Protein AF-0000000084444727 (afdb_homodimer)

Organism: NCBI:txid207340

Secondary structure (DSSP, 8-state):
-------EEEEE--SHHHHHHHHHHHHTT-EEEEE-S-HHHHHHHHHHT-SEEES-SGGGGGG-SEEEE--SSHHHHHHHHHSTT-GGGGSPTT-EEEE-S---HHHHHHHHHHHHTTT-EEEE--EESHHHHHHTT-EEEEEES-HHHHHHHHHHHHHHEEEEEEEESSTTHHHHHHHHHHHHHHHHHHHHHHHHHHHHHTT--HHHHHHHHHTSTT-BHHHHHHHHHHHHT----SSBHHHHHHHHHHHHHHHHHTT---HHHHHHHHHHHHHIIIIITTSBGGGGGGGS-S---TTS-----/-------EEEEE--SHHHHHHHHHHHHTT-EEEEE-S-HHHHHHHHHHT-SEEES-SGGGGGG-SEEEE--SSHHHHHHHHHSTT-GGGGSPTT-EEEE-S---HHHHHHHHHHHHHTT-EEEE--EESHHHHHHTT-EEEEEES-HHHHHHHHHHHHHHEEEEEEEESSTTHHHHHHHHHHHHHHHHHHHHHHHHHHHHHTT--HHHHHHHHHTSTT-BHHHHHHHHHHHHT----SSBHHHHHHHHHHHHHHHHHTT---HHHHHHHHHHHHHIIIIITTSBGGGGGGGS-S---TTS-----

Foldseek 3Di:
DPPCPFAEEEQEDQALLRVLLQLLLVVLPHQYEYADCDVVSQVVSVVSPHPGYYNACLVPQAPHQEYEYDDQELVVVCCQAPNPSHSLLRHDALRAYEYAYQYALVSQQVVQVVSVVSNYFYKDWHWDDANVLQNVLAIEIEIEAAPSNCVSCVSSNNRRHVYYHHQYHDRRSRSVVVLVVLLCLLLLLLVLLVVLLVCQVVPHQLVVVLVVCCVDPVDDPNNVPLSVCQNQLHFAASPFLQSSLVSLVSNVVVCVVVVHDDVSSVVSNVLSVQQVVVVRGNTHSNCSSVSDPDGDTRNDDDPPD/DPPCPFAEEEFEDQALLSVLLQLLLVVLPHQYEYADCDVVSQVVSVVSPHPGYYNACLVPQAPHQEYEYDDQELVVVCCQAPNPSHSLLRHDALRAYEYAYQYALVSQQVVQVVSVVSNYFYKDWHWDDANVLQNVLAIEIEIEAAPSNCVSCVSSNNRRHVYYHHQYHDRRSRSVVVLVVLLCLLLLLLVLLVVLLVCQVVPHQSVVVLVVCCVDPVDDPNNVPLSVCQNVLHFAASPFLQSSLVSLVSNVVVCVVVVHDDVSSVVSNVLSVQQVVVVRGNTHSNCSSVSDPDGDTRNDDDPPD

Solvent-accessible surface area (backbone atoms only — not comparable to full-atom values): 29592 Å² total; per-residue (Å²): 126,83,78,78,80,56,57,26,38,31,28,33,24,50,51,52,52,20,41,11,34,43,49,10,30,46,74,65,63,35,45,26,31,34,18,22,83,49,63,67,48,22,50,53,43,38,73,73,66,32,79,44,45,30,68,54,54,72,94,53,27,70,69,36,43,30,39,36,34,41,44,77,36,59,68,55,50,42,48,53,36,66,33,98,83,19,43,56,83,48,39,44,71,62,25,15,34,37,41,31,33,71,38,53,31,67,59,46,37,54,52,41,55,58,38,42,76,63,43,32,29,47,29,34,32,24,67,35,51,56,43,70,26,14,43,67,14,44,14,25,31,37,22,7,22,45,69,68,23,51,62,59,35,37,70,58,50,62,21,26,26,63,42,77,42,78,72,41,58,48,57,20,52,10,30,48,53,45,36,43,37,43,38,35,33,47,35,38,41,48,44,40,28,53,38,51,48,48,32,40,61,72,68,43,58,58,65,58,54,50,55,51,33,66,60,29,44,40,25,28,50,34,30,56,57,36,50,49,30,49,62,67,27,49,56,73,53,80,52,29,22,44,56,46,34,52,47,34,46,52,35,50,51,53,27,57,76,66,74,46,91,53,71,60,46,54,51,31,31,51,48,30,43,49,20,33,74,72,70,40,27,79,28,12,42,56,50,43,37,70,65,57,79,90,57,78,51,56,77,48,81,74,78,83,121,128,83,79,77,80,57,58,26,37,30,29,33,25,49,50,54,52,21,41,11,34,42,48,11,29,44,74,65,64,36,45,27,32,34,17,22,81,49,62,66,47,22,49,52,44,36,73,72,65,32,79,45,46,30,70,54,53,72,91,53,27,70,68,37,42,31,40,36,35,39,46,78,35,56,66,54,52,42,47,52,36,66,33,97,85,19,42,56,83,46,39,44,70,62,25,15,33,37,41,31,33,71,39,52,32,66,56,46,37,54,51,41,54,57,37,41,75,63,42,33,28,46,30,33,33,24,66,35,51,55,43,70,26,14,43,67,14,43,13,26,31,37,22,7,21,44,68,67,24,51,61,58,35,39,71,57,51,64,22,26,26,62,42,76,42,77,72,41,59,49,57,21,52,9,29,48,54,46,36,43,40,42,39,35,32,46,36,39,39,46,44,38,26,51,39,51,48,50,32,40,62,71,69,42,57,59,64,58,53,52,56,52,32,64,61,30,44,37,24,28,50,34,29,57,58,38,50,48,32,49,61,68,28,49,54,76,53,82,52,29,21,45,55,46,35,51,48,34,45,52,34,50,50,53,26,58,77,67,74,44,92,53,72,59,47,52,51,31,30,50,47,30,44,50,19,32,73,73,69,40,26,79,28,10,43,56,50,43,37,70,66,57,78,88,56,78,51,57,78,49,83,73,76,84,121

Sequence (610 aa):
MSSDNRYRACVVGLGSMGMGAARSCLAAGLATYGADLNPAACQALTEAGAVAAGPDASAFAGELDAVLLLVVNAAQCRAVLLGENGLARKLRPGTGVMVSATISAADSRALAAELEAMGLLMLDAPVSGGAAKAAAGQMTVMASGPKQAFDRLRPVLDAVAGKVYEIGDEIGLGATVKIIHQLLAGVHIAAGAEAMALAAKAGIPLGTMYEVVTNAAGNSWMFENRMKHVVDGDYTPHSAVDIFVKDLRLVTETALSLGFPLPLASTAYTMFANASNAGHGREDDAAVIKTFAGIELPGVEGKTRMSSDNRYRACVVGLGSMGMGAARSCLAAGLATYGADLNPAACQALTEAGAVAAGPDASAFAGELDAVLLLVVNAAQCRAVLLGENGLARKLRPGTGVMVSATISAADSRALAAELEAMGLLMLDAPVSGGAAKAAAGQMTVMASGPKQAFDRLRPVLDAVAGKVYEIGDEIGLGATVKIIHQLLAGVHIAAGAEAMALAAKAGIPLGTMYEVVTNAAGNSWMFENRMKHVVDGDYTPHSAVDIFVKDLRLVTETALSLGFPLPLASTAYTMFANASNAGHGREDDAAVIKTFAGIELPGVEGKTR

pLDDT: mean 96.35, std 9.12, range [26.84, 98.94]

InterPro domains:
  IPR002204 3-hydroxyisobutyrate dehydrogenase-related, conserved site [PS00895] (11-24)
  IPR006115 6-phosphogluconate dehydrogenase, NADP-binding [PF03446] (10-168)
  IPR008927 6-phosphogluconate dehydrogenase-like, C-terminal domain superfamily [SSF48179] (171-294)
  IPR013328 6-phosphogluconate dehydrogenase, domain 2 [G3DSA:1.10.1040.10] (172-294)
  IPR015815 3-hydroxyisobutyrate dehydrogenase-related [PIRSF000103] (10-293)
  IPR029154 3-hydroxyisobutyrate dehydrogenase-like, NAD-binding domain [PF14833] (172-291)
  IPR036291 NAD(P)-binding domain superfamily [SSF51735] (8-169)
  IPR050006 L-threonate dehydrogenase [NF043037] (6-300)

Structure (mmCIF, N/CA/C/O backbone):
data_AF-0000000084444727-model_v1
#
loop_
_entity.id
_entity.type
_entity.pdbx_description
1 polymer 'L-threonate dehydrogenase'
#
loop_
_atom_site.group_PDB
_atom_site.id
_atom_site.type_symbol
_atom_site.label_atom_id
_atom_site.label_alt_id
_atom_site.label_comp_id
_atom_site.label_asym_id
_atom_site.label_entity_id
_atom_site.label_seq_id
_atom_site.pdbx_PDB_ins_code
_atom_site.Cartn_x
_atom_site.Cartn_y
_atom_site.Cartn_z
_atom_site.occupancy
_atom_site.B_iso_or_equiv
_atom_site.auth_seq_id
_atom_site.auth_comp_id
_atom_site.auth_asym_id
_atom_site.auth_atom_id
_atom_site.pdbx_PDB_model_num
ATOM 1 N N . MET A 1 1 ? -10.203 -30.391 -45 1 32.22 1 MET A N 1
ATOM 2 C CA . MET A 1 1 ? -10.281 -30.141 -43.562 1 32.22 1 MET A CA 1
ATOM 3 C C . MET A 1 1 ? -9.312 -29.047 -43.156 1 32.22 1 MET A C 1
ATOM 5 O O . MET A 1 1 ? -8.102 -29.156 -43.344 1 32.22 1 MET A O 1
ATOM 9 N N . SER A 1 2 ? -9.508 -27.781 -43.312 1 40.12 2 SER A N 1
ATOM 10 C CA . SER A 1 2 ? -8.594 -26.641 -43.25 1 40.12 2 SER A CA 1
ATOM 11 C C . SER A 1 2 ? -7.68 -26.719 -42.031 1 40.12 2 SER A C 1
ATOM 13 O O . SER A 1 2 ? -8.148 -26.859 -40.906 1 40.12 2 SER A O 1
ATOM 15 N N . SER A 1 3 ? -6.469 -27.25 -42.094 1 49.84 3 SER A N 1
ATOM 16 C CA . SER A 1 3 ? -5.492 -27.562 -41.062 1 49.84 3 SER A CA 1
ATOM 17 C C . SER A 1 3 ? -5.285 -26.391 -40.094 1 49.84 3 SER A C 1
ATOM 19 O O . SER A 1 3 ? -4.75 -25.359 -40.5 1 49.84 3 SER A O 1
ATOM 21 N N . ASP A 1 4 ? -6.199 -26.078 -39.219 1 66.38 4 ASP A N 1
ATOM 22 C CA . ASP A 1 4 ? -6.109 -25.047 -38.188 1 66.38 4 ASP A CA 1
ATOM 23 C C . ASP A 1 4 ? -4.77 -25.109 -37.469 1 66.38 4 ASP A C 1
ATOM 25 O O . ASP A 1 4 ? -4.488 -26.094 -36.781 1 66.38 4 ASP A O 1
ATOM 29 N N . ASN A 1 5 ? -3.662 -24.406 -38 1 77.38 5 ASN A N 1
ATOM 30 C CA . ASN A 1 5 ? -2.299 -24.375 -37.469 1 77.38 5 ASN A CA 1
ATOM 31 C C . ASN A 1 5 ? -2.158 -23.391 -36.312 1 77.38 5 ASN A C 1
ATOM 33 O O . ASN A 1 5 ? -1.047 -22.984 -36 1 77.38 5 ASN A O 1
ATOM 37 N N . ARG A 1 6 ? -3.275 -23.234 -35.844 1 86.69 6 ARG A N 1
ATOM 38 C CA . ARG A 1 6 ? -3.234 -22.266 -34.75 1 86.69 6 ARG A CA 1
ATOM 39 C C . ARG A 1 6 ? -2.576 -22.859 -33.5 1 86.69 6 ARG A C 1
ATOM 41 O O . ARG A 1 6 ? -2.635 -24.062 -33.281 1 86.69 6 ARG A O 1
ATOM 48 N N . TYR A 1 7 ? -1.881 -22.078 -32.844 1 98.12 7 TYR A N 1
ATOM 49 C CA . TYR A 1 7 ? -1.326 -22.391 -31.516 1 98.12 7 TYR A CA 1
ATOM 50 C C . TYR A 1 7 ? -2.426 -22.797 -30.547 1 98.12 7 TYR A C 1
ATOM 52 O O . TYR A 1 7 ? -3.443 -22.109 -30.422 1 98.12 7 TYR A O 1
ATOM 60 N N . ARG A 1 8 ? -2.268 -24 -29.906 1 98.56 8 ARG A N 1
ATOM 61 C CA . ARG A 1 8 ? -3.305 -24.562 -29.062 1 98.56 8 ARG A CA 1
ATOM 62 C C . ARG A 1 8 ? -2.912 -24.484 -27.594 1 98.56 8 ARG A C 1
ATOM 64 O O . ARG A 1 8 ? -1.943 -25.109 -27.156 1 98.56 8 ARG A O 1
ATOM 71 N N . ALA A 1 9 ? -3.674 -23.703 -26.812 1 98.75 9 ALA A N 1
ATOM 72 C CA . ALA A 1 9 ? -3.4 -23.5 -25.391 1 98.75 9 ALA A CA 1
ATOM 73 C C . ALA A 1 9 ? -4.551 -24.016 -24.531 1 98.75 9 ALA A C 1
ATOM 75 O O . ALA A 1 9 ? -5.723 -23.828 -24.875 1 98.75 9 ALA A O 1
ATOM 76 N N . CYS A 1 10 ? -4.242 -24.656 -23.453 1 98.88 10 CYS A N 1
ATOM 77 C CA . CYS A 1 10 ? -5.234 -25.094 -22.484 1 98.88 10 CYS A CA 1
ATOM 78 C C . CYS A 1 10 ? -5.02 -24.406 -21.141 1 98.88 10 CYS A C 1
ATOM 80 O O . CYS A 1 10 ? -3.912 -24.422 -20.594 1 98.88 10 CYS A O 1
ATOM 82 N N . VAL A 1 11 ? -6.062 -23.797 -20.578 1 98.88 11 VAL A N 1
ATOM 83 C CA . VAL A 1 11 ? -6.012 -23.219 -19.234 1 98.88 11 VAL A CA 1
ATOM 84 C C . VAL A 1 11 ? -6.684 -24.156 -18.234 1 98.88 11 VAL A C 1
ATOM 86 O O . VAL A 1 11 ? -7.859 -24.5 -18.391 1 98.88 11 VAL A O 1
ATOM 89 N N . VAL A 1 12 ? -5.875 -24.609 -17.297 1 98.69 12 VAL A N 1
ATOM 90 C CA . VAL A 1 12 ? -6.395 -25.453 -16.234 1 98.69 12 VAL A CA 1
ATOM 91 C C . VAL A 1 12 ? -6.648 -24.594 -14.984 1 98.69 12 VAL A C 1
ATOM 93 O O . VAL A 1 12 ? -5.734 -23.953 -14.469 1 98.69 12 VAL A O 1
ATOM 96 N N . GLY A 1 13 ? -7.809 -24.688 -14.414 1 98.38 13 GLY A N 1
ATOM 97 C CA . GLY A 1 13 ? -8.289 -23.75 -13.414 1 98.38 13 GLY A CA 1
ATOM 98 C C . GLY A 1 13 ? -9.008 -22.562 -14.023 1 98.38 13 GLY A C 1
ATOM 99 O O . GLY A 1 13 ? -8.367 -21.656 -14.562 1 98.38 13 GLY A O 1
ATOM 100 N N . LEU A 1 14 ? -10.352 -22.609 -13.891 1 98.31 14 LEU A N 1
ATOM 101 C CA . LEU A 1 14 ? -11.133 -21.562 -14.539 1 98.31 14 LEU A CA 1
ATOM 102 C C . LEU A 1 14 ? -11.859 -20.703 -13.5 1 98.31 14 LEU A C 1
ATOM 104 O O . LEU A 1 14 ? -13.047 -20.406 -13.664 1 98.31 14 LEU A O 1
ATOM 108 N N . GLY A 1 15 ? -11.078 -20.438 -12.406 1 95.5 15 GLY A N 1
ATOM 109 C CA . GLY A 1 15 ? -11.539 -19.375 -11.516 1 95.5 15 GLY A CA 1
ATOM 110 C C . GLY A 1 15 ? -11.414 -17.984 -12.125 1 95.5 15 GLY A C 1
ATOM 111 O O . GLY A 1 15 ? -11.352 -17.844 -13.344 1 95.5 15 GLY A O 1
ATOM 112 N N . SER A 1 16 ? -11.328 -17.016 -11.258 1 93.31 16 SER A N 1
ATOM 113 C CA . SER A 1 16 ? -11.289 -15.641 -11.719 1 93.31 16 SER A CA 1
ATOM 114 C C . SER A 1 16 ? -10.078 -15.391 -12.625 1 93.31 16 SER A C 1
ATOM 116 O O . SER A 1 16 ? -10.227 -14.867 -13.727 1 93.31 16 SER A O 1
ATOM 118 N N . MET A 1 17 ? -8.93 -15.75 -12.141 1 96.25 17 MET A N 1
ATOM 119 C CA . MET A 1 17 ? -7.695 -15.523 -12.891 1 96.25 17 MET A CA 1
ATOM 120 C C . MET A 1 17 ? -7.637 -16.422 -14.125 1 96.25 17 MET A C 1
ATOM 122 O O . MET A 1 17 ? -7.289 -15.961 -15.211 1 96.25 17 MET A O 1
ATOM 126 N N . GLY A 1 18 ? -7.969 -17.703 -13.945 1 98.25 18 GLY A N 1
ATOM 127 C CA . GLY A 1 18 ? -7.906 -18.641 -15.047 1 98.25 18 GLY A CA 1
ATOM 128 C C . GLY A 1 18 ? -8.875 -18.312 -16.172 1 98.25 18 GLY A C 1
ATOM 129 O O . GLY A 1 18 ? -8.531 -18.406 -17.344 1 98.25 18 GLY A O 1
ATOM 130 N N . MET A 1 19 ? -10.125 -17.984 -15.805 1 98.19 19 MET A N 1
ATOM 131 C CA . MET A 1 19 ? -11.102 -17.594 -16.812 1 98.19 19 MET A CA 1
ATOM 132 C C . MET A 1 19 ? -10.641 -16.359 -17.578 1 98.19 19 MET A C 1
ATOM 134 O O . MET A 1 19 ? -10.781 -16.281 -18.797 1 98.19 19 MET A O 1
ATOM 138 N N . GLY A 1 20 ? -10.07 -15.391 -16.844 1 98.31 20 GLY A N 1
ATOM 139 C CA . GLY A 1 20 ? -9.516 -14.219 -17.5 1 98.31 20 GLY A CA 1
ATOM 140 C C . GLY A 1 20 ? -8.414 -14.555 -18.484 1 98.31 20 GLY A C 1
ATOM 141 O O . GLY A 1 20 ? -8.406 -14.055 -19.609 1 98.31 20 GLY A O 1
ATOM 142 N N . ALA A 1 21 ? -7.52 -15.391 -18.094 1 98.69 21 ALA A N 1
ATOM 143 C CA . ALA A 1 21 ? -6.418 -15.812 -18.953 1 98.69 21 ALA A CA 1
ATOM 144 C C . ALA A 1 21 ? -6.938 -16.531 -20.203 1 98.69 21 ALA A C 1
ATOM 146 O O . ALA A 1 21 ? -6.457 -16.281 -21.312 1 98.69 21 ALA A O 1
ATOM 147 N N . ALA A 1 22 ? -7.91 -17.422 -20.016 1 98.81 22 ALA A N 1
ATOM 148 C CA . ALA A 1 22 ? -8.492 -18.156 -21.125 1 98.81 22 ALA A CA 1
ATOM 149 C C . ALA A 1 22 ? -9.141 -17.219 -22.141 1 98.81 22 ALA A C 1
ATOM 151 O O . ALA A 1 22 ? -8.945 -17.359 -23.344 1 98.81 22 ALA A O 1
ATOM 152 N N . ARG A 1 23 ? -9.859 -16.266 -21.625 1 98.5 23 ARG A N 1
ATOM 153 C CA . ARG A 1 23 ? -10.523 -15.305 -22.484 1 98.5 23 ARG A CA 1
ATOM 154 C C . ARG A 1 23 ? -9.5 -14.438 -23.219 1 98.5 23 ARG A C 1
ATOM 156 O O . ARG A 1 23 ? -9.719 -14.062 -24.375 1 98.5 23 ARG A O 1
ATOM 163 N N . SER A 1 24 ? -8.453 -14.117 -22.547 1 98.75 24 SER A N 1
ATOM 164 C CA . SER A 1 24 ? -7.383 -13.359 -23.188 1 98.75 24 SER A CA 1
ATOM 165 C C . SER A 1 24 ? -6.742 -14.164 -24.312 1 98.75 24 SER A C 1
ATOM 167 O O . SER A 1 24 ? -6.387 -13.602 -25.344 1 98.75 24 SER A O 1
ATOM 169 N N . CYS A 1 25 ? -6.547 -15.445 -24.141 1 98.69 25 CYS A N 1
ATOM 170 C CA . CYS A 1 25 ? -6.035 -16.312 -25.203 1 98.69 25 CYS A CA 1
ATOM 171 C C . CYS A 1 25 ? -6.98 -16.328 -26.391 1 98.69 25 CYS A C 1
ATOM 173 O O . CYS A 1 25 ? -6.539 -16.234 -27.531 1 98.69 25 CYS A O 1
ATOM 175 N N . LEU A 1 26 ? -8.305 -16.438 -26.125 1 98.56 26 LEU A N 1
ATOM 176 C CA . LEU A 1 26 ? -9.305 -16.391 -27.188 1 98.56 26 LEU A CA 1
ATOM 177 C C . LEU A 1 26 ? -9.203 -15.078 -27.969 1 98.56 26 LEU A C 1
ATOM 179 O O . LEU A 1 26 ? -9.188 -15.094 -29.203 1 98.56 26 LEU A O 1
ATOM 183 N N . ALA A 1 27 ? -9.102 -14.023 -27.25 1 98.44 27 ALA A N 1
ATOM 184 C CA . ALA A 1 27 ? -9.055 -12.703 -27.859 1 98.44 27 ALA A CA 1
ATOM 185 C C . ALA A 1 27 ? -7.809 -12.555 -28.734 1 98.44 27 ALA A C 1
ATOM 187 O O . ALA A 1 27 ? -7.832 -11.852 -29.75 1 98.44 27 ALA A O 1
ATOM 188 N N . ALA A 1 28 ? -6.754 -13.234 -28.359 1 98.25 28 ALA A N 1
ATOM 189 C CA . ALA A 1 28 ? -5.492 -13.164 -29.094 1 98.25 28 ALA A CA 1
ATOM 190 C C . ALA A 1 28 ? -5.504 -14.102 -30.297 1 98.25 28 ALA A C 1
ATOM 192 O O . ALA A 1 28 ? -4.527 -14.172 -31.047 1 98.25 28 ALA A O 1
ATOM 193 N N . GLY A 1 29 ? -6.555 -14.906 -30.438 1 98.12 29 GLY A N 1
ATOM 194 C CA . GLY A 1 29 ? -6.707 -15.758 -31.625 1 98.12 29 GLY A CA 1
ATOM 195 C C . GLY A 1 29 ? -6.133 -17.141 -31.438 1 98.12 29 GLY A C 1
ATOM 196 O O . GLY A 1 29 ? -5.992 -17.891 -32.406 1 98.12 29 GLY A O 1
ATOM 197 N N . LEU A 1 30 ? -5.785 -17.531 -30.234 1 98.56 30 LEU A N 1
ATOM 198 C CA . LEU A 1 30 ? -5.277 -18.875 -29.984 1 98.56 30 LEU A CA 1
ATOM 199 C C . LEU A 1 30 ? -6.422 -19.891 -29.938 1 98.56 30 LEU A C 1
ATOM 201 O O . LEU A 1 30 ? -7.52 -19.562 -29.469 1 98.56 30 LEU A O 1
ATOM 205 N N . ALA A 1 31 ? -6.156 -21.094 -30.469 1 98.69 31 ALA A N 1
ATOM 206 C CA . ALA A 1 31 ? -7.082 -22.188 -30.172 1 98.69 31 ALA A CA 1
ATOM 207 C C . ALA A 1 31 ? -7.047 -22.531 -28.688 1 98.69 31 ALA A C 1
ATOM 209 O O . ALA A 1 31 ? -6.059 -23.078 -28.188 1 98.69 31 ALA A O 1
ATOM 210 N N . THR A 1 32 ? -8.156 -22.203 -27.953 1 98.75 32 THR A N 1
ATOM 211 C CA . THR A 1 32 ? -8.125 -22.203 -26.484 1 98.75 32 THR A CA 1
ATOM 212 C C . THR A 1 32 ? -8.984 -23.344 -25.938 1 98.75 32 THR A C 1
ATOM 214 O O . THR A 1 32 ? -10.102 -23.578 -26.406 1 98.75 32 THR A O 1
ATOM 217 N N . TYR A 1 33 ? -8.406 -24.078 -25.062 1 98.75 33 TYR A N 1
ATOM 218 C CA . TYR A 1 33 ? -9.062 -25.156 -24.328 1 98.75 33 TYR A CA 1
ATOM 219 C C . TYR A 1 33 ? -9.117 -24.844 -22.828 1 98.75 33 TYR A C 1
ATOM 221 O O . TYR A 1 33 ? -8.414 -23.953 -22.359 1 98.75 33 TYR A O 1
ATOM 229 N N . GLY A 1 34 ? -10.016 -25.562 -22.094 1 98.75 34 GLY A N 1
ATOM 230 C CA . GLY A 1 34 ? -10.109 -25.328 -20.656 1 98.75 34 GLY A CA 1
ATOM 231 C C . GLY A 1 34 ? -10.398 -26.594 -19.859 1 98.75 34 GLY A C 1
ATOM 232 O O . GLY A 1 34 ? -10.992 -27.531 -20.391 1 98.75 34 GLY A O 1
ATOM 233 N N . ALA A 1 35 ? -9.961 -26.594 -18.656 1 98.5 35 ALA A N 1
ATOM 234 C CA . ALA A 1 35 ? -10.281 -27.672 -17.719 1 98.5 35 ALA A CA 1
ATOM 235 C C . ALA A 1 35 ? -10.57 -27.125 -16.328 1 98.5 35 ALA A C 1
ATOM 237 O O . ALA A 1 35 ? -9.797 -26.328 -15.789 1 98.5 35 ALA A O 1
ATOM 238 N N . ASP A 1 36 ? -11.633 -27.5 -15.789 1 98.38 36 ASP A N 1
ATOM 239 C CA . ASP A 1 36 ? -12.039 -27.141 -14.43 1 98.38 36 ASP A CA 1
ATOM 240 C C . ASP A 1 36 ? -13.055 -28.141 -13.875 1 98.38 36 ASP A C 1
ATOM 242 O O . ASP A 1 36 ? -13.867 -28.688 -14.625 1 98.38 36 ASP A O 1
ATOM 246 N N . LEU A 1 37 ? -13.047 -28.281 -12.578 1 96.69 37 LEU A N 1
ATOM 247 C CA . LEU A 1 37 ? -13.992 -29.188 -11.938 1 96.69 37 LEU A CA 1
ATOM 248 C C . LEU A 1 37 ? -15.398 -28.594 -11.938 1 96.69 37 LEU A C 1
ATOM 250 O O . LEU A 1 37 ? -16.391 -29.312 -11.789 1 96.69 37 LEU A O 1
ATOM 254 N N . ASN A 1 38 ? -15.453 -27.25 -12.008 1 97.38 38 ASN A N 1
ATOM 255 C CA . ASN A 1 38 ? -16.734 -26.562 -12.047 1 97.38 38 ASN A CA 1
ATOM 256 C C . ASN A 1 38 ? -17.344 -26.594 -13.445 1 97.38 38 ASN A C 1
ATOM 258 O O . ASN A 1 38 ? -16.891 -25.891 -14.336 1 97.38 38 ASN A O 1
ATOM 262 N N . PRO A 1 39 ? -18.453 -27.297 -13.633 1 98 39 PRO A N 1
ATOM 263 C CA . PRO A 1 39 ? -19.047 -27.422 -14.969 1 98 39 PRO A CA 1
ATOM 264 C C . PRO A 1 39 ? -19.516 -26.078 -15.523 1 98 39 PRO A C 1
ATOM 266 O O . PRO A 1 39 ? -19.484 -25.859 -16.734 1 98 39 PRO A O 1
ATOM 269 N N . ALA A 1 40 ? -19.938 -25.234 -14.633 1 98.25 40 ALA A N 1
ATOM 270 C CA . ALA A 1 40 ? -20.422 -23.938 -15.086 1 98.25 40 ALA A CA 1
ATOM 271 C C . ALA A 1 40 ? -19.281 -23.125 -15.703 1 98.25 40 ALA A C 1
ATOM 273 O O . ALA A 1 40 ? -19.484 -22.391 -16.672 1 98.25 40 ALA A O 1
ATOM 274 N N . ALA A 1 41 ? -18.141 -23.234 -15.125 1 98.25 41 ALA A N 1
ATOM 275 C CA . ALA A 1 41 ? -16.984 -22.547 -15.664 1 98.25 41 ALA A CA 1
ATOM 276 C C . ALA A 1 41 ? -16.594 -23.078 -17.031 1 98.25 41 ALA A C 1
ATOM 278 O O . ALA A 1 41 ? -16.281 -22.312 -17.953 1 98.25 41 ALA A O 1
ATOM 279 N N . CYS A 1 42 ? -16.641 -24.359 -17.203 1 98.56 42 CYS A N 1
ATOM 280 C CA . CYS A 1 42 ? -16.344 -24.984 -18.5 1 98.56 42 CYS A CA 1
ATOM 281 C C . CYS A 1 42 ? -17.344 -24.547 -19.562 1 98.56 42 CYS A C 1
ATOM 283 O O . CYS A 1 42 ? -16.953 -24.219 -20.688 1 98.56 42 CYS A O 1
ATOM 285 N N . GLN A 1 43 ? -18.594 -24.547 -19.156 1 98.56 43 GLN A N 1
ATOM 286 C CA . GLN A 1 43 ? -19.641 -24.125 -20.078 1 98.56 43 GLN A CA 1
ATOM 287 C C . GLN A 1 43 ? -19.453 -22.672 -20.5 1 98.56 43 GLN A C 1
ATOM 289 O O . GLN A 1 43 ? -19.578 -22.344 -21.688 1 98.56 43 GLN A O 1
ATOM 294 N N . ALA A 1 44 ? -19.172 -21.844 -19.531 1 98.44 44 ALA A N 1
ATOM 295 C CA . ALA A 1 44 ? -18.953 -20.438 -19.797 1 98.44 44 ALA A CA 1
ATOM 296 C C . ALA A 1 44 ? -17.828 -20.234 -20.797 1 98.44 44 ALA A C 1
ATOM 298 O O . ALA A 1 44 ? -17.922 -19.391 -21.703 1 98.44 44 ALA A O 1
ATOM 299 N N . LEU A 1 45 ? -16.766 -21 -20.672 1 98.69 45 LEU A N 1
ATOM 300 C CA . LEU A 1 45 ? -15.625 -20.844 -21.562 1 98.69 45 LEU A CA 1
ATOM 301 C C . LEU A 1 45 ? -15.969 -21.359 -22.969 1 98.69 45 LEU A C 1
ATOM 303 O O . LEU A 1 45 ? -15.57 -20.75 -23.969 1 98.69 45 LEU A O 1
ATOM 307 N N . THR A 1 46 ? -16.719 -22.438 -23.078 1 98.38 46 THR A N 1
ATOM 308 C CA . THR A 1 46 ? -17.156 -22.953 -24.359 1 98.38 46 THR A CA 1
ATOM 309 C C . THR A 1 46 ? -18.047 -21.953 -25.078 1 98.38 46 THR A C 1
ATOM 311 O O . THR A 1 46 ? -17.891 -21.734 -26.281 1 98.38 46 THR A O 1
ATOM 314 N N . GLU A 1 47 ? -18.859 -21.344 -24.328 1 98.5 47 GLU A N 1
ATOM 315 C CA . GLU A 1 47 ? -19.75 -20.328 -24.875 1 98.5 47 GLU A CA 1
ATOM 316 C C . GLU A 1 47 ? -18.984 -19.109 -25.359 1 98.5 47 GLU A C 1
ATOM 318 O O . GLU A 1 47 ? -19.406 -18.422 -26.281 1 98.5 47 GLU A O 1
ATOM 323 N N . ALA A 1 48 ? -17.859 -18.906 -24.75 1 98.25 48 ALA A N 1
ATOM 324 C CA . ALA A 1 48 ? -17.031 -17.75 -25.109 1 98.25 48 ALA A CA 1
ATOM 325 C C . ALA A 1 48 ? -16.234 -18.031 -26.391 1 98.25 48 ALA A C 1
ATOM 327 O O . ALA A 1 48 ? -15.625 -17.125 -26.953 1 98.25 48 ALA A O 1
ATOM 328 N N . GLY A 1 49 ? -16.141 -19.312 -26.828 1 98.44 49 GLY A N 1
ATOM 329 C CA . GLY A 1 49 ? -15.516 -19.609 -28.109 1 98.44 49 GLY A CA 1
ATOM 330 C C . GLY A 1 49 ? -14.383 -20.609 -28 1 98.44 49 GLY A C 1
ATOM 331 O O . GLY A 1 49 ? -13.664 -20.859 -28.969 1 98.44 49 GLY A O 1
ATOM 332 N N . ALA A 1 50 ? -14.211 -21.234 -26.844 1 98.62 50 ALA A N 1
ATOM 333 C CA . ALA A 1 50 ? -13.164 -22.234 -26.672 1 98.62 50 ALA A CA 1
ATOM 334 C C . ALA A 1 50 ? -13.445 -23.469 -27.531 1 98.62 50 ALA A C 1
ATOM 336 O O . ALA A 1 50 ? -14.602 -23.797 -27.797 1 98.62 50 ALA A O 1
ATOM 337 N N . VAL A 1 51 ? -12.422 -24.125 -27.938 1 98.25 51 VAL A N 1
ATOM 338 C CA . VAL A 1 51 ? -12.539 -25.344 -28.734 1 98.25 51 VAL A CA 1
ATOM 339 C C . VAL A 1 51 ? -13.219 -26.438 -27.922 1 98.25 51 VAL A C 1
ATOM 341 O O . VAL A 1 51 ? -14.102 -27.141 -28.422 1 98.25 51 VAL A O 1
ATOM 344 N N . ALA A 1 52 ? -12.797 -26.594 -26.703 1 97.81 52 ALA A N 1
ATOM 345 C CA . ALA A 1 52 ? -13.367 -27.562 -25.781 1 97.81 52 ALA A CA 1
ATOM 346 C C . ALA A 1 52 ? -13.016 -27.219 -24.328 1 97.81 52 ALA A C 1
ATOM 348 O O . ALA A 1 52 ? -11.984 -26.594 -24.078 1 97.81 52 ALA A O 1
ATOM 349 N N . ALA A 1 53 ? -13.852 -27.594 -23.453 1 98.31 53 ALA A N 1
ATOM 350 C CA . ALA A 1 53 ? -13.609 -27.484 -22.016 1 98.31 53 ALA A CA 1
ATOM 351 C C . ALA A 1 53 ? -14.289 -28.609 -21.25 1 98.31 53 ALA A C 1
ATOM 353 O O . ALA A 1 53 ? -15.375 -29.062 -21.625 1 98.31 53 ALA A O 1
ATOM 354 N N . GLY A 1 54 ? -13.641 -29.062 -20.219 1 97.12 54 GLY A N 1
ATOM 355 C CA . GLY A 1 54 ? -14.195 -30.141 -19.438 1 97.12 54 GLY A CA 1
ATOM 356 C C . GLY A 1 54 ? -13.547 -30.281 -18.062 1 97.12 54 GLY A C 1
ATOM 357 O O . GLY A 1 54 ? -12.805 -29.406 -17.625 1 97.12 54 GLY A O 1
ATOM 358 N N . PRO A 1 55 ? -13.852 -31.375 -17.344 1 96 55 PRO A N 1
ATOM 359 C CA . PRO A 1 55 ? -13.336 -31.562 -15.984 1 96 55 PRO A CA 1
ATOM 360 C C . PRO A 1 55 ? -11.828 -31.828 -15.961 1 96 55 PRO A C 1
ATOM 362 O O . PRO A 1 55 ? -11.195 -31.672 -14.914 1 96 55 PRO A O 1
ATOM 365 N N . ASP A 1 56 ? -11.297 -32.312 -17.062 1 93.38 56 ASP A N 1
ATOM 366 C CA . ASP A 1 56 ? -9.859 -32.438 -17.25 1 93.38 56 ASP A CA 1
ATOM 367 C C . ASP A 1 56 ? -9.477 -32.25 -18.719 1 93.38 56 ASP A C 1
ATOM 369 O O . ASP A 1 56 ? -10.344 -32.125 -19.578 1 93.38 56 ASP A O 1
ATOM 373 N N . ALA A 1 57 ? -8.172 -32.25 -19.031 1 94.44 57 ALA A N 1
ATOM 374 C CA . ALA A 1 57 ? -7.691 -31.922 -20.375 1 94.44 57 ALA A CA 1
ATOM 375 C C . ALA A 1 57 ? -7.266 -33.188 -21.109 1 94.44 57 ALA A C 1
ATOM 377 O O . ALA A 1 57 ? -6.66 -33.094 -22.188 1 94.44 57 ALA A O 1
ATOM 378 N N . SER A 1 58 ? -7.566 -34.344 -20.625 1 95.44 58 SER A N 1
ATOM 379 C CA . SER A 1 58 ? -7.059 -35.625 -21.156 1 95.44 58 SER A CA 1
ATOM 380 C C . SER A 1 58 ? -7.496 -35.812 -22.594 1 95.44 58 SER A C 1
ATOM 382 O O . SER A 1 58 ? -6.719 -36.281 -23.422 1 95.44 58 SER A O 1
ATOM 384 N N . ALA A 1 59 ? -8.695 -35.406 -22.906 1 93.69 59 ALA A N 1
ATOM 385 C CA . ALA A 1 59 ? -9.289 -35.688 -24.203 1 93.69 59 ALA A CA 1
ATOM 386 C C . ALA A 1 59 ? -8.578 -34.906 -25.312 1 93.69 59 ALA A C 1
ATOM 388 O O . ALA A 1 59 ? -8.609 -35.312 -26.484 1 93.69 59 ALA A O 1
ATOM 389 N N . PHE A 1 60 ? -7.867 -33.875 -24.969 1 94.62 60 PHE A N 1
ATOM 390 C CA . PHE A 1 60 ? -7.258 -33.062 -26.016 1 94.62 60 PHE A CA 1
ATOM 391 C C . PHE A 1 60 ? -5.793 -32.781 -25.703 1 94.62 60 PHE A C 1
ATOM 393 O O . PHE A 1 60 ? -5.176 -31.922 -26.312 1 94.62 60 PHE A O 1
ATOM 400 N N . ALA A 1 61 ? -5.203 -33.5 -24.797 1 97.25 61 ALA A N 1
ATOM 401 C CA . ALA A 1 61 ? -3.836 -33.312 -24.328 1 97.25 61 ALA A CA 1
ATOM 402 C C . ALA A 1 61 ? -2.838 -33.438 -25.484 1 97.25 61 ALA A C 1
ATOM 404 O O . ALA A 1 61 ? -1.877 -32.656 -25.562 1 97.25 61 ALA A O 1
ATOM 405 N N . GLY A 1 62 ? -3.088 -34.344 -26.359 1 95.62 62 GLY A N 1
ATOM 406 C CA . GLY A 1 62 ? -2.162 -34.656 -27.438 1 95.62 62 GLY A CA 1
ATOM 407 C C . GLY A 1 62 ? -2.094 -33.562 -28.484 1 95.62 62 GLY A C 1
ATOM 408 O O . GLY A 1 62 ? -1.176 -33.531 -29.312 1 95.62 62 GLY A O 1
ATOM 409 N N . GLU A 1 63 ? -2.936 -32.594 -28.406 1 95.12 63 GLU A N 1
ATOM 410 C CA . GLU A 1 63 ? -2.998 -31.547 -29.422 1 95.12 63 GLU A CA 1
ATOM 411 C C . GLU A 1 63 ? -2.395 -30.25 -28.906 1 95.12 63 GLU A C 1
ATOM 413 O O . GLU A 1 63 ? -2.158 -29.312 -29.672 1 95.12 63 GLU A O 1
ATOM 418 N N . LEU A 1 64 ? -2.066 -30.203 -27.719 1 98.19 64 LEU A N 1
ATOM 419 C CA . LEU A 1 64 ? -1.773 -28.938 -27.062 1 98.19 64 LEU A CA 1
ATOM 420 C C . LEU A 1 64 ? -0.326 -28.516 -27.312 1 98.19 64 LEU A C 1
ATOM 422 O O . LEU A 1 64 ? 0.578 -29.359 -27.281 1 98.19 64 LEU A O 1
ATOM 426 N N . ASP A 1 65 ? -0.149 -27.25 -27.547 1 98.56 65 ASP A N 1
ATOM 427 C CA . ASP A 1 65 ? 1.178 -26.641 -27.594 1 98.56 65 ASP A CA 1
ATOM 428 C C . ASP A 1 65 ? 1.593 -26.141 -26.203 1 98.56 65 ASP A C 1
ATOM 430 O O . ASP A 1 65 ? 2.783 -26.062 -25.906 1 98.56 65 ASP A O 1
ATOM 434 N N . ALA A 1 66 ? 0.596 -25.781 -25.406 1 98.81 66 ALA A N 1
ATOM 435 C CA . ALA A 1 66 ? 0.863 -25.188 -24.094 1 98.81 66 ALA A CA 1
ATOM 436 C C . ALA A 1 66 ? -0.251 -25.516 -23.109 1 98.81 66 ALA A C 1
ATOM 438 O O . ALA A 1 66 ? -1.418 -25.625 -23.5 1 98.81 66 ALA A O 1
ATOM 439 N N . VAL A 1 67 ? 0.097 -25.656 -21.859 1 98.81 67 VAL A N 1
ATOM 440 C CA . VAL A 1 67 ? -0.824 -25.797 -20.734 1 98.81 67 VAL A CA 1
ATOM 441 C C . VAL A 1 67 ? -0.509 -24.75 -19.672 1 98.81 67 VAL A C 1
ATOM 443 O O . VAL A 1 67 ? 0.635 -24.625 -19.234 1 98.81 67 VAL A O 1
ATOM 446 N N . LEU A 1 68 ? -1.494 -23.953 -19.312 1 98.81 68 LEU A N 1
ATOM 447 C CA . LEU A 1 68 ? -1.387 -22.969 -18.25 1 98.81 68 LEU A CA 1
ATOM 448 C C . LEU A 1 68 ? -2.119 -23.422 -17 1 98.81 68 LEU A C 1
ATOM 450 O O . LEU A 1 68 ? -3.299 -23.781 -17.047 1 98.81 68 LEU A O 1
ATOM 454 N N . LEU A 1 69 ? -1.423 -23.484 -15.898 1 98.81 69 LEU A N 1
ATOM 455 C CA . LEU A 1 69 ? -2.047 -23.875 -14.641 1 98.81 69 LEU A CA 1
ATOM 456 C C . LEU A 1 69 ? -2.299 -22.656 -13.758 1 98.81 69 LEU A C 1
ATOM 458 O O . LEU A 1 69 ? -1.354 -22.031 -13.258 1 98.81 69 LEU A O 1
ATOM 462 N N . LEU A 1 70 ? -3.494 -22.25 -13.586 1 98.19 70 LEU A N 1
ATOM 463 C CA . LEU A 1 70 ? -3.941 -21.25 -12.633 1 98.19 70 LEU A CA 1
ATOM 464 C C . LEU A 1 70 ? -4.832 -21.875 -11.562 1 98.19 70 LEU A C 1
ATOM 466 O O . LEU A 1 70 ? -6.043 -21.625 -11.531 1 98.19 70 LEU A O 1
ATOM 470 N N . VAL A 1 71 ? -4.16 -22.656 -10.688 1 97.69 71 VAL A N 1
ATOM 471 C CA . VAL A 1 71 ? -4.801 -23.375 -9.594 1 97.69 71 VAL A CA 1
ATOM 472 C C . VAL A 1 71 ? -4.242 -22.891 -8.258 1 97.69 71 VAL A C 1
ATOM 474 O O . VAL A 1 71 ? -3.371 -22.016 -8.227 1 97.69 71 VAL A O 1
ATOM 477 N N . VAL A 1 72 ? -4.688 -23.359 -7.172 1 96.06 72 VAL A N 1
ATOM 478 C CA . VAL A 1 72 ? -4.555 -22.719 -5.871 1 96.06 72 VAL A CA 1
ATOM 479 C C . VAL A 1 72 ? -3.146 -22.938 -5.324 1 96.06 72 VAL A C 1
ATOM 481 O O . VAL A 1 72 ? -2.52 -22.016 -4.797 1 96.06 72 VAL A O 1
ATOM 484 N N . ASN A 1 73 ? -2.65 -24.188 -5.422 1 97.69 73 ASN A N 1
ATOM 485 C CA . ASN A 1 73 ? -1.431 -24.5 -4.684 1 97.69 73 ASN A CA 1
ATOM 486 C C . ASN A 1 73 ? -0.65 -25.625 -5.344 1 97.69 73 ASN A C 1
ATOM 488 O O . ASN A 1 73 ? -1.028 -26.109 -6.414 1 97.69 73 ASN A O 1
ATOM 492 N N . ALA A 1 74 ? 0.436 -26.031 -4.73 1 98.5 74 ALA A N 1
ATOM 493 C CA . ALA A 1 74 ? 1.343 -27.031 -5.293 1 98.5 74 ALA A CA 1
ATOM 494 C C . ALA A 1 74 ? 0.664 -28.391 -5.398 1 98.5 74 ALA A C 1
ATOM 496 O O . ALA A 1 74 ? 0.884 -29.125 -6.363 1 98.5 74 ALA A O 1
ATOM 497 N N . ALA A 1 75 ? -0.093 -28.719 -4.434 1 98.12 75 ALA A N 1
ATOM 498 C CA . ALA A 1 75 ? -0.791 -30 -4.445 1 98.12 75 ALA A CA 1
ATOM 499 C C . ALA A 1 75 ? -1.709 -30.109 -5.656 1 98.12 75 ALA A C 1
ATOM 501 O O . ALA A 1 75 ? -1.788 -31.172 -6.285 1 98.12 75 ALA A O 1
ATOM 502 N N . GLN A 1 76 ? -2.393 -29.094 -5.984 1 97.81 76 GLN A N 1
ATOM 503 C CA . GLN A 1 76 ? -3.277 -29.094 -7.145 1 97.81 76 GLN A CA 1
ATOM 504 C C . GLN A 1 76 ? -2.48 -29.172 -8.445 1 97.81 76 GLN A C 1
ATOM 506 O O . GLN A 1 76 ? -2.871 -29.875 -9.383 1 97.81 76 GLN A O 1
ATOM 511 N N . CYS A 1 77 ? -1.374 -28.453 -8.523 1 98.44 77 CYS A N 1
ATOM 512 C CA . CYS A 1 77 ? -0.514 -28.547 -9.703 1 98.44 77 CYS A CA 1
ATOM 513 C C . CYS A 1 77 ? -0.071 -29.984 -9.938 1 98.44 77 CYS A C 1
ATOM 515 O O . CYS A 1 77 ? -0.158 -30.5 -11.055 1 98.44 77 CYS A O 1
ATOM 517 N N . ARG A 1 78 ? 0.375 -30.609 -8.891 1 98.5 78 ARG A N 1
ATOM 518 C CA . ARG A 1 78 ? 0.867 -31.984 -8.984 1 98.5 78 ARG A CA 1
ATOM 519 C C . ARG A 1 78 ? -0.253 -32.938 -9.383 1 98.5 78 ARG A C 1
ATOM 521 O O . ARG A 1 78 ? -0.054 -33.812 -10.219 1 98.5 78 ARG A O 1
ATOM 528 N N . ALA A 1 79 ? -1.368 -32.75 -8.75 1 97.62 79 ALA A N 1
ATOM 529 C CA . ALA A 1 79 ? -2.506 -33.625 -9.078 1 97.62 79 ALA A CA 1
ATOM 530 C C . ALA A 1 79 ? -2.871 -33.5 -10.555 1 97.62 79 ALA A C 1
ATOM 532 O O . ALA A 1 79 ? -3.139 -34.5 -11.211 1 97.62 79 ALA A O 1
ATOM 533 N N . VAL A 1 80 ? -2.875 -32.312 -11.086 1 97.88 80 VAL A N 1
ATOM 534 C CA . VAL A 1 80 ? -3.268 -32.062 -12.461 1 97.88 80 VAL A CA 1
ATOM 535 C C . VAL A 1 80 ? -2.227 -32.625 -13.422 1 97.88 80 VAL A C 1
ATOM 537 O O . VAL A 1 80 ? -2.578 -33.25 -14.43 1 97.88 80 VAL A O 1
ATOM 540 N N . LEU A 1 81 ? -0.956 -32.5 -13.117 1 98.31 81 LEU A N 1
ATOM 541 C CA . LEU A 1 81 ? 0.106 -32.812 -14.07 1 98.31 81 LEU A CA 1
ATOM 542 C C . LEU A 1 81 ? 0.596 -34.25 -13.883 1 98.31 81 LEU A C 1
ATOM 544 O O . LEU A 1 81 ? 0.836 -34.969 -14.859 1 98.31 81 LEU A O 1
ATOM 548 N N . LEU A 1 82 ? 0.708 -34.688 -12.578 1 97.94 82 LEU A N 1
ATOM 549 C CA . LEU A 1 82 ? 1.49 -35.875 -12.305 1 97.94 82 LEU A CA 1
ATOM 550 C C . LEU A 1 82 ? 0.662 -36.906 -11.539 1 97.94 82 LEU A C 1
ATOM 552 O O . LEU A 1 82 ? 1.159 -38 -11.195 1 97.94 82 LEU A O 1
ATOM 556 N N . GLY A 1 83 ? -0.481 -36.594 -11.211 1 96.06 83 GLY A N 1
ATOM 557 C CA . GLY A 1 83 ? -1.328 -37.531 -10.5 1 96.06 83 GLY A CA 1
ATOM 558 C C . GLY A 1 83 ? -1.61 -38.781 -11.305 1 96.06 83 GLY A C 1
ATOM 559 O O . GLY A 1 83 ? -1.013 -39 -12.359 1 96.06 83 GLY A O 1
ATOM 560 N N . GLU A 1 84 ? -2.541 -39.625 -10.836 1 93.12 84 GLU A N 1
ATOM 561 C CA . GLU A 1 84 ? -2.883 -40.906 -11.461 1 93.12 84 GLU A CA 1
ATOM 562 C C . GLU A 1 84 ? -3.318 -40.719 -12.914 1 93.12 84 GLU A C 1
ATOM 564 O O . GLU A 1 84 ? -2.904 -41.469 -13.797 1 93.12 84 GLU A O 1
ATOM 569 N N . ASN A 1 85 ? -4.109 -39.75 -13.164 1 90.06 85 ASN A N 1
ATOM 570 C CA . ASN A 1 85 ? -4.527 -39.375 -14.508 1 90.06 85 ASN A CA 1
ATOM 571 C C . ASN A 1 85 ? -3.928 -38.031 -14.945 1 90.06 85 ASN A C 1
ATOM 573 O O . ASN A 1 85 ? -4.59 -37.25 -15.609 1 90.06 85 ASN A O 1
ATOM 577 N N . GLY A 1 86 ? -2.713 -37.875 -14.578 1 95.06 86 GLY A N 1
ATOM 578 C CA . GLY A 1 86 ? -2.057 -36.594 -14.797 1 95.06 86 GLY A CA 1
ATOM 579 C C . GLY A 1 86 ? -1.862 -36.25 -16.266 1 95.06 86 GLY A C 1
ATOM 580 O O . GLY A 1 86 ? -1.632 -37.156 -17.078 1 95.06 86 GLY A O 1
ATOM 581 N N . LEU A 1 87 ? -1.821 -35.062 -16.594 1 97.38 87 LEU A N 1
ATOM 582 C CA . LEU A 1 87 ? -1.776 -34.531 -17.953 1 97.38 87 LEU A CA 1
ATOM 583 C C . LEU A 1 87 ? -0.391 -34.75 -18.562 1 97.38 87 LEU A C 1
ATOM 585 O O . LEU A 1 87 ? -0.258 -34.875 -19.781 1 97.38 87 LEU A O 1
ATOM 589 N N . ALA A 1 88 ? 0.618 -34.75 -17.797 1 98.12 88 ALA A N 1
ATOM 590 C CA . ALA A 1 88 ? 2 -34.688 -18.266 1 98.12 88 ALA A CA 1
ATOM 591 C C . ALA A 1 88 ? 2.324 -35.844 -19.188 1 98.12 88 ALA A C 1
ATOM 593 O O . ALA A 1 88 ? 2.988 -35.656 -20.219 1 98.12 88 ALA A O 1
ATOM 594 N N . ARG A 1 89 ? 1.792 -37.031 -18.875 1 96.81 89 ARG A N 1
ATOM 595 C CA . ARG A 1 89 ? 2.102 -38.219 -19.656 1 96.81 89 ARG A CA 1
ATOM 596 C C . ARG A 1 89 ? 1.337 -38.219 -20.969 1 96.81 89 ARG A C 1
ATOM 598 O O . ARG A 1 89 ? 1.659 -39 -21.875 1 96.81 89 ARG A O 1
ATOM 605 N N . LYS A 1 90 ? 0.415 -37.375 -21.031 1 98.06 90 LYS A N 1
ATOM 606 C CA . LYS A 1 90 ? -0.445 -37.344 -22.219 1 98.06 90 LYS A CA 1
ATOM 607 C C . LYS A 1 90 ? -0.045 -36.219 -23.156 1 98.06 90 LYS A C 1
ATOM 609 O O . LYS A 1 90 ? -0.539 -36.156 -24.281 1 98.06 90 LYS A O 1
ATOM 614 N N . LEU A 1 91 ? 0.857 -35.344 -22.734 1 98.31 91 LEU A N 1
ATOM 615 C CA . LEU A 1 91 ? 1.315 -34.25 -23.547 1 98.31 91 LEU A CA 1
ATOM 616 C C . LEU A 1 91 ? 2.439 -34.656 -24.484 1 98.31 91 LEU A C 1
ATOM 618 O O . LEU A 1 91 ? 3.219 -35.562 -24.156 1 98.31 91 LEU A O 1
ATOM 622 N N . ARG A 1 92 ? 2.541 -34.031 -25.594 1 97.5 92 ARG A N 1
ATOM 623 C CA . ARG A 1 92 ? 3.645 -34.312 -26.516 1 97.5 92 ARG A CA 1
ATOM 624 C C . ARG A 1 92 ? 4.949 -33.719 -25.984 1 97.5 92 ARG A C 1
ATOM 626 O O . ARG A 1 92 ? 4.949 -32.625 -25.375 1 97.5 92 ARG A O 1
ATOM 633 N N . PRO A 1 93 ? 6.035 -34.406 -26.266 1 97.75 93 PRO A N 1
ATOM 634 C CA . PRO A 1 93 ? 7.32 -33.781 -25.953 1 97.75 93 PRO A CA 1
ATOM 635 C C . PRO A 1 93 ? 7.445 -32.375 -26.547 1 97.75 93 PRO A C 1
ATOM 637 O O . PRO A 1 93 ? 7.004 -32.125 -27.688 1 97.75 93 PRO A O 1
ATOM 640 N N . GLY A 1 94 ? 7.988 -31.516 -25.734 1 98.06 94 GLY A N 1
ATOM 641 C CA . GLY A 1 94 ? 8.172 -30.141 -26.188 1 98.06 94 GLY A CA 1
ATOM 642 C C . GLY A 1 94 ? 7.031 -29.219 -25.812 1 98.06 94 GLY A C 1
ATOM 643 O O . GLY A 1 94 ? 7.145 -28 -25.938 1 98.06 94 GLY A O 1
ATOM 644 N N . THR A 1 95 ? 5.879 -29.781 -25.328 1 98.62 95 THR A N 1
ATOM 645 C CA . THR A 1 95 ? 4.773 -28.953 -24.859 1 98.62 95 THR A CA 1
ATOM 646 C C . THR A 1 95 ? 5.227 -28.047 -23.719 1 98.62 95 THR A C 1
ATOM 648 O O . THR A 1 95 ? 5.977 -28.469 -22.844 1 98.62 95 THR A O 1
ATOM 651 N N . GLY A 1 96 ? 4.82 -26.75 -23.828 1 98.81 96 GLY A N 1
ATOM 652 C CA . GLY A 1 96 ? 5.125 -25.797 -22.766 1 98.81 96 GLY A CA 1
ATOM 653 C C . GLY A 1 96 ? 4.117 -25.828 -21.625 1 98.81 96 GLY A C 1
ATOM 654 O O . GLY A 1 96 ? 2.91 -25.875 -21.875 1 98.81 96 GLY A O 1
ATOM 655 N N . VAL A 1 97 ? 4.621 -25.844 -20.406 1 98.94 97 VAL A N 1
ATOM 656 C CA . VAL A 1 97 ? 3.777 -25.781 -19.219 1 98.94 97 VAL A CA 1
ATOM 657 C C . VAL A 1 97 ? 4.082 -24.5 -18.422 1 98.94 97 VAL A C 1
ATOM 659 O O . VAL A 1 97 ? 5.227 -24.281 -18.016 1 98.94 97 VAL A O 1
ATOM 662 N N . MET A 1 98 ? 3.098 -23.672 -18.297 1 98.94 98 MET A N 1
ATOM 663 C CA . MET A 1 98 ? 3.199 -22.453 -17.5 1 98.94 98 MET A CA 1
ATOM 664 C C . MET A 1 98 ? 2.541 -22.641 -16.141 1 98.94 98 MET A C 1
ATOM 666 O O . MET A 1 98 ? 1.315 -22.734 -16.047 1 98.94 98 MET A O 1
ATOM 670 N N . VAL A 1 99 ? 3.322 -22.734 -15.102 1 98.88 99 VAL A N 1
ATOM 671 C CA . VAL A 1 99 ? 2.799 -22.859 -13.742 1 98.88 99 VAL A CA 1
ATOM 672 C C . VAL A 1 99 ? 2.658 -21.484 -13.109 1 98.88 99 VAL A C 1
ATOM 674 O O . VAL A 1 99 ? 3.656 -20.844 -12.766 1 98.88 99 VAL A O 1
ATOM 677 N N . SER A 1 100 ? 1.399 -21.078 -12.906 1 98.75 100 SER A N 1
ATOM 678 C CA . SER A 1 100 ? 1.144 -19.734 -12.422 1 98.75 100 SER A CA 1
ATOM 679 C C . SER A 1 100 ? 0.523 -19.75 -11.031 1 98.75 100 SER A C 1
ATOM 681 O O . SER A 1 100 ? 0.039 -18.719 -10.555 1 98.75 100 SER A O 1
ATOM 683 N N . ALA A 1 101 ? 0.502 -20.922 -10.406 1 98.06 101 ALA A N 1
ATOM 684 C CA . ALA A 1 101 ? 0.098 -21.016 -9.008 1 98.06 101 ALA A CA 1
ATOM 685 C C . ALA A 1 101 ? 1.151 -20.406 -8.086 1 98.06 101 ALA A C 1
ATOM 687 O O . ALA A 1 101 ? 2.342 -20.422 -8.406 1 98.06 101 ALA A O 1
ATOM 688 N N . THR A 1 102 ? 0.684 -19.844 -6.973 1 98.25 102 THR A N 1
ATOM 689 C CA . THR A 1 102 ? 1.618 -19.391 -5.945 1 98.25 102 THR A CA 1
ATOM 690 C C . THR A 1 102 ? 2.105 -20.578 -5.113 1 98.25 102 THR A C 1
ATOM 692 O O . THR A 1 102 ? 1.356 -21.125 -4.297 1 98.25 102 THR A O 1
ATOM 695 N N . ILE A 1 103 ? 3.311 -21.016 -5.348 1 98.69 103 ILE A N 1
ATOM 696 C CA . ILE A 1 103 ? 3.904 -22.188 -4.707 1 98.69 103 ILE A CA 1
ATOM 697 C C . ILE A 1 103 ? 5.34 -21.875 -4.297 1 98.69 103 ILE A C 1
ATOM 699 O O . ILE A 1 103 ? 5.914 -20.875 -4.723 1 98.69 103 ILE A O 1
ATOM 703 N N . SER A 1 104 ? 5.926 -22.703 -3.418 1 98.62 104 SER A N 1
ATOM 704 C CA . SER A 1 104 ? 7.297 -22.469 -2.973 1 98.62 104 SER A CA 1
ATOM 705 C C . SER A 1 104 ? 8.289 -22.672 -4.117 1 98.62 104 SER A C 1
ATOM 707 O O . SER A 1 104 ? 8 -23.375 -5.086 1 98.62 104 SER A O 1
ATOM 709 N N . ALA A 1 105 ? 9.438 -22.047 -3.998 1 98.38 105 ALA A N 1
ATOM 710 C CA . ALA A 1 105 ? 10.516 -22.25 -4.961 1 98.38 105 ALA A CA 1
ATOM 711 C C . ALA A 1 105 ? 10.891 -23.734 -5.051 1 98.38 105 ALA A C 1
ATOM 713 O O . ALA A 1 105 ? 11.156 -24.25 -6.141 1 98.38 105 ALA A O 1
ATOM 714 N N . ALA A 1 106 ? 10.906 -24.375 -3.951 1 98.44 106 ALA A N 1
ATOM 715 C CA . ALA A 1 106 ? 11.25 -25.797 -3.902 1 98.44 106 ALA A CA 1
ATOM 716 C C . ALA A 1 106 ? 10.234 -26.625 -4.68 1 98.44 106 ALA A C 1
ATOM 718 O O . ALA A 1 106 ? 10.602 -27.516 -5.445 1 98.44 106 ALA A O 1
ATOM 719 N N . ASP A 1 107 ? 8.969 -26.359 -4.461 1 98.69 107 ASP A N 1
ATOM 720 C CA . ASP A 1 107 ? 7.918 -27.062 -5.191 1 98.69 107 ASP A CA 1
ATOM 721 C C . ASP A 1 107 ? 8.039 -26.812 -6.695 1 98.69 107 ASP A C 1
ATOM 723 O O . ASP A 1 107 ? 7.844 -27.734 -7.492 1 98.69 107 ASP A O 1
ATOM 727 N N . SER A 1 108 ? 8.281 -25.609 -7.055 1 98.75 108 SER A N 1
ATOM 728 C CA . SER A 1 108 ? 8.438 -25.281 -8.461 1 98.75 108 SER A CA 1
ATOM 729 C C . SER A 1 108 ? 9.586 -26.047 -9.094 1 98.75 108 SER A C 1
ATOM 731 O O . SER A 1 108 ? 9.453 -26.578 -10.203 1 98.75 108 SER A O 1
ATOM 733 N N . ARG A 1 109 ? 10.727 -26.109 -8.414 1 98.81 109 ARG A N 1
ATOM 734 C CA . ARG A 1 109 ? 11.891 -26.828 -8.914 1 98.81 109 ARG A CA 1
ATOM 735 C C . ARG A 1 109 ? 11.602 -28.328 -9.062 1 98.81 109 ARG A C 1
ATOM 737 O O . ARG A 1 109 ? 11.992 -28.938 -10.055 1 98.81 109 ARG A O 1
ATOM 744 N N . ALA A 1 110 ? 10.961 -28.828 -8.07 1 98.75 110 ALA A N 1
ATOM 745 C CA . ALA A 1 110 ? 10.625 -30.25 -8.117 1 98.75 110 ALA A CA 1
ATOM 746 C C . ALA A 1 110 ? 9.719 -30.562 -9.305 1 98.75 110 ALA A C 1
ATOM 748 O O . ALA A 1 110 ? 9.945 -31.531 -10.031 1 98.75 110 ALA A O 1
ATOM 749 N N . LEU A 1 111 ? 8.727 -29.781 -9.492 1 98.75 111 LEU A N 1
ATOM 750 C CA . LEU A 1 111 ? 7.801 -29.953 -10.609 1 98.75 111 LEU A CA 1
ATOM 751 C C . LEU A 1 111 ? 8.531 -29.844 -11.938 1 98.75 111 LEU A C 1
ATOM 753 O O . LEU A 1 111 ? 8.32 -30.656 -12.836 1 98.75 111 LEU A O 1
ATOM 757 N N . ALA A 1 112 ? 9.359 -28.875 -12.062 1 98.75 112 ALA A N 1
ATOM 758 C CA . ALA A 1 112 ? 10.094 -28.625 -13.305 1 98.75 112 ALA A CA 1
ATOM 759 C C . ALA A 1 112 ? 10.977 -29.828 -13.648 1 98.75 112 ALA A C 1
ATOM 761 O O . ALA A 1 112 ? 11.062 -30.219 -14.812 1 98.75 112 ALA A O 1
ATOM 762 N N . ALA A 1 113 ? 11.695 -30.312 -12.641 1 98.69 113 ALA A N 1
ATOM 763 C CA . ALA A 1 113 ? 12.586 -31.453 -12.859 1 98.69 113 ALA A CA 1
ATOM 764 C C . ALA A 1 113 ? 11.82 -32.656 -13.367 1 98.69 113 ALA A C 1
ATOM 766 O O . ALA A 1 113 ? 12.273 -33.344 -14.281 1 98.69 113 ALA A O 1
ATOM 767 N N . GLU A 1 114 ? 10.703 -32.938 -12.797 1 98.56 114 GLU A N 1
ATOM 768 C CA . GLU A 1 114 ? 9.891 -34.062 -13.18 1 98.56 114 GLU A CA 1
ATOM 769 C C . GLU A 1 114 ? 9.328 -33.906 -14.594 1 98.56 114 GLU A C 1
ATOM 771 O O . GLU A 1 114 ? 9.281 -34.844 -15.367 1 98.56 114 GLU A O 1
ATOM 776 N N . LEU A 1 115 ? 8.898 -32.719 -14.93 1 98.75 115 LEU A N 1
ATOM 777 C CA . LEU A 1 115 ? 8.367 -32.438 -16.266 1 98.75 115 LEU A CA 1
ATOM 778 C C . LEU A 1 115 ? 9.461 -32.531 -17.312 1 98.75 115 LEU A C 1
ATOM 780 O O . LEU A 1 115 ? 9.227 -33.031 -18.422 1 98.75 115 LEU A O 1
ATOM 784 N N . GLU A 1 116 ? 10.602 -32 -16.953 1 98.31 116 GLU A N 1
ATOM 785 C CA . GLU A 1 116 ? 11.734 -32.094 -17.859 1 98.31 116 GLU A CA 1
ATOM 786 C C . GLU A 1 116 ? 12.078 -33.531 -18.203 1 98.31 116 GLU A C 1
ATOM 788 O O . GLU A 1 116 ? 12.406 -33.844 -19.344 1 98.31 116 GLU A O 1
ATOM 793 N N . ALA A 1 117 ? 12.016 -34.375 -17.234 1 98.25 117 ALA A N 1
ATOM 794 C CA . ALA A 1 117 ? 12.297 -35.781 -17.422 1 98.25 117 ALA A CA 1
ATOM 795 C C . ALA A 1 117 ? 11.312 -36.406 -18.406 1 98.25 117 ALA A C 1
ATOM 797 O O . ALA A 1 117 ? 11.602 -37.469 -19 1 98.25 117 ALA A O 1
ATOM 798 N N . MET A 1 118 ? 10.234 -35.75 -18.625 1 97.88 118 MET A N 1
ATOM 799 C CA . MET A 1 118 ? 9.211 -36.25 -19.531 1 97.88 118 MET A CA 1
ATOM 800 C C . MET A 1 118 ? 9.258 -35.5 -20.859 1 97.88 118 MET A C 1
ATOM 802 O O . MET A 1 118 ? 8.367 -35.656 -21.703 1 97.88 118 MET A O 1
ATOM 806 N N . GLY A 1 119 ? 10.281 -34.656 -20.984 1 98.25 119 GLY A N 1
ATOM 807 C CA . GLY A 1 119 ? 10.484 -33.938 -22.234 1 98.25 119 GLY A CA 1
ATOM 808 C C . GLY A 1 119 ? 9.617 -32.719 -22.359 1 98.25 119 GLY A C 1
ATOM 809 O O . GLY A 1 119 ? 9.406 -32.188 -23.453 1 98.25 119 GLY A O 1
ATOM 810 N N . LEU A 1 120 ? 9.055 -32.25 -21.281 1 98.75 120 LEU A N 1
ATOM 811 C CA . LEU A 1 120 ? 8.227 -31.047 -21.281 1 98.75 120 LEU A CA 1
ATOM 812 C C . LEU A 1 120 ? 9.031 -29.828 -20.844 1 98.75 120 LEU A C 1
ATOM 814 O O . LEU A 1 120 ? 10.094 -29.969 -20.234 1 98.75 120 LEU A O 1
ATOM 818 N N . LEU A 1 121 ? 8.594 -28.641 -21.266 1 98.56 121 LEU A N 1
ATOM 819 C CA . LEU A 1 121 ? 9.211 -27.375 -20.906 1 98.56 121 LEU A CA 1
ATOM 820 C C . LEU A 1 121 ? 8.359 -26.609 -19.906 1 98.56 121 LEU A C 1
ATOM 822 O O . LEU A 1 121 ? 7.156 -26.438 -20.109 1 98.56 121 LEU A O 1
ATOM 826 N N . MET A 1 122 ? 8.93 -26.234 -18.781 1 98.81 122 MET A N 1
ATOM 827 C CA . MET A 1 122 ? 8.133 -25.531 -17.766 1 98.81 122 MET A CA 1
ATOM 828 C C . MET A 1 122 ? 8.656 -24.125 -17.547 1 98.81 122 MET A C 1
ATOM 830 O O . MET A 1 122 ? 9.867 -23.891 -17.531 1 98.81 122 MET A O 1
ATOM 834 N N . LEU A 1 123 ? 7.746 -23.203 -17.406 1 98.81 123 LEU A N 1
ATOM 835 C CA . LEU A 1 123 ? 8.039 -21.891 -16.844 1 98.81 123 LEU A CA 1
ATOM 836 C C . LEU A 1 123 ? 7.391 -21.734 -15.469 1 98.81 123 LEU A C 1
ATOM 838 O O . LEU A 1 123 ? 6.223 -22.094 -15.281 1 98.81 123 LEU A O 1
ATOM 842 N N . ASP A 1 124 ? 8.172 -21.406 -14.523 1 98.56 124 ASP A N 1
ATOM 843 C CA . ASP A 1 124 ? 7.711 -20.844 -13.258 1 98.56 124 ASP A CA 1
ATOM 844 C C . ASP A 1 124 ? 7.27 -19.391 -13.422 1 98.56 124 ASP A C 1
ATOM 846 O O . ASP A 1 124 ? 8.102 -18.484 -13.461 1 98.56 124 ASP A O 1
ATOM 850 N N . ALA A 1 125 ? 5.887 -19.219 -13.539 1 98.81 125 ALA A N 1
ATOM 851 C CA . ALA A 1 125 ? 5.418 -17.922 -14.055 1 98.81 125 ALA A CA 1
ATOM 852 C C . ALA A 1 125 ? 4.195 -17.438 -13.281 1 98.81 125 ALA A C 1
ATOM 854 O O . ALA A 1 125 ? 3.111 -17.297 -13.852 1 98.81 125 ALA A O 1
ATOM 855 N N . PRO A 1 126 ? 4.422 -17.125 -12.016 1 98.75 126 PRO A N 1
ATOM 856 C CA . PRO A 1 126 ? 3.293 -16.547 -11.281 1 98.75 126 PRO A CA 1
ATOM 857 C C . PRO A 1 126 ? 2.832 -15.211 -11.867 1 98.75 126 PRO A C 1
ATOM 859 O O . PRO A 1 126 ? 3.549 -14.602 -12.664 1 98.75 126 PRO A O 1
ATOM 862 N N . VAL A 1 127 ? 1.58 -14.859 -11.5 1 98.62 127 VAL A N 1
ATOM 863 C CA . VAL A 1 127 ? 0.95 -13.703 -12.133 1 98.62 127 VAL A CA 1
ATOM 864 C C . VAL A 1 127 ? 0.387 -12.773 -11.062 1 98.62 127 VAL A C 1
ATOM 866 O O . VAL A 1 127 ? 0.23 -13.172 -9.906 1 98.62 127 VAL A O 1
ATOM 869 N N . SER A 1 128 ? 0.167 -11.547 -11.445 1 98 128 SER A N 1
ATOM 870 C CA . SER A 1 128 ? -0.441 -10.516 -10.617 1 98 128 SER A CA 1
ATOM 871 C C . SER A 1 128 ? -1.313 -9.578 -11.445 1 98 128 SER A C 1
ATOM 873 O O . SER A 1 128 ? -1.123 -9.453 -12.656 1 98 128 SER A O 1
ATOM 875 N N . GLY A 1 129 ? -2.336 -8.914 -10.75 1 94.25 129 GLY A N 1
ATOM 876 C CA . GLY A 1 129 ? -3.123 -7.895 -11.43 1 94.25 129 GLY A CA 1
ATOM 877 C C . GLY A 1 129 ? -4.609 -8.008 -11.156 1 94.25 129 GLY A C 1
ATOM 878 O O . GLY A 1 129 ? -5.352 -7.039 -11.328 1 94.25 129 GLY A O 1
ATOM 879 N N . GLY A 1 130 ? -5.082 -9.211 -10.797 1 92.31 130 GLY A N 1
ATOM 880 C CA . GLY A 1 130 ? -6.492 -9.391 -10.5 1 92.31 130 GLY A CA 1
ATOM 881 C C . GLY A 1 130 ? -7.301 -9.859 -11.695 1 92.31 130 GLY A C 1
ATOM 882 O O . GLY A 1 130 ? -6.773 -9.961 -12.805 1 92.31 130 GLY A O 1
ATOM 883 N N . ALA A 1 131 ? -8.562 -10.055 -11.492 1 90.06 131 ALA A N 1
ATOM 884 C CA . ALA A 1 131 ? -9.453 -10.656 -12.484 1 90.06 131 ALA A CA 1
ATOM 885 C C . ALA A 1 131 ? -9.633 -9.742 -13.688 1 90.06 131 ALA A C 1
ATOM 887 O O . ALA A 1 131 ? -9.648 -10.203 -14.828 1 90.06 131 ALA A O 1
ATOM 888 N N . ALA A 1 132 ? -9.781 -8.484 -13.438 1 91.44 132 ALA A N 1
ATOM 889 C CA . ALA A 1 132 ? -10.016 -7.539 -14.523 1 91.44 132 ALA A CA 1
ATOM 890 C C . ALA A 1 132 ? -8.82 -7.48 -15.469 1 91.44 132 ALA A C 1
ATOM 892 O O . ALA A 1 132 ? -8.992 -7.52 -16.688 1 91.44 132 ALA A O 1
ATOM 893 N N . LYS A 1 133 ? -7.656 -7.398 -14.906 1 95.31 133 LYS A N 1
ATOM 894 C CA . LYS A 1 133 ? -6.465 -7.367 -15.75 1 95.31 133 LYS A CA 1
ATOM 895 C C . LYS A 1 133 ? -6.258 -8.703 -16.453 1 95.31 133 LYS A C 1
ATOM 897 O O . LYS A 1 133 ? -5.773 -8.742 -17.594 1 95.31 133 LYS A O 1
ATOM 902 N N . ALA A 1 134 ? -6.539 -9.781 -15.812 1 96.06 134 ALA A N 1
ATOM 903 C CA . ALA A 1 134 ? -6.441 -11.094 -16.453 1 96.06 134 ALA A CA 1
ATOM 904 C C . ALA A 1 134 ? -7.32 -11.164 -17.688 1 96.06 134 ALA A C 1
ATOM 906 O O . ALA A 1 134 ? -6.871 -11.594 -18.75 1 96.06 134 ALA A O 1
ATOM 907 N N . ALA A 1 135 ? -8.539 -10.656 -17.578 1 94.94 135 ALA A N 1
ATOM 908 C CA . ALA A 1 135 ? -9.5 -10.711 -18.672 1 94.94 135 ALA A CA 1
ATOM 909 C C . ALA A 1 135 ? -9.07 -9.797 -19.812 1 94.94 135 ALA A C 1
ATOM 911 O O . ALA A 1 135 ? -9.391 -10.055 -20.984 1 94.94 135 ALA A O 1
ATOM 912 N N . ALA A 1 136 ? -8.305 -8.797 -19.5 1 97.44 136 ALA A N 1
ATOM 913 C CA . ALA A 1 136 ? -7.887 -7.816 -20.516 1 97.44 136 ALA A CA 1
ATOM 914 C C . ALA A 1 136 ? -6.535 -8.195 -21.109 1 97.44 136 ALA A C 1
ATOM 916 O O . ALA A 1 136 ? -6.027 -7.504 -22 1 97.44 136 ALA A O 1
ATOM 917 N N . GLY A 1 137 ? -5.98 -9.273 -20.656 1 98.31 137 GLY A N 1
ATOM 918 C CA . GLY A 1 137 ? -4.66 -9.664 -21.141 1 98.31 137 GLY A CA 1
ATOM 919 C C . GLY A 1 137 ? -3.561 -8.727 -20.672 1 98.31 137 GLY A C 1
ATOM 920 O O . GLY A 1 137 ? -2.627 -8.445 -21.422 1 98.31 137 GLY A O 1
ATOM 921 N N . GLN A 1 138 ? -3.746 -8.188 -19.469 1 98.31 138 GLN A N 1
ATOM 922 C CA . GLN A 1 138 ? -2.84 -7.152 -18.984 1 98.31 138 GLN A CA 1
ATOM 923 C C . GLN A 1 138 ? -2.217 -7.547 -17.641 1 98.31 138 GLN A C 1
ATOM 925 O O . GLN A 1 138 ? -1.875 -6.688 -16.828 1 98.31 138 GLN A O 1
ATOM 930 N N . MET A 1 139 ? -2.041 -8.867 -17.391 1 98.5 139 MET A N 1
ATOM 931 C CA . MET A 1 139 ? -1.438 -9.305 -16.125 1 98.5 139 MET A CA 1
ATOM 932 C C . MET A 1 139 ? 0.058 -9.008 -16.109 1 98.5 139 MET A C 1
ATOM 934 O O . MET A 1 139 ? 0.678 -8.852 -17.172 1 98.5 139 MET A O 1
ATOM 938 N N . THR A 1 140 ? 0.539 -8.82 -14.93 1 98.75 140 THR A N 1
ATOM 939 C CA . THR A 1 140 ? 1.982 -8.867 -14.734 1 98.75 140 THR A CA 1
ATOM 940 C C . THR A 1 140 ? 2.451 -10.305 -14.492 1 98.75 140 THR A C 1
ATOM 942 O O . THR A 1 140 ? 1.943 -10.984 -13.602 1 98.75 140 THR A O 1
ATOM 945 N N . VAL A 1 141 ? 3.328 -10.773 -15.328 1 98.88 141 VAL A N 1
ATOM 946 C CA . VAL A 1 141 ? 3.9 -12.109 -15.164 1 98.88 141 VAL A CA 1
ATOM 947 C C . VAL A 1 141 ? 5.344 -11.992 -14.68 1 98.88 141 VAL A C 1
ATOM 949 O O . VAL A 1 141 ? 6.125 -11.203 -15.219 1 98.88 141 VAL A O 1
ATOM 952 N N . MET A 1 142 ? 5.719 -12.641 -13.617 1 98.81 142 MET A N 1
ATOM 953 C CA . MET A 1 142 ? 7.086 -12.711 -13.117 1 98.81 142 MET A CA 1
ATOM 954 C C . MET A 1 142 ? 7.641 -14.125 -13.258 1 98.81 142 MET A C 1
ATOM 956 O O . MET A 1 142 ? 7.535 -14.93 -12.328 1 98.81 142 MET A O 1
ATOM 960 N N . ALA A 1 143 ? 8.312 -14.344 -14.359 1 98.81 143 ALA A N 1
ATOM 961 C CA . ALA A 1 143 ? 8.586 -15.711 -14.773 1 98.81 143 ALA A CA 1
ATOM 962 C C . ALA A 1 143 ? 10.086 -16.016 -14.711 1 98.81 143 ALA A C 1
ATOM 964 O O . ALA A 1 143 ? 10.914 -15.117 -14.906 1 98.81 143 ALA A O 1
ATOM 965 N N . SER A 1 144 ? 10.383 -17.234 -14.391 1 98.88 144 SER A N 1
ATOM 966 C CA . SER A 1 144 ? 11.75 -17.734 -14.477 1 98.88 144 SER A CA 1
ATOM 967 C C . SER A 1 144 ? 11.773 -19.141 -15.07 1 98.88 144 SER A C 1
ATOM 969 O O . SER A 1 144 ? 10.82 -19.906 -14.914 1 98.88 144 SER A O 1
ATOM 971 N N . GLY A 1 145 ? 12.805 -19.5 -15.805 1 98.69 145 GLY A N 1
ATOM 972 C CA . GLY A 1 145 ? 13 -20.781 -16.469 1 98.69 145 GLY A CA 1
ATOM 973 C C . GLY A 1 145 ? 13.898 -20.688 -17.688 1 98.69 145 GLY A C 1
ATOM 974 O O . GLY A 1 145 ? 14.438 -19.625 -17.984 1 98.69 145 GLY A O 1
ATOM 975 N N . PRO A 1 146 ? 14.094 -21.812 -18.359 1 98.25 146 PRO A N 1
ATOM 976 C CA . PRO A 1 146 ? 14.992 -21.828 -19.516 1 98.25 146 PRO A CA 1
ATOM 977 C C . PRO A 1 146 ? 14.438 -21.062 -20.719 1 98.25 146 PRO A C 1
ATOM 979 O O . PRO A 1 146 ? 13.219 -20.984 -20.891 1 98.25 146 PRO A O 1
ATOM 982 N N . LYS A 1 147 ? 15.305 -20.609 -21.562 1 98.25 147 LYS A N 1
ATOM 983 C CA . LYS A 1 147 ? 14.945 -19.812 -22.75 1 98.25 147 LYS A CA 1
ATOM 984 C C . LYS A 1 147 ? 13.992 -20.578 -23.656 1 98.25 147 LYS A C 1
ATOM 986 O O . LYS A 1 147 ? 13.078 -19.984 -24.234 1 98.25 147 LYS A O 1
ATOM 991 N N . GLN A 1 148 ? 14.195 -21.844 -23.766 1 98.25 148 GLN A N 1
ATOM 992 C CA . GLN A 1 148 ? 13.352 -22.672 -24.625 1 98.25 148 GLN A CA 1
ATOM 993 C C . GLN A 1 148 ? 11.898 -22.641 -24.156 1 98.25 148 GLN A C 1
ATOM 995 O O . GLN A 1 148 ? 10.977 -22.688 -24.969 1 98.25 148 GLN A O 1
ATOM 1000 N N . ALA A 1 149 ? 11.734 -22.656 -22.859 1 98.69 149 ALA A N 1
ATOM 1001 C CA . ALA A 1 149 ? 10.383 -22.594 -22.312 1 98.69 149 ALA A CA 1
ATOM 1002 C C . ALA A 1 149 ? 9.734 -21.234 -22.609 1 98.69 149 ALA A C 1
ATOM 1004 O O . ALA A 1 149 ? 8.555 -21.172 -22.969 1 98.69 149 ALA A O 1
ATOM 1005 N N . PHE A 1 150 ? 10.492 -20.156 -22.484 1 98.75 150 PHE A N 1
ATOM 1006 C CA . PHE A 1 150 ? 9.984 -18.844 -22.844 1 98.75 150 PHE A CA 1
ATOM 1007 C C . PHE A 1 150 ? 9.555 -18.812 -24.312 1 98.75 150 PHE A C 1
ATOM 1009 O O . PHE A 1 150 ? 8.477 -18.297 -24.641 1 98.75 150 PHE A O 1
ATOM 1016 N N . ASP A 1 151 ? 10.398 -19.344 -25.141 1 98.5 151 ASP A N 1
ATOM 1017 C CA . ASP A 1 151 ? 10.102 -19.359 -26.562 1 98.5 151 ASP A CA 1
ATOM 1018 C C . ASP A 1 151 ? 8.828 -20.141 -26.875 1 98.5 151 ASP A C 1
ATOM 1020 O O . ASP A 1 151 ? 7.965 -19.672 -27.609 1 98.5 151 ASP A O 1
ATOM 1024 N N . ARG A 1 152 ? 8.742 -21.281 -26.297 1 98.5 152 ARG A N 1
ATOM 1025 C CA . ARG A 1 152 ? 7.594 -22.156 -26.531 1 98.5 152 ARG A CA 1
ATOM 1026 C C . ARG A 1 152 ? 6.305 -21.516 -26.031 1 98.5 152 ARG A C 1
ATOM 1028 O O . ARG A 1 152 ? 5.242 -21.703 -26.625 1 98.5 152 ARG A O 1
ATOM 1035 N N . LEU A 1 153 ? 6.383 -20.734 -24.953 1 98.81 153 LEU A N 1
ATOM 1036 C CA . LEU A 1 153 ? 5.191 -20.219 -24.297 1 98.81 153 LEU A CA 1
ATOM 1037 C C . LEU A 1 153 ? 4.949 -18.766 -24.688 1 98.81 153 LEU A C 1
ATOM 1039 O O . LEU A 1 153 ? 4.043 -18.109 -24.156 1 98.81 153 LEU A O 1
ATOM 1043 N N . ARG A 1 154 ? 5.695 -18.219 -25.594 1 98.75 154 ARG A N 1
ATOM 1044 C CA . ARG A 1 154 ? 5.633 -16.812 -25.969 1 98.75 154 ARG A CA 1
ATOM 1045 C C . ARG A 1 154 ? 4.23 -16.422 -26.422 1 98.75 154 ARG A C 1
ATOM 1047 O O . ARG A 1 154 ? 3.707 -15.391 -26.031 1 98.75 154 ARG A O 1
ATOM 1054 N N . PRO A 1 155 ? 3.547 -17.25 -27.25 1 98.75 155 PRO A N 1
ATOM 1055 C CA . PRO A 1 155 ? 2.199 -16.859 -27.672 1 98.75 155 PRO A CA 1
ATOM 1056 C C . PRO A 1 155 ? 1.237 -16.688 -26.5 1 98.75 155 PRO A C 1
ATOM 1058 O O . PRO A 1 155 ? 0.411 -15.773 -26.516 1 98.75 155 PRO A O 1
ATOM 1061 N N . VAL A 1 156 ? 1.382 -17.531 -25.484 1 98.75 156 VAL A N 1
ATOM 1062 C CA . VAL A 1 156 ? 0.534 -17.453 -24.297 1 98.75 156 VAL A CA 1
ATOM 1063 C C . VAL A 1 156 ? 0.914 -16.219 -23.469 1 98.75 156 VAL A C 1
ATOM 1065 O O . VAL A 1 156 ? 0.042 -15.469 -23.031 1 98.75 156 VAL A O 1
ATOM 1068 N N . LEU A 1 157 ? 2.225 -16.016 -23.281 1 98.88 157 LEU A N 1
ATOM 1069 C CA . LEU A 1 157 ? 2.709 -14.867 -22.516 1 98.88 157 LEU A CA 1
ATOM 1070 C C . LEU A 1 157 ? 2.24 -13.562 -23.141 1 98.88 157 LEU A C 1
ATOM 1072 O O . LEU A 1 157 ? 1.771 -12.664 -22.438 1 98.88 157 LEU A O 1
ATOM 1076 N N . ASP A 1 158 ? 2.275 -13.492 -24.469 1 98.69 158 ASP A N 1
ATOM 1077 C CA . ASP A 1 158 ? 1.863 -12.289 -25.188 1 98.69 158 ASP A CA 1
ATOM 1078 C C . ASP A 1 158 ? 0.358 -12.062 -25.062 1 98.69 158 ASP A C 1
ATOM 1080 O O . ASP A 1 158 ? -0.107 -10.922 -25.047 1 98.69 158 ASP A O 1
ATOM 1084 N N . ALA A 1 159 ? -0.394 -13.141 -24.953 1 98.75 159 ALA A N 1
ATOM 1085 C CA . ALA A 1 159 ? -1.852 -13.055 -24.906 1 98.75 159 ALA A CA 1
ATOM 1086 C C . ALA A 1 159 ? -2.322 -12.609 -23.516 1 98.75 159 ALA A C 1
ATOM 1088 O O . ALA A 1 159 ? -3.236 -11.789 -23.406 1 98.75 159 ALA A O 1
ATOM 1089 N N . VAL A 1 160 ? -1.646 -13.07 -22.469 1 98.75 160 VAL A N 1
ATOM 1090 C CA . VAL A 1 160 ? -2.262 -12.945 -21.141 1 98.75 160 VAL A CA 1
ATOM 1091 C C . VAL A 1 160 ? -1.613 -11.797 -20.375 1 98.75 160 VAL A C 1
ATOM 1093 O O . VAL A 1 160 ? -2.135 -11.359 -19.359 1 98.75 160 VAL A O 1
ATOM 1096 N N . ALA A 1 161 ? -0.464 -11.312 -20.828 1 98.75 161 ALA A N 1
ATOM 1097 C CA . ALA A 1 161 ? 0.311 -10.398 -19.984 1 98.75 161 ALA A CA 1
ATOM 1098 C C . ALA A 1 161 ? 0.424 -9.023 -20.625 1 98.75 161 ALA A C 1
ATOM 1100 O O . ALA A 1 161 ? 0.609 -8.906 -21.844 1 98.75 161 ALA A O 1
ATOM 1101 N N . GLY A 1 162 ? 0.224 -7.992 -19.844 1 98.31 162 GLY A N 1
ATOM 1102 C CA . GLY A 1 162 ? 0.656 -6.66 -20.25 1 98.31 162 GLY A CA 1
ATOM 1103 C C . GLY A 1 162 ? 2.15 -6.449 -20.094 1 98.31 162 GLY A C 1
ATOM 1104 O O . GLY A 1 162 ? 2.752 -5.684 -20.859 1 98.31 162 GLY A O 1
ATOM 1105 N N . LYS A 1 163 ? 2.732 -7.07 -19.109 1 98.19 163 LYS A N 1
ATOM 1106 C CA . LYS A 1 163 ? 4.172 -7.047 -18.859 1 98.19 163 LYS A CA 1
ATOM 1107 C C . LYS A 1 163 ? 4.676 -8.414 -18.422 1 98.19 163 LYS A C 1
ATOM 1109 O O . LYS A 1 163 ? 4.062 -9.062 -17.562 1 98.19 163 LYS A O 1
ATOM 1114 N N . VAL A 1 164 ? 5.762 -8.875 -19.016 1 98.69 164 VAL A N 1
ATOM 1115 C CA . VAL A 1 164 ? 6.441 -10.102 -18.609 1 98.69 164 VAL A CA 1
ATOM 1116 C C . VAL A 1 164 ? 7.836 -9.773 -18.078 1 98.69 164 VAL A C 1
ATOM 1118 O O . VAL A 1 164 ? 8.68 -9.25 -18.812 1 98.69 164 VAL A O 1
ATOM 1121 N N . TYR A 1 165 ? 8.062 -10.039 -16.844 1 98.75 165 TYR A N 1
ATOM 1122 C CA . TYR A 1 165 ? 9.406 -9.938 -16.281 1 98.75 165 TYR A CA 1
ATOM 1123 C C . TYR A 1 165 ? 10.109 -11.281 -16.297 1 98.75 165 TYR A C 1
ATOM 1125 O O . TYR A 1 165 ? 9.68 -12.227 -15.633 1 98.75 165 TYR A O 1
ATOM 1133 N N . GLU A 1 166 ? 11.109 -11.336 -17.094 1 98.5 166 GLU A N 1
ATOM 1134 C CA . GLU A 1 166 ? 11.953 -12.531 -17.094 1 98.5 166 GLU A CA 1
ATOM 1135 C C . GLU A 1 166 ? 13 -12.461 -15.977 1 98.5 166 GLU A C 1
ATOM 1137 O O . GLU A 1 166 ? 14.086 -11.914 -16.172 1 98.5 166 GLU A O 1
ATOM 1142 N N . ILE A 1 167 ? 12.719 -13.031 -14.844 1 98.5 167 ILE A N 1
ATOM 1143 C CA . ILE A 1 167 ? 13.484 -12.898 -13.609 1 98.5 167 ILE A CA 1
ATOM 1144 C C . ILE A 1 167 ? 14.852 -13.57 -13.773 1 98.5 167 ILE A C 1
ATOM 1146 O O . ILE A 1 167 ? 15.844 -13.125 -13.195 1 98.5 167 ILE A O 1
ATOM 1150 N N . GLY A 1 168 ? 14.883 -14.695 -14.469 1 97.81 168 GLY A N 1
ATOM 1151 C CA . GLY A 1 168 ? 16.094 -15.461 -14.695 1 97.81 168 GLY A CA 1
ATOM 1152 C C . GLY A 1 168 ? 15.844 -16.828 -15.305 1 97.81 168 GLY A C 1
ATOM 1153 O O . GLY A 1 168 ? 14.695 -17.203 -15.539 1 97.81 168 GLY A O 1
ATOM 1154 N N . ASP A 1 169 ? 16.969 -17.578 -15.484 1 97.88 169 ASP A N 1
ATOM 1155 C CA . ASP A 1 169 ? 16.844 -18.844 -16.188 1 97.88 169 ASP A CA 1
ATOM 1156 C C . ASP A 1 169 ? 16.609 -20 -15.203 1 97.88 169 ASP A C 1
ATOM 1158 O O . ASP A 1 169 ? 16.281 -21.109 -15.609 1 97.88 169 ASP A O 1
ATOM 1162 N N . GLU A 1 170 ? 16.703 -19.703 -13.945 1 98 170 GLU A N 1
ATOM 1163 C CA . GLU A 1 170 ? 16.562 -20.75 -12.93 1 98 170 GLU A CA 1
ATOM 1164 C C . GLU A 1 170 ? 15.141 -20.812 -12.398 1 98 170 GLU A C 1
ATOM 1166 O O . GLU A 1 170 ? 14.602 -19.812 -11.93 1 98 170 GLU A O 1
ATOM 1171 N N . ILE A 1 171 ? 14.602 -22.062 -12.477 1 98.62 171 ILE A N 1
ATOM 1172 C CA . ILE A 1 171 ? 13.297 -22.281 -11.867 1 98.62 171 ILE A CA 1
ATOM 1173 C C . ILE A 1 171 ? 13.359 -21.984 -10.375 1 98.62 171 ILE A C 1
ATOM 1175 O O . ILE A 1 171 ? 14.336 -22.344 -9.703 1 98.62 171 ILE A O 1
ATOM 1179 N N . GLY A 1 172 ? 12.344 -21.344 -9.875 1 98.56 172 GLY A N 1
ATOM 1180 C CA . GLY A 1 172 ? 12.281 -21 -8.461 1 98.56 172 GLY A CA 1
ATOM 1181 C C . GLY A 1 172 ? 12.398 -19.5 -8.219 1 98.56 172 GLY A C 1
ATOM 1182 O O . GLY A 1 172 ? 11.867 -19 -7.23 1 98.56 172 GLY A O 1
ATOM 1183 N N . LEU A 1 173 ? 13.062 -18.766 -9.062 1 98.75 173 LEU A N 1
ATOM 1184 C CA . LEU A 1 173 ? 13.219 -17.312 -8.906 1 98.75 173 LEU A CA 1
ATOM 1185 C C . LEU A 1 173 ? 11.875 -16.609 -9.039 1 98.75 173 LEU A C 1
ATOM 1187 O O . LEU A 1 173 ? 11.57 -15.695 -8.266 1 98.75 173 LEU A O 1
ATOM 1191 N N . GLY A 1 174 ? 11.078 -17.016 -10.016 1 98.81 174 GLY A N 1
ATOM 1192 C CA . GLY A 1 174 ? 9.742 -16.453 -10.156 1 98.81 174 GLY A CA 1
ATOM 1193 C C . GLY A 1 174 ? 8.875 -16.672 -8.93 1 98.81 174 GLY A C 1
ATOM 1194 O O . GLY A 1 174 ? 8.219 -15.742 -8.453 1 98.81 174 GLY A O 1
ATOM 1195 N N . ALA A 1 175 ? 8.93 -17.891 -8.438 1 98.88 175 ALA A N 1
ATOM 1196 C CA . ALA A 1 175 ? 8.188 -18.234 -7.227 1 98.88 175 ALA A CA 1
ATOM 1197 C C . ALA A 1 175 ? 8.641 -17.375 -6.051 1 98.88 175 ALA A C 1
ATOM 1199 O O . ALA A 1 175 ? 7.82 -16.906 -5.262 1 98.88 175 ALA A O 1
ATOM 1200 N N . THR A 1 176 ? 9.922 -17.172 -5.91 1 98.81 176 THR A N 1
ATOM 1201 C CA . THR A 1 176 ? 10.477 -16.375 -4.824 1 98.81 176 THR A CA 1
ATOM 1202 C C . THR A 1 176 ? 10 -14.93 -4.922 1 98.81 176 THR A C 1
ATOM 1204 O O . THR A 1 176 ? 9.555 -14.344 -3.932 1 98.81 176 THR A O 1
ATOM 1207 N N . VAL A 1 177 ? 10.039 -14.383 -6.117 1 98.88 177 VAL A N 1
ATOM 1208 C CA . VAL A 1 177 ? 9.586 -13.016 -6.34 1 98.88 177 VAL A CA 1
ATOM 1209 C C . VAL A 1 177 ? 8.102 -12.898 -6.012 1 98.88 177 VAL A C 1
ATOM 1211 O O . VAL A 1 177 ? 7.676 -11.945 -5.359 1 98.88 177 VAL A O 1
ATOM 1214 N N . LYS A 1 178 ? 7.32 -13.875 -6.418 1 98.88 178 LYS A N 1
ATOM 1215 C CA . LYS A 1 178 ? 5.887 -13.859 -6.145 1 98.88 178 LYS A CA 1
ATOM 1216 C C . LYS A 1 178 ? 5.609 -13.922 -4.645 1 98.88 178 LYS A C 1
ATOM 1218 O O . LYS A 1 178 ? 4.707 -13.25 -4.145 1 98.88 178 LYS A O 1
ATOM 1223 N N . ILE A 1 179 ? 6.348 -14.773 -3.982 1 98.88 179 ILE A N 1
ATOM 1224 C CA . ILE A 1 179 ? 6.145 -14.922 -2.547 1 98.88 179 ILE A CA 1
ATOM 1225 C C . ILE A 1 179 ? 6.402 -13.594 -1.846 1 98.88 179 ILE A C 1
ATOM 1227 O O . ILE A 1 179 ? 5.637 -13.188 -0.971 1 98.88 179 ILE A O 1
ATOM 1231 N N . ILE A 1 180 ? 7.441 -12.867 -2.207 1 98.88 180 ILE A N 1
ATOM 1232 C CA . ILE A 1 180 ? 7.738 -11.555 -1.646 1 98.88 180 ILE A CA 1
ATOM 1233 C C . ILE A 1 180 ? 6.637 -10.562 -2.025 1 98.88 180 ILE A C 1
ATOM 1235 O O . ILE A 1 180 ? 6.223 -9.742 -1.205 1 98.88 180 ILE A O 1
ATOM 1239 N N . HIS A 1 181 ? 6.18 -10.68 -3.264 1 98.88 181 HIS A N 1
ATOM 1240 C CA . HIS A 1 181 ? 5.035 -9.898 -3.719 1 98.88 181 HIS A CA 1
ATOM 1241 C C . HIS A 1 181 ? 3.812 -10.148 -2.84 1 98.88 181 HIS A C 1
ATOM 1243 O O . HIS A 1 181 ? 3.111 -9.203 -2.463 1 98.88 181 HIS A O 1
ATOM 1249 N N . GLN A 1 182 ? 3.561 -11.383 -2.473 1 98.81 182 GLN A N 1
ATOM 1250 C CA . GLN A 1 182 ? 2.387 -11.75 -1.688 1 98.81 182 GLN A CA 1
ATOM 1251 C C . GLN A 1 182 ? 2.516 -11.266 -0.245 1 98.81 182 GLN A C 1
ATOM 1253 O O . GLN A 1 182 ? 1.513 -11.008 0.42 1 98.81 182 GLN A O 1
ATOM 1258 N N . LEU A 1 183 ? 3.775 -11.195 0.262 1 98.94 183 LEU A N 1
ATOM 1259 C CA . LEU A 1 183 ? 4.004 -10.531 1.537 1 98.94 183 LEU A CA 1
ATOM 1260 C C . LEU A 1 183 ? 3.367 -9.141 1.543 1 98.94 183 LEU A C 1
ATOM 1262 O O . LEU A 1 183 ? 2.58 -8.82 2.438 1 98.94 183 LEU A O 1
ATOM 1266 N N . LEU A 1 184 ? 3.623 -8.383 0.505 1 98.94 184 LEU A N 1
ATOM 1267 C CA . LEU A 1 184 ? 3.104 -7.02 0.394 1 98.94 184 LEU A CA 1
ATOM 1268 C C . LEU A 1 184 ? 1.589 -7.031 0.221 1 98.94 184 LEU A C 1
ATOM 1270 O O . LEU A 1 184 ? 0.876 -6.301 0.915 1 98.94 184 LEU A O 1
ATOM 1274 N N . ALA A 1 185 ? 1.072 -7.906 -0.661 1 98.88 185 ALA A N 1
ATOM 1275 C CA . ALA A 1 185 ? -0.366 -7.965 -0.902 1 98.88 185 ALA A CA 1
ATOM 1276 C C . ALA A 1 185 ? -1.126 -8.289 0.382 1 98.88 185 ALA A C 1
ATOM 1278 O O . ALA A 1 185 ? -2.09 -7.602 0.729 1 98.88 185 ALA A O 1
ATOM 1279 N N . GLY A 1 186 ? -0.647 -9.273 1.068 1 98.94 186 GLY A N 1
ATOM 1280 C CA . GLY A 1 186 ? -1.308 -9.68 2.299 1 98.94 186 GLY A CA 1
ATOM 1281 C C . GLY A 1 186 ? -1.278 -8.609 3.373 1 98.94 186 GLY A C 1
ATOM 1282 O O . GLY A 1 186 ? -2.303 -8.312 3.994 1 98.94 186 GLY A O 1
ATOM 1283 N N . VAL A 1 187 ? -0.086 -8.016 3.59 1 98.94 187 VAL A N 1
ATOM 1284 C CA . VAL A 1 187 ? 0.053 -6.98 4.609 1 98.94 187 VAL A CA 1
ATOM 1285 C C . VAL A 1 187 ? -0.799 -5.77 4.238 1 98.94 187 VAL A C 1
ATOM 1287 O O . VAL A 1 187 ? -1.434 -5.16 5.102 1 98.94 187 VAL A O 1
ATOM 1290 N N . HIS A 1 188 ? -0.87 -5.426 2.949 1 98.94 188 HIS A N 1
ATOM 1291 C CA . HIS A 1 188 ? -1.636 -4.262 2.521 1 98.94 188 HIS A CA 1
ATOM 1292 C C . HIS A 1 188 ? -3.131 -4.48 2.725 1 98.94 188 HIS A C 1
ATOM 1294 O O . HIS A 1 188 ? -3.854 -3.557 3.104 1 98.94 188 HIS A O 1
ATOM 1300 N N . ILE A 1 189 ? -3.648 -5.684 2.445 1 98.94 189 ILE A N 1
ATOM 1301 C CA . ILE A 1 189 ? -5.059 -5.969 2.691 1 98.94 189 ILE A CA 1
ATOM 1302 C C . ILE A 1 189 ? -5.355 -5.848 4.184 1 98.94 189 ILE A C 1
ATOM 1304 O O . ILE A 1 189 ? -6.316 -5.18 4.578 1 98.94 189 ILE A O 1
ATOM 1308 N N . ALA A 1 190 ? -4.508 -6.48 4.984 1 98.94 190 ALA A N 1
ATOM 1309 C CA . ALA A 1 190 ? -4.703 -6.461 6.43 1 98.94 190 ALA A CA 1
ATOM 1310 C C . ALA A 1 190 ? -4.625 -5.035 6.973 1 98.94 190 ALA A C 1
ATOM 1312 O O . ALA A 1 190 ? -5.398 -4.66 7.855 1 98.94 190 ALA A O 1
ATOM 1313 N N . ALA A 1 191 ? -3.686 -4.262 6.48 1 98.94 191 ALA A N 1
ATOM 1314 C CA . ALA A 1 191 ? -3.545 -2.867 6.895 1 98.94 191 ALA A CA 1
ATOM 1315 C C . ALA A 1 191 ? -4.777 -2.053 6.504 1 98.94 191 ALA A C 1
ATOM 1317 O O . ALA A 1 191 ? -5.219 -1.185 7.258 1 98.94 191 ALA A O 1
ATOM 1318 N N . GLY A 1 192 ? -5.266 -2.273 5.27 1 98.94 192 GLY A N 1
ATOM 1319 C CA . GLY A 1 192 ? -6.512 -1.636 4.875 1 98.94 192 GLY A CA 1
ATOM 1320 C C . GLY A 1 192 ? -7.664 -1.94 5.812 1 98.94 192 GLY A C 1
ATOM 1321 O O . GLY A 1 192 ? -8.398 -1.036 6.223 1 98.94 192 GLY A O 1
ATOM 1322 N N . ALA A 1 193 ? -7.801 -3.213 6.145 1 98.94 193 ALA A N 1
ATOM 1323 C CA . ALA A 1 193 ? -8.836 -3.643 7.078 1 98.94 193 ALA A CA 1
ATOM 1324 C C . ALA A 1 193 ? -8.688 -2.941 8.422 1 98.94 193 ALA A C 1
ATOM 1326 O O . ALA A 1 193 ? -9.672 -2.449 8.984 1 98.94 193 ALA A O 1
ATOM 1327 N N . GLU A 1 194 ? -7.469 -2.936 8.906 1 98.88 194 GLU A N 1
ATOM 1328 C CA . GLU A 1 194 ? -7.176 -2.299 10.188 1 98.88 194 GLU A CA 1
ATOM 1329 C C . GLU A 1 194 ? -7.523 -0.814 10.156 1 98.88 194 GLU A C 1
ATOM 1331 O O . GLU A 1 194 ? -8.141 -0.298 11.094 1 98.88 194 GLU A O 1
ATOM 1336 N N . ALA A 1 195 ? -7.16 -0.127 9.117 1 98.94 195 ALA A N 1
ATOM 1337 C CA . ALA A 1 195 ? -7.422 1.302 8.969 1 98.94 195 ALA A CA 1
ATOM 1338 C C . ALA A 1 195 ? -8.922 1.579 8.883 1 98.94 195 ALA A C 1
ATOM 1340 O O . ALA A 1 195 ? -9.43 2.49 9.539 1 98.94 195 ALA A O 1
ATOM 1341 N N . MET A 1 196 ? -9.625 0.763 8.094 1 98.94 196 MET A N 1
ATOM 1342 C CA . MET A 1 196 ? -11.062 0.959 7.926 1 98.94 196 MET A CA 1
ATOM 1343 C C . MET A 1 196 ? -11.812 0.611 9.203 1 98.94 196 MET A C 1
ATOM 1345 O O . MET A 1 196 ? -12.82 1.245 9.531 1 98.94 196 MET A O 1
ATOM 1349 N N . ALA A 1 197 ? -11.336 -0.399 9.891 1 98.81 197 ALA A N 1
ATOM 1350 C CA . ALA A 1 197 ? -11.93 -0.722 11.18 1 98.81 197 ALA A CA 1
ATOM 1351 C C . ALA A 1 197 ? -11.766 0.429 12.172 1 98.81 197 ALA A C 1
ATOM 1353 O O . ALA A 1 197 ? -12.695 0.779 12.891 1 98.81 197 ALA A O 1
ATOM 1354 N N . LEU A 1 198 ? -10.578 1.017 12.18 1 98.81 198 LEU A N 1
ATOM 1355 C CA . LEU A 1 198 ? -10.336 2.164 13.047 1 98.81 198 LEU A CA 1
ATOM 1356 C C . LEU A 1 198 ? -11.234 3.336 12.656 1 98.81 198 LEU A C 1
ATOM 1358 O O . LEU A 1 198 ? -11.734 4.059 13.523 1 98.81 198 LEU A O 1
ATOM 1362 N N . ALA A 1 199 ? -11.398 3.562 11.359 1 98.81 199 ALA A N 1
ATOM 1363 C CA . ALA A 1 199 ? -12.281 4.621 10.883 1 98.81 199 ALA A CA 1
ATOM 1364 C C . ALA A 1 199 ? -13.703 4.41 11.391 1 98.81 199 ALA A C 1
ATOM 1366 O O . ALA A 1 199 ? -14.336 5.34 11.906 1 98.81 199 ALA A O 1
ATOM 1367 N N . ALA A 1 200 ? -14.172 3.16 11.242 1 98.56 200 ALA A N 1
ATOM 1368 C CA . ALA A 1 200 ? -15.5 2.828 11.734 1 98.56 200 ALA A CA 1
ATOM 1369 C C . ALA A 1 200 ? -15.617 3.109 13.234 1 98.56 200 ALA A C 1
ATOM 1371 O O . ALA A 1 200 ? -16.594 3.711 13.688 1 98.56 200 ALA A O 1
ATOM 1372 N N . LYS A 1 201 ? -14.656 2.664 13.977 1 98.44 201 LYS A N 1
ATOM 1373 C CA . LYS A 1 201 ? -14.648 2.84 15.43 1 98.44 201 LYS A CA 1
ATOM 1374 C C . LYS A 1 201 ? -14.625 4.32 15.797 1 98.44 201 LYS A C 1
ATOM 1376 O O . LYS A 1 201 ? -15.234 4.723 16.797 1 98.44 201 LYS A O 1
ATOM 1381 N N . ALA A 1 202 ? -13.969 5.152 15 1 97.94 202 ALA A N 1
ATOM 1382 C CA . ALA A 1 202 ? -13.781 6.578 15.273 1 97.94 202 ALA A CA 1
ATOM 1383 C C . ALA A 1 202 ? -14.953 7.395 14.742 1 97.94 202 ALA A C 1
ATOM 1385 O O . ALA A 1 202 ? -14.969 8.625 14.859 1 97.94 202 ALA A O 1
ATOM 1386 N N . GLY A 1 203 ? -15.883 6.742 14.047 1 96.94 203 GLY A N 1
ATOM 1387 C CA . GLY A 1 203 ? -17.078 7.426 13.562 1 96.94 203 GLY A CA 1
ATOM 1388 C C . GLY A 1 203 ? -16.859 8.133 12.234 1 96.94 203 GLY A C 1
ATOM 1389 O O . GLY A 1 203 ? -17.609 9.031 11.867 1 96.94 203 GLY A O 1
ATOM 1390 N N . ILE A 1 204 ? -15.82 7.867 11.539 1 98.38 204 ILE A N 1
ATOM 1391 C CA . ILE A 1 204 ? -15.594 8.383 10.195 1 98.38 204 ILE A CA 1
ATOM 1392 C C . ILE A 1 204 ? -16.328 7.52 9.18 1 98.38 204 ILE A C 1
ATOM 1394 O O . ILE A 1 204 ? -16.141 6.297 9.141 1 98.38 204 ILE A O 1
ATOM 1398 N N . PRO A 1 205 ? -17.234 8.117 8.336 1 98.25 205 PRO A N 1
ATOM 1399 C CA . PRO A 1 205 ? -17.891 7.305 7.312 1 98.25 205 PRO A CA 1
ATOM 1400 C C . PRO A 1 205 ? -16.891 6.562 6.422 1 98.25 205 PRO A C 1
ATOM 1402 O O . PRO A 1 205 ? -15.945 7.168 5.906 1 98.25 205 PRO A O 1
ATOM 1405 N N . LEU A 1 206 ? -17.156 5.277 6.215 1 98.69 206 LEU A N 1
ATOM 1406 C CA . LEU A 1 206 ? -16.219 4.426 5.496 1 98.69 206 LEU A CA 1
ATOM 1407 C C . LEU A 1 206 ? -16.031 4.906 4.062 1 98.69 206 LEU A C 1
ATOM 1409 O O . LEU A 1 206 ? -14.922 4.844 3.52 1 98.69 206 LEU A O 1
ATOM 1413 N N . GLY A 1 207 ? -17.109 5.344 3.43 1 98.69 207 GLY A N 1
ATOM 1414 C CA . GLY A 1 207 ? -16.984 5.879 2.082 1 98.69 207 GLY A CA 1
ATOM 1415 C C . GLY A 1 207 ? -16.047 7.066 1.989 1 98.69 207 GLY A C 1
ATOM 1416 O O . GLY A 1 207 ? -15.258 7.16 1.05 1 98.69 207 GLY A O 1
ATOM 1417 N N . THR A 1 208 ? -16.109 7.98 2.996 1 98.56 208 THR A N 1
ATOM 1418 C CA . THR A 1 208 ? -15.227 9.148 3.045 1 98.56 208 THR A CA 1
ATOM 1419 C C . THR A 1 208 ? -13.773 8.727 3.209 1 98.56 208 THR A C 1
ATOM 1421 O O . THR A 1 208 ? -12.898 9.203 2.484 1 98.56 208 THR A O 1
ATOM 1424 N N . MET A 1 209 ? -13.555 7.836 4.129 1 98.88 209 MET A N 1
ATOM 1425 C CA . MET A 1 209 ? -12.188 7.363 4.363 1 98.88 209 MET A CA 1
ATOM 1426 C C . MET A 1 209 ? -11.617 6.711 3.111 1 98.88 209 MET A C 1
ATOM 1428 O O . MET A 1 209 ? -10.461 6.953 2.752 1 98.88 209 MET A O 1
ATOM 1432 N N . TYR A 1 210 ? -12.43 5.895 2.441 1 98.88 210 TYR A N 1
ATOM 1433 C CA . TYR A 1 210 ? -12.008 5.219 1.22 1 98.88 210 TYR A CA 1
ATOM 1434 C C . TYR A 1 210 ? -11.609 6.227 0.149 1 98.88 210 TYR A C 1
ATOM 1436 O O . TYR A 1 210 ? -10.555 6.098 -0.472 1 98.88 210 TYR A O 1
ATOM 1444 N N . GLU A 1 211 ? -12.383 7.227 -0.052 1 98.69 211 GLU A N 1
ATOM 1445 C CA . GLU A 1 211 ? -12.133 8.219 -1.091 1 98.69 211 GLU A CA 1
ATOM 1446 C C . GLU A 1 211 ? -10.867 9.023 -0.792 1 98.69 211 GLU A C 1
ATOM 1448 O O . GLU A 1 211 ? -10.047 9.25 -1.682 1 98.69 211 GLU A O 1
ATOM 1453 N N . VAL A 1 212 ? -10.711 9.406 0.432 1 98.75 212 VAL A N 1
ATOM 1454 C CA . VAL A 1 212 ? -9.547 10.195 0.817 1 98.75 212 VAL A CA 1
ATOM 1455 C C . VAL A 1 212 ? -8.273 9.383 0.578 1 98.75 212 VAL A C 1
ATOM 1457 O O . VAL A 1 212 ? -7.348 9.852 -0.087 1 98.75 212 VAL A O 1
ATOM 1460 N N . VAL A 1 213 ? -8.242 8.148 1.082 1 98.81 213 VAL A N 1
ATOM 1461 C CA . VAL A 1 213 ? -7.035 7.34 1.031 1 98.81 213 VAL A CA 1
ATOM 1462 C C . VAL A 1 213 ? -6.68 7.027 -0.421 1 98.81 213 VAL A C 1
ATOM 1464 O O . VAL A 1 213 ? -5.512 7.094 -0.811 1 98.81 213 VAL A O 1
ATOM 1467 N N . THR A 1 214 ? -7.688 6.711 -1.261 1 98.62 214 THR A N 1
ATOM 1468 C CA . THR A 1 214 ? -7.441 6.332 -2.648 1 98.62 214 THR A CA 1
ATOM 1469 C C . THR A 1 214 ? -6.848 7.5 -3.43 1 98.62 214 THR A C 1
ATOM 1471 O O . THR A 1 214 ? -6.297 7.309 -4.516 1 98.62 214 THR A O 1
ATOM 1474 N N . ASN A 1 215 ? -6.926 8.695 -2.873 1 98 215 ASN A N 1
ATOM 1475 C CA . ASN A 1 215 ? -6.383 9.883 -3.533 1 98 215 ASN A CA 1
ATOM 1476 C C . ASN A 1 215 ? -5.238 10.5 -2.73 1 98 215 ASN A C 1
ATOM 1478 O O . ASN A 1 215 ? -4.945 11.688 -2.873 1 98 215 ASN A O 1
ATOM 1482 N N . ALA A 1 216 ? -4.66 9.742 -1.861 1 98.38 216 ALA A N 1
ATOM 1483 C CA . ALA A 1 216 ? -3.586 10.227 -0.998 1 98.38 216 ALA A CA 1
ATOM 1484 C C . ALA A 1 216 ? -2.451 9.203 -0.917 1 98.38 216 ALA A C 1
ATOM 1486 O O . ALA A 1 216 ? -2.543 8.117 -1.492 1 98.38 216 ALA A O 1
ATOM 1487 N N . ALA A 1 217 ? -1.4 9.555 -0.224 1 98.12 217 ALA A N 1
ATOM 1488 C CA . ALA A 1 217 ? -0.157 8.781 -0.209 1 98.12 217 ALA A CA 1
ATOM 1489 C C . ALA A 1 217 ? -0.323 7.488 0.578 1 98.12 217 ALA A C 1
ATOM 1491 O O . ALA A 1 217 ? 0.504 6.578 0.47 1 98.12 217 ALA A O 1
ATOM 1492 N N . GLY A 1 218 ? -1.396 7.332 1.357 1 98.62 218 GLY A N 1
ATOM 1493 C CA . GLY A 1 218 ? -1.645 6.113 2.111 1 98.62 218 GLY A CA 1
ATOM 1494 C C . GLY A 1 218 ? -2.223 4.996 1.266 1 98.62 218 GLY A C 1
ATOM 1495 O O . GLY A 1 218 ? -2.436 3.885 1.757 1 98.62 218 GLY A O 1
ATOM 1496 N N . ASN A 1 219 ? -2.402 5.254 -0.012 1 98.81 219 ASN A N 1
ATOM 1497 C CA . ASN A 1 219 ? -3.068 4.305 -0.895 1 98.81 219 ASN A CA 1
ATOM 1498 C C . ASN A 1 219 ? -2.146 3.146 -1.269 1 98.81 219 ASN A C 1
ATOM 1500 O O . ASN A 1 219 ? -0.924 3.301 -1.287 1 98.81 219 ASN A O 1
ATOM 1504 N N . SER A 1 220 ? -2.725 1.997 -1.508 1 98.88 220 SER A N 1
ATOM 1505 C CA . SER A 1 220 ? -2.139 0.839 -2.178 1 98.88 220 SER A CA 1
ATOM 1506 C C . SER A 1 220 ? -3.123 0.212 -3.158 1 98.88 220 SER A C 1
ATOM 1508 O O . SER A 1 220 ? -4.32 0.496 -3.111 1 98.88 220 SER A O 1
ATOM 1510 N N . TRP A 1 221 ? -2.553 -0.592 -4.086 1 98.62 221 TRP A N 1
ATOM 1511 C CA . TRP A 1 221 ? -3.432 -1.304 -5.008 1 98.62 221 TRP A CA 1
ATOM 1512 C C . TRP A 1 221 ? -4.457 -2.141 -4.246 1 98.62 221 TRP A C 1
ATOM 1514 O O . TRP A 1 221 ? -5.648 -2.1 -4.555 1 98.62 221 TRP A O 1
ATOM 1524 N N . MET A 1 222 ? -4.02 -2.842 -3.213 1 98.81 222 MET A N 1
ATOM 1525 C CA . MET A 1 222 ? -4.883 -3.744 -2.457 1 98.81 222 MET A CA 1
ATOM 1526 C C . MET A 1 222 ? -5.926 -2.961 -1.664 1 98.81 222 MET A C 1
ATOM 1528 O O . MET A 1 222 ? -7.078 -3.387 -1.557 1 98.81 222 MET A O 1
ATOM 1532 N N . PHE A 1 223 ? -5.504 -1.812 -1.082 1 98.88 223 PHE A N 1
ATOM 1533 C CA . PHE A 1 223 ? -6.484 -0.974 -0.399 1 98.88 223 PHE A CA 1
ATOM 1534 C C . PHE A 1 223 ? -7.605 -0.569 -1.348 1 98.88 223 PHE A C 1
ATOM 1536 O O . PHE A 1 223 ? -8.781 -0.765 -1.043 1 98.88 223 PHE A O 1
ATOM 1543 N N . GLU A 1 224 ? -7.195 -0.005 -2.451 1 98.5 224 GLU A N 1
ATOM 1544 C CA . GLU A 1 224 ? -8.156 0.511 -3.422 1 98.5 224 GLU A CA 1
ATOM 1545 C C . GLU A 1 224 ? -9.117 -0.582 -3.883 1 98.5 224 GLU A C 1
ATOM 1547 O O . GLU A 1 224 ? -10.32 -0.357 -3.971 1 98.5 224 GLU A O 1
ATOM 1552 N N . ASN A 1 225 ? -8.617 -1.742 -4.07 1 97.94 225 ASN A N 1
ATOM 1553 C CA . ASN A 1 225 ? -9.438 -2.838 -4.586 1 97.94 225 ASN A CA 1
ATOM 1554 C C . ASN A 1 225 ? -10.266 -3.48 -3.482 1 97.94 225 ASN A C 1
ATOM 1556 O O . ASN A 1 225 ? -11.492 -3.576 -3.602 1 97.94 225 ASN A O 1
ATOM 1560 N N . ARG A 1 226 ? -9.703 -3.836 -2.373 1 98.38 226 ARG A N 1
ATOM 1561 C CA . ARG A 1 226 ? -10.375 -4.656 -1.369 1 98.38 226 ARG A CA 1
ATOM 1562 C C . ARG A 1 226 ? -11.273 -3.807 -0.478 1 98.38 226 ARG A C 1
ATOM 1564 O O . ARG A 1 226 ? -12.336 -4.262 -0.045 1 98.38 226 ARG A O 1
ATOM 1571 N N . MET A 1 227 ? -10.82 -2.605 -0.167 1 98.75 227 MET A N 1
ATOM 1572 C CA . MET A 1 227 ? -11.633 -1.815 0.753 1 98.75 227 MET A CA 1
ATOM 1573 C C . MET A 1 227 ? -12.883 -1.293 0.06 1 98.75 227 MET A C 1
ATOM 1575 O O . MET A 1 227 ? -13.844 -0.894 0.723 1 98.75 227 MET A O 1
ATOM 1579 N N . LYS A 1 228 ? -12.922 -1.279 -1.284 1 98.56 228 LYS A N 1
ATOM 1580 C CA . LYS A 1 228 ? -14.172 -1.015 -1.99 1 98.56 228 LYS A CA 1
ATOM 1581 C C . LYS A 1 228 ? -15.219 -2.08 -1.674 1 98.56 228 LYS A C 1
ATOM 1583 O O . LYS A 1 228 ? -16.406 -1.772 -1.546 1 98.56 228 LYS A O 1
ATOM 1588 N N . HIS A 1 229 ? -14.773 -3.348 -1.558 1 98.31 229 HIS A N 1
ATOM 1589 C CA . HIS A 1 229 ? -15.688 -4.426 -1.189 1 98.31 229 HIS A CA 1
ATOM 1590 C C . HIS A 1 229 ? -16.281 -4.188 0.191 1 98.31 229 HIS A C 1
ATOM 1592 O O . HIS A 1 229 ? -17.469 -4.453 0.411 1 98.31 229 HIS A O 1
ATOM 1598 N N . VAL A 1 230 ? -15.484 -3.703 1.123 1 98.62 230 VAL A N 1
ATOM 1599 C CA . VAL A 1 230 ? -15.938 -3.402 2.479 1 98.62 230 VAL A CA 1
ATOM 1600 C C . VAL A 1 230 ? -16.969 -2.285 2.441 1 98.62 230 VAL A C 1
ATOM 1602 O O . VAL A 1 230 ? -18.047 -2.404 3.047 1 98.62 230 VAL A O 1
ATOM 1605 N N . VAL A 1 231 ? -16.656 -1.185 1.684 1 98.75 231 VAL A N 1
ATOM 1606 C CA . VAL A 1 231 ? -17.547 -0.031 1.592 1 98.75 231 VAL A CA 1
ATOM 1607 C C . VAL A 1 231 ? -18.875 -0.454 0.987 1 98.75 231 VAL A C 1
ATOM 1609 O O . VAL A 1 231 ? -19.938 0.004 1.424 1 98.75 231 VAL A O 1
ATOM 1612 N N . ASP A 1 232 ? -18.828 -1.396 0.05 1 98.38 232 ASP A N 1
ATOM 1613 C CA . ASP A 1 232 ? -20.016 -1.847 -0.66 1 98.38 232 ASP A CA 1
ATOM 1614 C C . ASP A 1 232 ? -20.75 -2.922 0.133 1 98.38 232 ASP A C 1
ATOM 1616 O O . ASP A 1 232 ? -21.891 -3.262 -0.185 1 98.38 232 ASP A O 1
ATOM 1620 N N . GLY A 1 233 ? -20.141 -3.459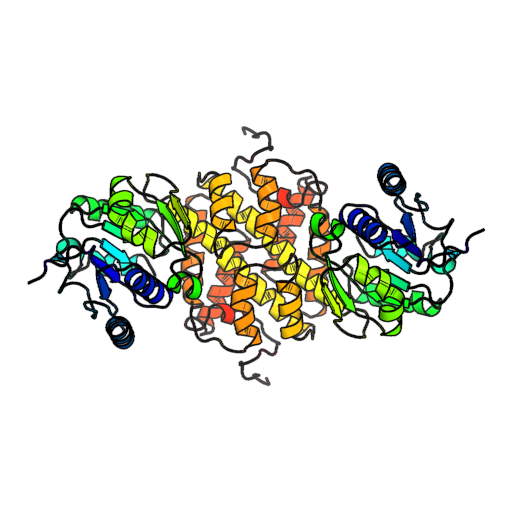 1.11 1 98 233 GLY A N 1
ATOM 1621 C CA . GLY A 1 233 ? -20.719 -4.555 1.879 1 98 233 GLY A CA 1
ATOM 1622 C C . GLY A 1 233 ? -20.859 -5.836 1.079 1 98 233 GLY A C 1
ATOM 1623 O O . GLY A 1 233 ? -21.812 -6.594 1.273 1 98 233 GLY A O 1
ATOM 1624 N N . ASP A 1 234 ? -20.062 -6.012 0.065 1 97.69 234 ASP A N 1
ATOM 1625 C CA . ASP A 1 234 ? -20.078 -7.191 -0.791 1 97.69 234 ASP A CA 1
ATOM 1626 C C . ASP A 1 234 ? -18.812 -8.039 -0.575 1 97.69 234 ASP A C 1
ATOM 1628 O O . ASP A 1 234 ? -17.734 -7.703 -1.068 1 97.69 234 ASP A O 1
ATOM 1632 N N . TYR A 1 235 ? -18.953 -9.18 0.038 1 97.56 235 TYR A N 1
ATOM 1633 C CA . TYR A 1 235 ? -17.828 -10.039 0.379 1 97.56 235 TYR A CA 1
ATOM 1634 C C . TYR A 1 235 ? -17.844 -11.312 -0.461 1 97.56 235 TYR A C 1
ATOM 1636 O O . TYR A 1 235 ? -17.359 -12.359 -0.021 1 97.56 235 TYR A O 1
ATOM 1644 N N . THR A 1 236 ? -18.469 -11.227 -1.687 1 95.88 236 THR A N 1
ATOM 1645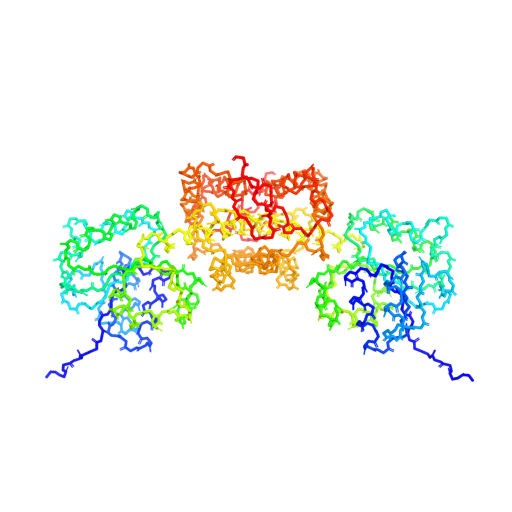 C CA . THR A 1 236 ? -18.344 -12.305 -2.66 1 95.88 236 THR A CA 1
ATOM 1646 C C . THR A 1 236 ? -16.891 -12.492 -3.084 1 95.88 236 THR A C 1
ATOM 1648 O O . THR A 1 236 ? -16.219 -11.523 -3.453 1 95.88 236 THR A O 1
ATOM 1651 N N . PRO A 1 237 ? -16.391 -13.672 -3.031 1 94.62 237 PRO A N 1
ATOM 1652 C CA . PRO A 1 237 ? -14.945 -13.859 -3.199 1 94.62 237 PRO A CA 1
ATOM 1653 C C . PRO A 1 237 ? -14.508 -13.82 -4.66 1 94.62 237 PRO A C 1
ATOM 1655 O O . PRO A 1 237 ? -15.055 -14.539 -5.496 1 94.62 237 PRO A O 1
ATOM 1658 N N . HIS A 1 238 ? -13.594 -12.945 -4.973 1 90.38 238 HIS A N 1
ATOM 1659 C CA . HIS A 1 238 ? -12.742 -13.078 -6.152 1 90.38 238 HIS A CA 1
ATOM 1660 C C . HIS A 1 238 ? -11.383 -13.664 -5.789 1 90.38 238 HIS A C 1
ATOM 1662 O O . HIS A 1 238 ? -10.688 -14.211 -6.648 1 90.38 238 HIS A O 1
ATOM 1668 N N . SER A 1 239 ? -10.992 -13.477 -4.652 1 94.88 239 SER A N 1
ATOM 1669 C CA . SER A 1 239 ? -9.961 -14.125 -3.842 1 94.88 239 SER A CA 1
ATOM 1670 C C . SER A 1 239 ? -10.422 -14.289 -2.396 1 94.88 239 SER A C 1
ATOM 1672 O O . SER A 1 239 ? -11.109 -13.43 -1.855 1 94.88 239 SER A O 1
ATOM 1674 N N . ALA A 1 240 ? -10.055 -15.359 -1.75 1 97.75 240 ALA A N 1
ATOM 1675 C CA . ALA A 1 240 ? -10.641 -15.695 -0.454 1 97.75 240 ALA A CA 1
ATOM 1676 C C . ALA A 1 240 ? -9.633 -15.492 0.672 1 97.75 240 ALA A C 1
ATOM 1678 O O . ALA A 1 240 ? -8.422 -15.477 0.434 1 97.75 240 ALA A O 1
ATOM 1679 N N . VAL A 1 241 ? -10.117 -15.352 1.921 1 98.81 241 VAL A N 1
ATOM 1680 C CA . VAL A 1 241 ? -9.312 -15.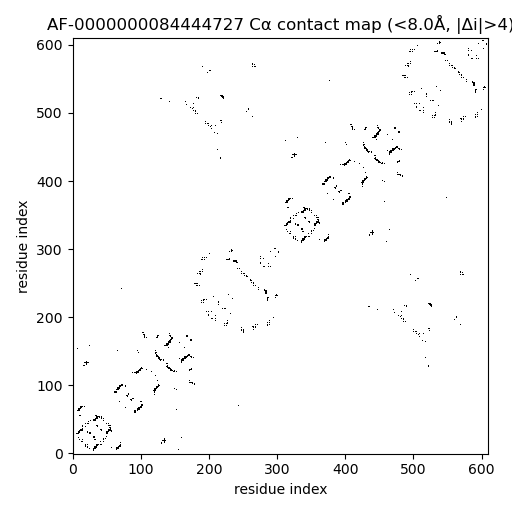25 3.131 1 98.81 241 VAL A CA 1
ATOM 1681 C C . VAL A 1 241 ? -8.305 -16.391 3.174 1 98.81 241 VAL A C 1
ATOM 1683 O O . VAL A 1 241 ? -7.113 -16.172 3.422 1 98.81 241 VAL A O 1
ATOM 1686 N N . ASP A 1 242 ? -8.672 -17.562 2.797 1 98.75 242 ASP A N 1
ATOM 1687 C CA . ASP A 1 242 ? -7.828 -18.75 2.912 1 98.75 242 ASP A CA 1
ATOM 1688 C C . ASP A 1 242 ? -6.684 -18.703 1.901 1 98.75 242 ASP A C 1
ATOM 1690 O O . ASP A 1 242 ? -5.672 -19.391 2.08 1 98.75 242 ASP A O 1
ATOM 1694 N N . ILE A 1 243 ? -6.898 -18 0.789 1 98.25 243 ILE A N 1
ATOM 1695 C CA . ILE A 1 243 ? -5.812 -17.828 -0.169 1 98.25 243 ILE A CA 1
ATOM 1696 C C . ILE A 1 243 ? -4.637 -17.125 0.506 1 98.25 243 ILE A C 1
ATOM 1698 O O . ILE A 1 243 ? -3.479 -17.516 0.31 1 98.25 243 ILE A O 1
ATOM 1702 N N . PHE A 1 244 ? -4.949 -16.172 1.396 1 98.69 244 PHE A N 1
ATOM 1703 C CA . PHE A 1 244 ? -3.863 -15.422 2.021 1 98.69 244 PHE A CA 1
ATOM 1704 C C . PHE A 1 244 ? -3.375 -16.125 3.281 1 98.69 244 PHE A C 1
ATOM 1706 O O . PHE A 1 244 ? -2.25 -15.898 3.732 1 98.69 244 PHE A O 1
ATOM 1713 N N . VAL A 1 245 ? -4.203 -17.047 3.852 1 98.81 245 VAL A N 1
ATOM 1714 C CA . VAL A 1 245 ? -3.639 -17.953 4.848 1 98.81 245 VAL A CA 1
ATOM 1715 C C . VAL A 1 245 ? -2.545 -18.797 4.207 1 98.81 245 VAL A C 1
ATOM 17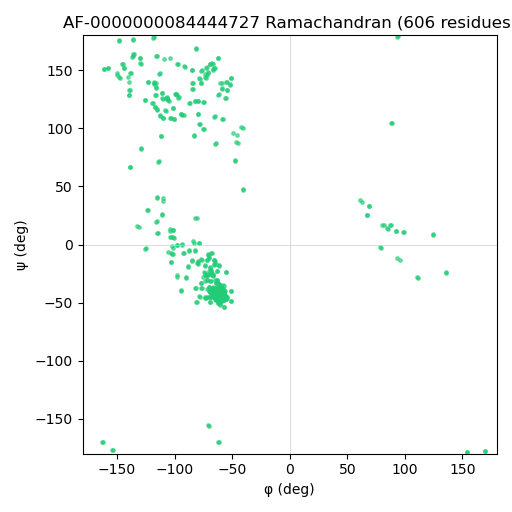17 O O . VAL A 1 245 ? -1.438 -18.906 4.738 1 98.81 245 VAL A O 1
ATOM 1720 N N . LYS A 1 246 ? -2.816 -19.266 3.057 1 98.5 246 LYS A N 1
ATOM 1721 C CA . LYS A 1 246 ? -1.855 -20.094 2.328 1 98.5 246 LYS A CA 1
ATOM 1722 C C . LYS A 1 246 ? -0.655 -19.266 1.876 1 98.5 246 LYS A C 1
ATOM 1724 O O . LYS A 1 246 ? 0.493 -19.672 2.061 1 98.5 246 LYS A O 1
ATOM 1729 N N . ASP A 1 247 ? -0.866 -18.125 1.246 1 98.81 247 ASP A N 1
ATOM 1730 C CA . ASP A 1 247 ? 0.212 -17.328 0.676 1 98.81 247 ASP A CA 1
ATOM 1731 C C . ASP A 1 247 ? 1.145 -16.812 1.767 1 98.81 247 ASP A C 1
ATOM 1733 O O . ASP A 1 247 ? 2.367 -16.844 1.616 1 98.81 247 ASP A O 1
ATOM 1737 N N . LEU A 1 248 ? 0.568 -16.312 2.889 1 98.94 248 LEU A N 1
ATOM 1738 C CA . LEU A 1 248 ? 1.404 -15.797 3.965 1 98.94 248 LEU A CA 1
ATOM 1739 C C . LEU A 1 248 ? 2.1 -16.922 4.711 1 98.94 248 LEU A C 1
ATOM 1741 O O . LEU A 1 248 ? 3.164 -16.719 5.301 1 98.94 248 LEU A O 1
ATOM 1745 N N . ARG A 1 249 ? 1.494 -18.109 4.695 1 98.62 249 ARG A N 1
ATOM 1746 C CA . ARG A 1 249 ? 2.234 -19.266 5.188 1 98.62 249 ARG A CA 1
ATOM 1747 C C . ARG A 1 249 ? 3.482 -19.516 4.348 1 98.62 249 ARG A C 1
ATOM 1749 O O . ARG A 1 249 ? 4.562 -19.766 4.887 1 98.62 249 ARG A O 1
ATOM 1756 N N . LEU A 1 250 ? 3.357 -19.469 3.039 1 98.75 250 LEU A N 1
ATOM 1757 C CA . LEU A 1 250 ? 4.5 -19.609 2.145 1 98.75 250 LEU A CA 1
ATOM 1758 C C . LEU A 1 250 ? 5.559 -18.562 2.432 1 98.75 250 LEU A C 1
ATOM 1760 O O . LEU A 1 250 ? 6.758 -18.859 2.416 1 98.75 250 LEU A O 1
ATOM 1764 N N . VAL A 1 251 ? 5.105 -17.297 2.695 1 98.88 251 VAL A N 1
ATOM 1765 C CA . VAL A 1 251 ? 6.02 -16.219 3.055 1 98.88 251 VAL A CA 1
ATOM 1766 C C . VAL A 1 251 ? 6.781 -16.594 4.324 1 98.88 251 VAL A C 1
ATOM 1768 O O . VAL A 1 251 ? 8.008 -16.5 4.367 1 98.88 251 VAL A O 1
ATOM 1771 N N . THR A 1 252 ? 6.078 -17.031 5.316 1 98.25 252 THR A N 1
ATOM 1772 C CA . THR A 1 252 ? 6.652 -17.391 6.605 1 98.25 252 THR A CA 1
ATOM 1773 C C . THR A 1 252 ? 7.629 -18.547 6.457 1 98.25 252 THR A C 1
ATOM 1775 O O . THR A 1 252 ? 8.727 -18.531 7.02 1 98.25 252 THR A O 1
ATOM 1778 N N . GLU A 1 253 ? 7.234 -19.5 5.699 1 98 253 GLU A N 1
ATOM 1779 C CA . GLU A 1 253 ? 8.094 -20.672 5.473 1 98 253 GLU A CA 1
ATOM 1780 C C . GLU A 1 253 ? 9.383 -20.266 4.754 1 98 253 GLU A C 1
ATOM 1782 O O . GLU A 1 253 ? 10.461 -20.766 5.086 1 98 253 GLU A O 1
ATOM 1787 N N . THR A 1 254 ? 9.273 -19.422 3.758 1 97.75 254 THR A N 1
ATOM 1788 C CA . THR A 1 254 ? 10.445 -18.906 3.057 1 97.75 254 THR A CA 1
ATOM 1789 C C . THR A 1 254 ? 11.375 -18.172 4.016 1 97.75 254 THR A C 1
ATOM 1791 O O . THR A 1 254 ? 12.586 -18.406 4.012 1 97.75 254 THR A O 1
ATOM 1794 N N . ALA A 1 255 ? 10.82 -17.328 4.859 1 97.12 255 ALA A N 1
ATOM 1795 C CA . ALA A 1 255 ? 11.602 -16.562 5.836 1 97.12 255 ALA A CA 1
ATOM 1796 C C . ALA A 1 255 ? 12.289 -17.5 6.832 1 97.12 255 ALA A C 1
ATOM 1798 O O . ALA A 1 255 ? 13.453 -17.281 7.18 1 97.12 255 ALA A O 1
ATOM 1799 N N . LEU A 1 256 ? 11.602 -18.5 7.301 1 96.62 256 LEU A N 1
ATOM 1800 C CA . LEU A 1 256 ? 12.148 -19.469 8.25 1 96.62 256 LEU A CA 1
ATOM 1801 C C . LEU A 1 256 ? 13.32 -20.219 7.633 1 96.62 256 LEU A C 1
ATOM 1803 O O . LEU A 1 256 ? 14.336 -20.438 8.289 1 96.62 256 LEU A O 1
ATOM 1807 N N . SER A 1 257 ? 13.156 -20.594 6.375 1 97.25 257 SER A N 1
ATOM 1808 C CA . SER A 1 257 ? 14.211 -21.312 5.688 1 97.25 257 SER A CA 1
ATOM 1809 C C . SER A 1 257 ? 15.469 -20.469 5.547 1 97.25 257 SER A C 1
ATOM 1811 O O . SER A 1 257 ? 16.578 -21 5.449 1 97.25 257 SER A O 1
ATOM 1813 N N . LEU A 1 258 ? 15.328 -19.156 5.605 1 97.12 258 LEU A N 1
ATOM 1814 C CA . LEU A 1 258 ? 16.438 -18.234 5.461 1 97.12 258 LEU A CA 1
ATOM 1815 C C . LEU A 1 258 ? 16.906 -17.703 6.816 1 97.12 258 LEU A C 1
ATOM 1817 O O . LEU A 1 258 ? 17.844 -16.922 6.898 1 97.12 258 LEU A O 1
ATOM 1821 N N . GLY A 1 259 ? 16.172 -18.109 7.965 1 97.31 259 GLY A N 1
ATOM 1822 C CA . GLY A 1 259 ? 16.469 -17.562 9.281 1 97.31 259 GLY A CA 1
ATOM 1823 C C . GLY A 1 259 ? 16.25 -16.062 9.367 1 97.31 259 GLY A C 1
ATOM 1824 O O . GLY A 1 259 ? 17.031 -15.344 9.977 1 97.31 259 GLY A O 1
ATOM 1825 N N . PHE A 1 260 ? 15.25 -15.594 8.695 1 97.88 260 PHE A N 1
ATOM 1826 C CA . PHE A 1 260 ? 15.047 -14.164 8.523 1 97.88 260 PHE A CA 1
ATOM 1827 C C . PHE A 1 260 ? 13.711 -13.734 9.125 1 97.88 260 PHE A C 1
ATOM 1829 O O . PHE A 1 260 ? 12.656 -14.219 8.727 1 97.88 260 PHE A O 1
ATOM 1836 N N . PRO A 1 261 ? 13.672 -12.805 10.086 1 96.62 261 PRO A N 1
ATOM 1837 C CA . PRO A 1 261 ? 12.43 -12.406 10.742 1 96.62 261 PRO A CA 1
ATOM 1838 C C . PRO A 1 261 ? 11.578 -11.477 9.883 1 96.62 261 PRO A C 1
ATOM 1840 O O . PRO A 1 261 ? 12.109 -10.578 9.219 1 96.62 261 PRO A O 1
ATOM 1843 N N . LEU A 1 262 ? 10.25 -11.68 9.867 1 98.62 262 LEU A N 1
ATOM 1844 C CA . LEU A 1 262 ? 9.289 -10.844 9.148 1 98.62 262 LEU A CA 1
ATOM 1845 C C . LEU A 1 262 ? 8.148 -10.422 10.062 1 98.62 262 LEU A C 1
ATOM 1847 O O . LEU A 1 262 ? 7.055 -10.992 10.008 1 98.62 262 LEU A O 1
ATOM 1851 N N . PRO A 1 263 ? 8.336 -9.391 10.852 1 98.56 263 PRO A N 1
ATOM 1852 C CA . PRO A 1 263 ? 7.352 -9.039 11.875 1 98.56 263 PRO A CA 1
ATOM 1853 C C . PRO A 1 263 ? 5.988 -8.68 11.281 1 98.56 263 PRO A C 1
ATOM 1855 O O . PRO A 1 263 ? 4.953 -9.109 11.797 1 98.56 263 PRO A O 1
ATOM 1858 N N . LEU A 1 264 ? 5.926 -7.945 10.219 1 98.88 264 LEU A N 1
ATOM 1859 C CA . LEU A 1 264 ? 4.648 -7.504 9.672 1 98.88 264 LEU A CA 1
ATOM 1860 C C . LEU A 1 264 ? 3.92 -8.664 8.992 1 98.88 264 LEU A C 1
ATOM 1862 O O . LEU A 1 264 ? 2.715 -8.836 9.18 1 98.88 264 LEU A O 1
ATOM 1866 N N . ALA A 1 265 ? 4.68 -9.445 8.172 1 98.88 265 ALA A N 1
ATOM 1867 C CA . ALA A 1 265 ? 4.066 -10.586 7.504 1 98.88 265 ALA A CA 1
ATOM 1868 C C . ALA A 1 265 ? 3.494 -11.578 8.516 1 98.88 265 ALA A C 1
ATOM 1870 O O . ALA A 1 265 ? 2.412 -12.133 8.305 1 98.88 265 ALA A O 1
ATOM 1871 N N . SER A 1 266 ? 4.215 -11.766 9.617 1 98.69 266 SER A N 1
ATOM 1872 C CA . SER A 1 266 ? 3.75 -12.672 10.664 1 98.69 266 SER A CA 1
ATOM 1873 C C . SER A 1 266 ? 2.475 -12.156 11.32 1 98.69 266 SER A C 1
ATOM 1875 O O . SER A 1 266 ? 1.56 -12.93 11.609 1 98.69 266 SER A O 1
ATOM 1877 N N . THR A 1 267 ? 2.422 -10.891 11.578 1 98.88 267 THR A N 1
ATOM 1878 C CA . THR A 1 267 ? 1.228 -10.281 12.148 1 98.88 267 THR A CA 1
ATOM 1879 C C . THR A 1 267 ? 0.044 -10.406 11.195 1 98.88 267 THR A C 1
ATOM 1881 O O . THR A 1 267 ? -1.058 -10.773 11.609 1 98.88 267 THR A O 1
ATOM 1884 N N . ALA A 1 268 ? 0.274 -10.156 9.906 1 98.94 268 ALA A N 1
ATOM 1885 C CA . ALA A 1 268 ? -0.784 -10.289 8.906 1 98.94 268 ALA A CA 1
ATOM 1886 C C . ALA A 1 268 ? -1.268 -11.727 8.812 1 98.94 268 ALA A C 1
ATOM 1888 O O . ALA A 1 268 ? -2.471 -11.984 8.703 1 98.94 268 ALA A O 1
ATOM 1889 N N . TYR A 1 269 ? -0.292 -12.688 8.828 1 98.88 269 TYR A N 1
ATOM 1890 C CA . TYR A 1 269 ? -0.665 -14.094 8.805 1 98.88 269 TYR A CA 1
ATOM 1891 C C . TYR A 1 269 ? -1.639 -14.422 9.93 1 98.88 269 TYR A C 1
ATOM 1893 O O . TYR A 1 269 ? -2.654 -15.086 9.703 1 98.88 269 TYR A O 1
ATOM 1901 N N . THR A 1 270 ? -1.337 -13.938 11.125 1 98.75 270 THR A N 1
ATOM 1902 C CA . THR A 1 270 ? -2.18 -14.203 12.289 1 98.75 270 THR A CA 1
ATOM 1903 C C . THR A 1 270 ? -3.572 -13.609 12.086 1 98.75 270 THR A C 1
ATOM 1905 O O . THR A 1 270 ? -4.574 -14.227 12.461 1 98.75 270 THR A O 1
ATOM 1908 N N . MET A 1 271 ? -3.662 -12.445 11.523 1 98.81 271 MET A N 1
ATOM 1909 C CA . MET A 1 271 ? -4.953 -11.805 11.273 1 98.81 271 MET A CA 1
ATOM 1910 C C . MET A 1 271 ? -5.793 -12.633 10.305 1 98.81 271 MET A C 1
ATOM 1912 O O . MET A 1 271 ? -6.977 -12.867 10.562 1 98.81 271 MET A O 1
ATOM 1916 N N . PHE A 1 272 ? -5.184 -13.102 9.227 1 98.94 272 PHE A N 1
ATOM 1917 C CA . PHE A 1 272 ? -5.914 -13.906 8.258 1 98.94 272 PHE A CA 1
ATOM 1918 C C . PHE A 1 272 ? -6.293 -15.258 8.836 1 98.94 272 PHE A C 1
ATOM 1920 O O . PHE A 1 272 ? -7.391 -15.758 8.594 1 98.94 272 PHE A O 1
ATOM 1927 N N . ALA A 1 273 ? -5.355 -15.852 9.57 1 98.88 273 ALA A N 1
ATOM 1928 C CA . ALA A 1 273 ? -5.652 -17.125 10.219 1 98.88 273 ALA A CA 1
ATOM 1929 C C . ALA A 1 273 ? -6.832 -16.984 11.18 1 98.88 273 ALA A C 1
ATOM 1931 O O . ALA A 1 273 ? -7.695 -17.875 11.234 1 98.88 273 ALA A O 1
ATOM 1932 N N . ASN A 1 274 ? -6.863 -15.898 11.906 1 98.69 274 ASN A N 1
ATOM 1933 C CA . ASN A 1 274 ? -7.98 -15.633 12.812 1 98.69 274 ASN A CA 1
ATOM 1934 C C . ASN A 1 274 ? -9.297 -15.508 12.055 1 98.69 274 ASN A C 1
ATOM 1936 O O . ASN A 1 274 ? -10.32 -16.031 12.492 1 98.69 274 ASN A O 1
ATOM 1940 N N . ALA A 1 275 ? -9.273 -14.805 10.953 1 98.75 275 ALA A N 1
ATOM 1941 C CA . ALA A 1 275 ? -10.484 -14.664 10.141 1 98.75 275 ALA A CA 1
ATOM 1942 C C . ALA A 1 275 ? -10.969 -16.016 9.625 1 98.75 275 ALA A C 1
ATOM 1944 O O . ALA A 1 275 ? -12.164 -16.312 9.656 1 98.75 275 ALA A O 1
ATOM 1945 N N . SER A 1 276 ? -10 -16.812 9.141 1 98.81 276 SER A N 1
ATOM 1946 C CA . SER A 1 276 ? -10.328 -18.156 8.68 1 98.81 276 SER A CA 1
ATOM 1947 C C . SER A 1 276 ? -10.961 -18.984 9.797 1 98.81 276 SER A C 1
ATOM 1949 O O . SER A 1 276 ? -12 -19.625 9.594 1 98.81 276 SER A O 1
ATOM 1951 N N . ASN A 1 277 ? -10.367 -18.922 10.977 1 98.5 277 ASN A N 1
ATOM 1952 C CA . ASN A 1 277 ? -10.852 -19.672 12.125 1 98.5 277 ASN A CA 1
ATOM 1953 C C . ASN A 1 277 ? -12.227 -19.172 12.586 1 98.5 277 ASN A C 1
ATOM 1955 O O . ASN A 1 277 ? -12.992 -19.938 13.172 1 98.5 277 ASN A O 1
ATOM 1959 N N . ALA A 1 278 ? -12.523 -17.969 12.312 1 98.19 278 ALA A N 1
ATOM 1960 C CA . ALA A 1 278 ? -13.812 -17.391 12.688 1 98.19 278 ALA A CA 1
ATOM 1961 C C . ALA A 1 278 ? -14.891 -17.719 11.664 1 98.19 278 ALA A C 1
ATOM 1963 O O . ALA A 1 278 ? -16.031 -17.266 11.781 1 98.19 278 ALA A O 1
ATOM 1964 N N . GLY A 1 279 ? -14.547 -18.5 10.641 1 98.12 279 GLY A N 1
ATOM 1965 C CA . GLY A 1 279 ? -15.531 -19 9.695 1 98.12 279 GLY A CA 1
ATOM 1966 C C . GLY A 1 279 ? -15.602 -18.203 8.414 1 98.12 279 GLY A C 1
ATOM 1967 O O . GLY A 1 279 ? -16.5 -18.406 7.594 1 98.12 279 GLY A O 1
ATOM 1968 N N . HIS A 1 280 ? -14.617 -17.266 8.172 1 98.31 280 HIS A N 1
ATOM 1969 C CA . HIS A 1 280 ? -14.688 -16.391 7.016 1 98.31 280 HIS A CA 1
ATOM 1970 C C . HIS A 1 280 ? -13.766 -16.875 5.898 1 98.31 280 HIS A C 1
ATOM 1972 O O . HIS A 1 280 ? -13.492 -16.125 4.949 1 98.31 280 HIS A O 1
ATOM 1978 N N . GLY A 1 281 ? -13.242 -18.078 5.961 1 98.62 281 GLY A N 1
ATOM 1979 C CA . GLY A 1 281 ? -12.188 -18.578 5.094 1 98.62 281 GLY A CA 1
ATOM 1980 C C . GLY A 1 281 ? -12.555 -18.531 3.621 1 98.62 281 GLY A C 1
ATOM 1981 O O . GLY A 1 281 ? -11.695 -18.266 2.773 1 98.62 281 GLY A O 1
ATOM 1982 N N . ARG A 1 282 ? -13.836 -18.75 3.277 1 97.56 282 ARG A N 1
ATOM 1983 C CA . ARG A 1 282 ? -14.258 -18.859 1.884 1 97.56 282 ARG A CA 1
ATOM 1984 C C . ARG A 1 282 ? -14.836 -17.547 1.385 1 97.56 282 ARG A C 1
ATOM 1986 O O . ARG A 1 282 ? -15.227 -17.438 0.221 1 97.56 282 ARG A O 1
ATOM 1993 N N . GLU A 1 283 ? -14.875 -16.516 2.264 1 98.12 283 GLU A N 1
ATOM 1994 C CA . GLU A 1 283 ? -15.297 -15.18 1.864 1 98.12 283 GLU A CA 1
ATOM 1995 C C . GLU A 1 283 ? -14.164 -14.414 1.195 1 98.12 283 GLU A C 1
ATOM 1997 O O . GLU A 1 283 ? -13.008 -14.836 1.255 1 98.12 283 GLU A O 1
ATOM 2002 N N . ASP A 1 284 ? -14.539 -13.281 0.583 1 98.12 284 ASP A N 1
ATOM 2003 C CA . ASP A 1 284 ? -13.531 -12.367 0.044 1 98.12 284 ASP A CA 1
ATOM 2004 C C . ASP A 1 284 ? -12.469 -12.047 1.088 1 98.12 284 ASP A C 1
ATOM 2006 O O . ASP A 1 284 ? -12.773 -11.914 2.275 1 98.12 284 ASP A O 1
ATOM 2010 N N . ASP A 1 285 ? -11.242 -11.922 0.611 1 98.5 285 ASP A N 1
ATOM 2011 C CA . ASP A 1 285 ? -10.156 -11.727 1.566 1 98.5 285 ASP A CA 1
ATOM 2012 C C . ASP A 1 285 ? -10.281 -10.383 2.285 1 98.5 285 ASP A C 1
ATOM 2014 O O . ASP A 1 285 ? -9.711 -10.195 3.359 1 98.5 285 ASP A O 1
ATOM 2018 N N . ALA A 1 286 ? -11.117 -9.43 1.862 1 98.62 286 ALA A N 1
ATOM 2019 C CA . ALA A 1 286 ? -11.43 -8.203 2.592 1 98.62 286 ALA A CA 1
ATOM 2020 C C . ALA A 1 286 ? -12.172 -8.508 3.885 1 98.62 286 ALA A C 1
ATOM 2022 O O . ALA A 1 286 ? -12.242 -7.672 4.785 1 98.62 286 ALA A O 1
ATOM 2023 N N . ALA A 1 287 ? -12.727 -9.719 3.992 1 98.69 287 ALA A N 1
ATOM 2024 C CA . ALA A 1 287 ? -13.5 -10.117 5.168 1 98.69 287 ALA A CA 1
ATOM 2025 C C . ALA A 1 287 ? -12.602 -10.242 6.395 1 98.69 287 ALA A C 1
ATOM 2027 O O . ALA A 1 287 ? -13.086 -10.375 7.52 1 98.69 287 ALA A O 1
ATOM 2028 N N . VAL A 1 288 ? -11.297 -10.141 6.227 1 98.81 288 VAL A N 1
ATOM 2029 C CA . VAL A 1 288 ? -10.383 -10.109 7.363 1 98.81 288 VAL A CA 1
ATOM 2030 C C . VAL A 1 288 ? -10.773 -8.984 8.312 1 98.81 288 VAL A C 1
ATOM 2032 O O . VAL A 1 288 ? -10.555 -9.078 9.523 1 98.81 288 VAL A O 1
ATOM 2035 N N . ILE A 1 289 ? -11.469 -7.961 7.836 1 98.81 289 ILE A N 1
ATOM 2036 C CA . ILE A 1 289 ? -11.883 -6.816 8.641 1 98.81 289 ILE A CA 1
ATOM 2037 C C . ILE A 1 289 ? -12.93 -7.254 9.664 1 98.81 289 ILE A C 1
ATOM 2039 O O . ILE A 1 289 ? -13.109 -6.609 10.695 1 98.81 289 ILE A O 1
ATOM 2043 N N . LYS A 1 290 ? -13.633 -8.359 9.398 1 98.12 290 LYS A N 1
ATOM 2044 C CA . LYS A 1 290 ? -14.727 -8.812 10.25 1 98.12 290 LYS A CA 1
ATOM 2045 C C . LYS A 1 290 ? -14.219 -9.328 11.594 1 98.12 290 LYS A C 1
ATOM 2047 O O . LYS A 1 290 ? -15 -9.523 12.523 1 98.12 290 LYS A O 1
ATOM 2052 N N . THR A 1 291 ? -12.914 -9.492 11.664 1 96.25 291 THR A N 1
ATOM 2053 C CA . THR A 1 291 ? -12.344 -9.992 12.914 1 96.25 291 THR A CA 1
ATOM 2054 C C . THR A 1 291 ? -12.227 -8.867 13.938 1 96.25 291 THR A C 1
ATOM 2056 O O . THR A 1 291 ? -11.984 -9.125 15.125 1 96.25 291 THR A O 1
ATOM 2059 N N . PHE A 1 292 ? -12.297 -7.621 13.531 1 97.31 292 PHE A N 1
ATOM 2060 C CA . PHE A 1 292 ? -12.328 -6.504 14.469 1 97.31 292 PHE A CA 1
ATOM 2061 C C . PHE A 1 292 ? -13.695 -6.395 15.133 1 97.31 292 PHE A C 1
ATOM 2063 O O . PHE A 1 292 ? -14.719 -6.289 14.453 1 97.31 292 PHE A O 1
ATOM 2070 N N . ALA A 1 293 ? -13.758 -6.445 16.422 1 94.5 293 ALA A N 1
ATOM 2071 C CA . ALA A 1 293 ? -15.008 -6.406 17.188 1 94.5 293 ALA A CA 1
ATOM 2072 C C . ALA A 1 293 ? -15.383 -4.973 17.547 1 94.5 293 ALA A C 1
ATOM 2074 O O . ALA A 1 293 ? -14.523 -4.094 17.609 1 94.5 293 ALA A O 1
ATOM 2075 N N . GLY A 1 294 ? -16.641 -4.742 17.719 1 94.44 294 GLY A N 1
ATOM 2076 C CA . GLY A 1 294 ? -17.109 -3.48 18.25 1 94.44 294 GLY A CA 1
ATOM 2077 C C . GLY A 1 294 ? -17.328 -2.42 17.188 1 94.44 294 GLY A C 1
ATOM 2078 O O . GLY A 1 294 ? -17.344 -1.226 17.5 1 94.44 294 GLY A O 1
ATOM 2079 N N . ILE A 1 295 ? -17.406 -2.889 15.945 1 96.19 295 ILE A N 1
ATOM 2080 C CA . ILE A 1 295 ? -17.656 -1.934 14.875 1 96.19 295 ILE A CA 1
ATOM 2081 C C . ILE A 1 295 ? -18.812 -2.426 14 1 96.19 295 ILE A C 1
ATOM 2083 O O . ILE A 1 295 ? -19.109 -3.621 13.977 1 96.19 295 ILE A O 1
ATOM 2087 N N . GLU A 1 296 ? -19.438 -1.471 13.336 1 95.56 296 GLU A N 1
ATOM 2088 C CA . GLU A 1 296 ? -20.469 -1.778 12.352 1 95.56 296 GLU A CA 1
ATOM 2089 C C . GLU A 1 296 ? -19.922 -1.716 10.93 1 95.56 296 GLU A C 1
ATOM 2091 O O . GLU A 1 296 ? -19.234 -0.757 10.57 1 95.56 296 GLU A O 1
ATOM 2096 N N . LEU A 1 297 ? -20.172 -2.764 10.172 1 96.56 297 LEU A N 1
ATOM 2097 C CA . LEU A 1 297 ? -19.703 -2.846 8.797 1 96.56 297 LEU A CA 1
ATOM 2098 C C . LEU A 1 297 ? -20.875 -3.059 7.836 1 96.56 297 LEU A C 1
ATOM 2100 O O . LEU A 1 297 ? -21.812 -3.791 8.148 1 96.56 297 LEU A O 1
ATOM 2104 N N . PRO A 1 298 ? -20.797 -2.355 6.684 1 94.75 298 PRO A N 1
ATOM 2105 C CA . PRO A 1 298 ? -21.812 -2.641 5.668 1 94.75 298 PRO A CA 1
ATOM 2106 C C . PRO A 1 298 ? -21.891 -4.121 5.301 1 94.75 298 PRO A C 1
ATOM 2108 O O . PRO A 1 298 ? -20.859 -4.789 5.211 1 94.75 298 PRO A O 1
ATOM 2111 N N . GLY A 1 299 ? -23.109 -4.613 5.121 1 90.06 299 GLY A N 1
ATOM 2112 C CA . GLY A 1 299 ? -23.297 -5.984 4.672 1 90.06 299 GLY A CA 1
ATOM 2113 C C . GLY A 1 299 ? -23.125 -7.004 5.781 1 90.06 299 GLY A C 1
ATOM 2114 O O . GLY A 1 299 ? -23.188 -8.211 5.535 1 90.06 299 GLY A O 1
ATOM 2115 N N . VAL A 1 300 ? -22.781 -6.57 7.027 1 88 300 VAL A N 1
ATOM 2116 C CA . VAL A 1 300 ? -22.625 -7.473 8.164 1 88 300 VAL A CA 1
ATOM 2117 C C . VAL A 1 300 ? -23.719 -7.215 9.188 1 88 300 VAL A C 1
ATOM 2119 O O . VAL A 1 300 ? -23.922 -6.078 9.633 1 88 300 VAL A O 1
ATOM 2122 N N . GLU A 1 301 ? -24.625 -8.078 9.375 1 75.75 301 GLU A N 1
ATOM 2123 C CA . GLU A 1 301 ? -25.734 -7.93 10.305 1 75.75 301 GLU A CA 1
ATOM 2124 C C . GLU A 1 301 ? -25.234 -7.711 11.734 1 75.75 301 GLU A C 1
ATOM 2126 O O . GLU A 1 301 ? -24.234 -8.289 12.141 1 75.75 301 GLU A O 1
ATOM 2131 N N . GLY A 1 302 ? -25.344 -6.52 12.32 1 62.66 302 GLY A N 1
ATOM 2132 C CA . GLY A 1 302 ? -24.938 -6.074 13.648 1 62.66 302 GLY A CA 1
ATOM 2133 C C . GLY A 1 302 ? -25.266 -7.082 14.734 1 62.66 302 GLY A C 1
ATOM 2134 O O . GLY A 1 302 ? -26.359 -7.629 14.773 1 62.66 302 GLY A O 1
ATOM 2135 N N . LYS A 1 303 ? -24.422 -7.914 15.281 1 44.56 303 LYS A N 1
ATOM 2136 C CA . LYS A 1 303 ? -24.828 -8.594 16.516 1 44.56 303 LYS A CA 1
ATOM 2137 C C . LYS A 1 303 ? -25.031 -7.602 17.656 1 44.56 303 LYS A C 1
ATOM 2139 O O . LYS A 1 303 ? -24.109 -6.844 17.984 1 44.56 303 LYS A O 1
ATOM 2144 N N . THR A 1 304 ? -26.188 -7 17.844 1 33.81 304 THR A N 1
ATOM 2145 C CA . THR A 1 304 ? -26.578 -6.344 19.094 1 33.81 304 THR A CA 1
ATOM 2146 C C . THR A 1 304 ? -26.141 -7.164 20.297 1 33.81 304 THR A C 1
ATOM 2148 O O . THR A 1 304 ? -26.703 -8.227 20.562 1 33.81 304 THR A O 1
ATOM 2151 N N . ARG A 1 305 ? -24.984 -7.742 20.562 1 27.03 305 ARG A N 1
ATOM 2152 C CA . ARG A 1 305 ? -24.922 -8.094 21.984 1 27.03 305 ARG A CA 1
ATOM 2153 C C . ARG A 1 305 ? -24.688 -6.859 22.844 1 27.03 305 ARG A C 1
ATOM 2155 O O . ARG A 1 305 ? -23.875 -5.996 22.5 1 27.03 305 ARG A O 1
ATOM 2162 N N . MET B 1 1 ? 0.946 54.562 -4.953 1 32.03 1 MET B N 1
ATOM 2163 C CA . MET B 1 1 ? 1.419 53.312 -4.391 1 32.03 1 MET B CA 1
ATOM 2164 C C . MET B 1 1 ? 0.462 52.188 -4.727 1 32.03 1 MET B C 1
ATOM 2166 O O . MET B 1 1 ? -0.716 52.219 -4.371 1 32.03 1 MET B O 1
ATOM 2170 N N . SER B 1 2 ? 0.429 51.531 -5.855 1 39.56 2 SER B N 1
ATOM 2171 C CA . SER B 1 2 ? -0.595 50.688 -6.438 1 39.56 2 SER B CA 1
ATOM 2172 C C . SER B 1 2 ? -1.106 49.656 -5.422 1 39.56 2 SER B C 1
ATOM 2174 O O . SER B 1 2 ? -0.318 48.938 -4.801 1 39.56 2 SER B O 1
ATOM 2176 N N . SER B 1 3 ? -2.188 49.875 -4.711 1 49 3 SER B N 1
ATOM 2177 C CA . SER B 1 3 ? -2.779 49.125 -3.607 1 49 3 SER B CA 1
ATOM 2178 C C . SER B 1 3 ? -2.861 47.625 -3.932 1 49 3 SER B C 1
ATOM 2180 O O . SER B 1 3 ? -3.641 47.219 -4.797 1 49 3 SER B O 1
ATOM 2182 N N . ASP B 1 4 ? -1.778 46.875 -3.965 1 65.81 4 ASP B N 1
ATOM 2183 C CA . ASP B 1 4 ? -1.704 45.438 -4.176 1 65.81 4 ASP B CA 1
ATOM 2184 C C . ASP B 1 4 ? -2.73 44.719 -3.318 1 65.81 4 ASP B C 1
ATOM 2186 O O . ASP B 1 4 ? -2.639 44.719 -2.09 1 65.81 4 ASP B O 1
ATOM 2190 N N . ASN B 1 5 ? -4.047 44.5 -3.82 1 76.75 5 ASN B N 1
ATOM 2191 C CA . ASN B 1 5 ? -5.176 43.875 -3.148 1 76.75 5 ASN B CA 1
ATOM 2192 C C . ASN B 1 5 ? -5.09 42.344 -3.232 1 76.75 5 ASN B C 1
ATOM 2194 O O . ASN B 1 5 ? -6.09 41.656 -3.029 1 76.75 5 ASN B O 1
ATOM 2198 N N . ARG B 1 6 ? -3.914 42.062 -3.412 1 86.69 6 ARG B N 1
ATOM 2199 C CA . ARG B 1 6 ? -3.756 40.594 -3.547 1 86.69 6 ARG B CA 1
ATOM 2200 C C . ARG B 1 6 ? -3.908 39.906 -2.199 1 86.69 6 ARG B C 1
ATOM 2202 O O . ARG B 1 6 ? -3.607 40.5 -1.155 1 86.69 6 ARG B O 1
ATOM 2209 N N . TYR B 1 7 ? -4.469 38.812 -2.221 1 98.12 7 TYR B N 1
ATOM 2210 C CA . TYR B 1 7 ? -4.547 37.906 -1.086 1 98.12 7 TYR B CA 1
ATOM 2211 C C . TYR B 1 7 ? -3.158 37.562 -0.56 1 98.12 7 TYR B C 1
ATOM 2213 O O . TYR B 1 7 ? -2.266 37.219 -1.333 1 98.12 7 TYR B O 1
ATOM 2221 N N . ARG B 1 8 ? -2.936 37.781 0.774 1 98.56 8 ARG B N 1
ATOM 2222 C CA . ARG B 1 8 ? -1.617 37.625 1.379 1 98.56 8 ARG B CA 1
ATOM 2223 C C . ARG B 1 8 ? -1.562 36.375 2.254 1 98.56 8 ARG B C 1
ATOM 2225 O O . ARG B 1 8 ? -2.256 36.312 3.27 1 98.56 8 ARG B O 1
ATOM 2232 N N . ALA B 1 9 ? -0.727 35.406 1.853 1 98.75 9 ALA B N 1
ATOM 2233 C CA . ALA B 1 9 ? -0.59 34.156 2.57 1 98.75 9 ALA B CA 1
ATOM 2234 C C . ALA B 1 9 ? 0.828 33.969 3.105 1 98.75 9 ALA B C 1
ATOM 2236 O O . ALA B 1 9 ? 1.801 34.312 2.42 1 98.75 9 ALA B O 1
ATOM 2237 N N . CYS B 1 10 ? 0.967 33.5 4.301 1 98.88 10 CYS B N 1
ATOM 2238 C CA . CYS B 1 10 ? 2.262 33.156 4.883 1 98.88 10 CYS B CA 1
ATOM 2239 C C . CYS B 1 10 ? 2.355 31.672 5.168 1 98.88 10 CYS B C 1
ATOM 2241 O O . CYS B 1 10 ? 1.477 31.094 5.816 1 98.88 10 CYS B O 1
ATOM 2243 N N . VAL B 1 11 ? 3.418 31.016 4.711 1 98.88 11 VAL B N 1
ATOM 2244 C CA . VAL B 1 11 ? 3.686 29.609 5.02 1 98.88 11 VAL B CA 1
ATOM 2245 C C . VAL B 1 11 ? 4.754 29.516 6.105 1 98.88 11 VAL B C 1
ATOM 2247 O O . VAL B 1 11 ? 5.871 30.016 5.93 1 98.88 11 VAL B O 1
ATOM 2250 N N . VAL B 1 12 ? 4.34 28.953 7.219 1 98.75 12 VAL B N 1
ATOM 2251 C CA . VAL B 1 12 ? 5.277 28.719 8.312 1 98.75 12 VAL B CA 1
ATOM 2252 C C . VAL B 1 12 ? 5.762 27.281 8.281 1 98.75 12 VAL B C 1
ATOM 2254 O O . VAL B 1 12 ? 4.957 26.344 8.352 1 98.75 12 VAL B O 1
ATOM 2257 N N . GLY B 1 13 ? 7.039 27.062 8.32 1 98.38 13 GLY B N 1
ATOM 2258 C CA . GLY B 1 13 ? 7.648 25.781 8 1 98.38 13 GLY B CA 1
ATOM 2259 C C . GLY B 1 13 ? 7.961 25.609 6.527 1 98.38 13 GLY B C 1
ATOM 2260 O O . GLY B 1 13 ? 7.059 25.391 5.719 1 98.38 13 GLY B O 1
ATOM 2261 N N . LEU B 1 14 ? 9.273 25.734 6.242 1 98.31 14 LEU B N 1
ATOM 2262 C CA . LEU B 1 14 ? 9.672 25.703 4.836 1 98.31 14 LEU B CA 1
ATOM 2263 C C . LEU B 1 14 ? 10.531 24.484 4.543 1 98.31 14 LEU B C 1
ATOM 2265 O O . LEU B 1 14 ? 11.547 24.594 3.852 1 98.31 14 LEU B O 1
ATOM 2269 N N . GLY B 1 15 ? 10.094 23.359 5.18 1 95.5 15 GLY B N 1
ATOM 2270 C CA . GLY B 1 15 ? 10.633 22.078 4.727 1 95.5 15 GLY B CA 1
ATOM 2271 C C . GLY B 1 15 ? 10.125 21.672 3.354 1 95.5 15 GLY B C 1
ATOM 2272 O O . GLY B 1 15 ? 9.672 22.516 2.578 1 95.5 15 GLY B O 1
ATOM 2273 N N . SER B 1 16 ? 10.156 20.391 3.119 1 93.44 16 SER B N 1
ATOM 2274 C CA . SER B 1 16 ? 9.781 19.891 1.804 1 93.44 16 SER B CA 1
ATOM 2275 C C . SER B 1 16 ? 8.336 20.25 1.464 1 93.44 16 SER B C 1
ATOM 2277 O O . SER B 1 16 ? 8.07 20.812 0.396 1 93.44 16 SER B O 1
ATOM 2279 N N . MET B 1 17 ? 7.449 19.953 2.355 1 96.25 17 MET B N 1
ATOM 2280 C CA . MET B 1 17 ? 6.031 20.203 2.125 1 96.25 17 MET B CA 1
ATOM 2281 C C . MET B 1 17 ? 5.734 21.703 2.145 1 96.25 17 MET B C 1
ATOM 2283 O O . MET B 1 17 ? 5.016 22.203 1.28 1 96.25 17 MET B O 1
ATOM 2287 N N . GLY B 1 18 ? 6.297 22.406 3.137 1 98.25 18 GLY B N 1
ATOM 2288 C CA . GLY B 1 18 ? 6.051 23.828 3.268 1 98.25 18 GLY B CA 1
ATOM 2289 C C . GLY B 1 18 ? 6.578 24.641 2.096 1 98.25 18 GLY B C 1
ATOM 2290 O O . GLY B 1 18 ? 5.91 25.547 1.61 1 98.25 18 GLY B O 1
ATOM 2291 N N . MET B 1 19 ? 7.805 24.328 1.669 1 98.19 19 MET B N 1
ATOM 2292 C CA . MET B 1 19 ? 8.367 25.016 0.508 1 98.19 19 MET B CA 1
ATOM 2293 C C . MET B 1 19 ? 7.52 24.766 -0.734 1 98.19 19 MET B C 1
ATOM 2295 O O . MET B 1 19 ? 7.277 25.688 -1.518 1 98.19 19 MET B O 1
ATOM 2299 N N . GLY B 1 20 ? 7.055 23.531 -0.902 1 98.31 20 GLY B N 1
ATOM 2300 C CA . GLY B 1 20 ? 6.16 23.219 -2.008 1 98.31 20 GLY B CA 1
ATOM 2301 C C . GLY B 1 20 ? 4.871 24.031 -1.969 1 98.31 20 GLY B C 1
ATOM 2302 O O . GLY B 1 20 ? 4.457 24.594 -2.982 1 98.31 20 GLY B O 1
ATOM 2303 N N . ALA B 1 21 ? 4.285 24.109 -0.831 1 98.62 21 ALA B N 1
ATOM 2304 C CA . ALA B 1 21 ? 3.051 24.875 -0.656 1 98.62 21 ALA B CA 1
ATOM 2305 C C . ALA B 1 21 ? 3.275 26.359 -0.956 1 98.62 21 ALA B C 1
ATOM 2307 O O . ALA B 1 21 ? 2.453 27 -1.619 1 98.62 21 ALA B O 1
ATOM 2308 N N . ALA B 1 22 ? 4.379 26.891 -0.464 1 98.81 22 ALA B N 1
ATOM 2309 C CA . ALA B 1 22 ? 4.703 28.297 -0.692 1 98.81 22 ALA B CA 1
ATOM 2310 C C . ALA B 1 22 ? 4.871 28.594 -2.18 1 98.81 22 ALA B C 1
ATOM 2312 O O . ALA B 1 22 ? 4.352 29.594 -2.688 1 98.81 22 ALA B O 1
ATOM 2313 N N . ARG B 1 23 ? 5.562 27.719 -2.838 1 98.5 23 ARG B N 1
ATOM 2314 C CA . ARG B 1 23 ? 5.777 27.891 -4.27 1 98.5 23 ARG B CA 1
ATOM 2315 C C . ARG B 1 23 ? 4.469 27.766 -5.043 1 98.5 23 ARG B C 1
ATOM 2317 O O . ARG B 1 23 ? 4.27 28.453 -6.047 1 98.5 23 ARG B O 1
ATOM 2324 N N . SER B 1 24 ? 3.639 26.891 -4.594 1 98.75 24 SER B N 1
ATOM 2325 C CA . SER B 1 24 ? 2.322 26.766 -5.211 1 98.75 24 SER B CA 1
ATOM 2326 C C . SER B 1 24 ? 1.5 28.047 -5.035 1 98.75 24 SER B C 1
ATOM 2328 O O . SER B 1 24 ? 0.769 28.438 -5.941 1 98.75 24 SER B O 1
ATOM 2330 N N . CYS B 1 25 ? 1.567 28.672 -3.887 1 98.69 25 CYS B N 1
ATOM 2331 C CA . CYS B 1 25 ? 0.898 29.953 -3.658 1 98.69 25 CYS B CA 1
ATOM 2332 C C . CYS B 1 25 ? 1.434 31.031 -4.598 1 98.69 25 CYS B C 1
ATOM 2334 O O . CYS B 1 25 ? 0.661 31.781 -5.188 1 98.69 25 CYS B O 1
ATOM 2336 N N . LEU B 1 26 ? 2.771 31.078 -4.762 1 98.56 26 LEU B N 1
ATOM 2337 C CA . LEU B 1 26 ? 3.393 32 -5.695 1 98.56 26 LEU B CA 1
ATOM 2338 C C . LEU B 1 26 ? 2.865 31.797 -7.109 1 98.56 26 LEU B C 1
ATOM 2340 O O . LEU B 1 26 ? 2.488 32.75 -7.785 1 98.56 26 LEU B O 1
ATOM 2344 N N . ALA B 1 27 ? 2.82 30.562 -7.488 1 98.38 27 ALA B N 1
ATOM 2345 C CA . ALA B 1 27 ? 2.389 30.219 -8.836 1 98.38 27 ALA B CA 1
ATOM 2346 C C . ALA B 1 27 ? 0.933 30.625 -9.07 1 98.38 27 ALA B C 1
ATOM 2348 O O . ALA B 1 27 ? 0.548 30.969 -10.188 1 98.38 27 ALA B O 1
ATOM 2349 N N . ALA B 1 28 ? 0.161 30.594 -8.016 1 98.25 28 ALA B N 1
ATOM 2350 C CA . ALA B 1 28 ? -1.258 30.938 -8.102 1 98.25 28 ALA B CA 1
ATOM 2351 C C . ALA B 1 28 ? -1.467 32.438 -8.055 1 98.25 28 ALA B C 1
ATOM 2353 O O . ALA B 1 28 ? -2.602 32.938 -8.125 1 98.25 28 ALA B O 1
ATOM 2354 N N . GLY B 1 29 ? -0.406 33.219 -7.844 1 98.06 29 GLY B N 1
ATOM 2355 C CA . GLY B 1 29 ? -0.486 34.688 -7.895 1 98.06 29 GLY B CA 1
ATOM 2356 C C . GLY B 1 29 ? -0.765 35.312 -6.543 1 98.06 29 GLY B C 1
ATOM 2357 O O . GLY B 1 29 ? -1.074 36.5 -6.461 1 98.06 29 GLY B O 1
ATOM 2358 N N . LEU B 1 30 ? -0.682 34.562 -5.465 1 98.56 30 LEU B N 1
ATOM 2359 C CA . LEU B 1 30 ? -0.88 35.125 -4.133 1 98.56 30 LEU B CA 1
ATOM 2360 C C . LEU B 1 30 ? 0.363 35.875 -3.664 1 98.56 30 LEU B C 1
ATOM 2362 O O . LEU B 1 30 ? 1.486 35.469 -3.988 1 98.56 30 LEU B O 1
ATOM 2366 N N . ALA B 1 31 ? 0.134 37 -2.955 1 98.69 31 ALA B N 1
ATOM 2367 C CA . ALA B 1 31 ? 1.262 37.562 -2.219 1 98.69 31 ALA B CA 1
ATOM 2368 C C . ALA B 1 31 ? 1.724 36.625 -1.111 1 98.69 31 ALA B C 1
ATOM 2370 O O . ALA B 1 31 ? 1.02 36.438 -0.118 1 98.69 31 ALA B O 1
ATOM 2371 N N . THR B 1 32 ? 2.945 36.031 -1.29 1 98.75 32 THR B N 1
ATOM 2372 C CA . THR B 1 32 ? 3.355 34.906 -0.456 1 98.75 32 THR B CA 1
ATOM 2373 C C . THR B 1 32 ? 4.492 35.312 0.477 1 98.75 32 THR B C 1
ATOM 2375 O O . THR B 1 32 ? 5.441 35.969 0.055 1 98.75 32 THR B O 1
ATOM 2378 N N . TYR B 1 33 ? 4.328 35 1.717 1 98.75 33 TYR B N 1
ATOM 2379 C CA . TYR B 1 33 ? 5.328 35.188 2.762 1 98.75 33 TYR B CA 1
ATOM 2380 C C . TYR B 1 33 ? 5.777 33.844 3.342 1 98.75 33 TYR B C 1
ATOM 2382 O O . TYR B 1 33 ? 5.129 32.812 3.127 1 98.75 33 TYR B O 1
ATOM 2390 N N . GLY B 1 34 ? 6.945 33.844 4.039 1 98.75 34 GLY B N 1
ATOM 2391 C CA . GLY B 1 34 ? 7.43 32.625 4.637 1 98.75 34 GLY B CA 1
ATOM 2392 C C . GLY B 1 34 ? 8.133 32.812 5.965 1 98.75 34 GLY B C 1
ATOM 2393 O O . GLY B 1 34 ? 8.672 33.906 6.219 1 98.75 34 GLY B O 1
ATOM 2394 N N . ALA B 1 35 ? 8.078 31.828 6.773 1 98.5 35 ALA B N 1
ATOM 2395 C CA . ALA B 1 35 ? 8.82 31.828 8.039 1 98.5 35 ALA B CA 1
ATOM 2396 C C . ALA B 1 35 ? 9.43 30.453 8.312 1 98.5 35 ALA B C 1
ATOM 2398 O O . ALA B 1 35 ? 8.742 29.438 8.227 1 98.5 35 ALA B O 1
ATOM 2399 N N . ASP B 1 36 ? 10.648 30.422 8.578 1 98.38 36 ASP B N 1
ATOM 2400 C CA . ASP B 1 36 ? 11.383 29.219 8.945 1 98.38 36 ASP B CA 1
ATOM 2401 C C . ASP B 1 36 ? 12.656 29.562 9.719 1 98.38 36 ASP B C 1
ATOM 2403 O O . ASP B 1 36 ? 13.273 30.594 9.477 1 98.38 36 ASP B O 1
ATOM 2407 N N . LEU B 1 37 ? 13.062 28.641 10.555 1 96.75 37 LEU B N 1
ATOM 2408 C CA . LEU B 1 37 ? 14.281 28.859 11.32 1 96.75 37 LEU B CA 1
ATOM 2409 C C . LEU B 1 37 ? 15.516 28.688 10.438 1 96.75 37 LEU B C 1
ATOM 2411 O O . LEU B 1 37 ? 16.594 29.172 10.781 1 96.75 37 LEU B O 1
ATOM 2415 N N . ASN B 1 38 ? 15.344 27.922 9.359 1 97.38 38 ASN B N 1
ATOM 2416 C CA . ASN B 1 38 ? 16.438 27.719 8.422 1 97.38 38 ASN B CA 1
ATOM 2417 C C . ASN B 1 38 ? 16.594 28.891 7.469 1 97.38 38 ASN B C 1
ATOM 2419 O O . ASN B 1 38 ? 15.789 29.078 6.559 1 97.38 38 ASN B O 1
ATOM 2423 N N . PRO B 1 39 ? 17.703 29.641 7.582 1 98 39 PRO B N 1
ATOM 2424 C CA . PRO B 1 39 ? 17.859 30.828 6.746 1 98 39 PRO B CA 1
ATOM 2425 C C . PRO B 1 39 ? 17.953 30.5 5.258 1 98 39 PRO B C 1
ATOM 2427 O O . PRO B 1 39 ? 17.516 31.297 4.422 1 98 39 PRO B O 1
ATOM 2430 N N . ALA B 1 40 ? 18.484 29.375 4.98 1 98.25 40 ALA B N 1
ATOM 2431 C CA . ALA B 1 40 ? 18.594 28.984 3.576 1 98.25 40 ALA B CA 1
ATOM 2432 C C . ALA B 1 40 ? 17.219 28.781 2.945 1 98.25 40 ALA B C 1
ATOM 2434 O O . ALA B 1 40 ? 17.016 29.109 1.772 1 98.25 40 ALA B O 1
ATOM 2435 N N . ALA B 1 41 ? 16.344 28.25 3.693 1 98.25 41 ALA B N 1
ATOM 2436 C CA . ALA B 1 41 ? 14.977 28.047 3.207 1 98.25 41 ALA B CA 1
ATOM 2437 C C . ALA B 1 41 ? 14.289 29.391 2.971 1 98.25 41 ALA B C 1
ATOM 2439 O O . ALA B 1 41 ? 13.594 29.578 1.966 1 98.25 41 ALA B O 1
ATOM 2440 N N . CYS B 1 42 ? 14.469 30.328 3.848 1 98.56 42 CYS B N 1
ATOM 2441 C CA . CYS B 1 42 ? 13.898 31.656 3.695 1 98.56 42 CYS B CA 1
ATOM 2442 C C . CYS B 1 42 ? 14.453 32.344 2.455 1 98.56 42 CYS B C 1
ATOM 2444 O O . CYS B 1 42 ? 13.703 32.969 1.688 1 98.56 42 CYS B O 1
ATOM 2446 N N . GLN B 1 43 ? 15.758 32.219 2.307 1 98.56 43 GLN B N 1
ATOM 2447 C CA . GLN B 1 43 ? 16.406 32.844 1.149 1 98.56 43 GLN B CA 1
ATOM 2448 C C . GLN B 1 43 ? 15.883 32.219 -0.152 1 98.56 43 GLN B C 1
ATOM 2450 O O . GLN B 1 43 ? 15.602 32.969 -1.108 1 98.56 43 GLN B O 1
ATOM 2455 N N . ALA B 1 44 ? 15.781 30.938 -0.139 1 98.44 44 ALA B N 1
ATOM 2456 C CA . ALA B 1 44 ? 15.289 30.234 -1.325 1 98.44 44 ALA B CA 1
ATOM 2457 C C . ALA B 1 44 ? 13.891 30.719 -1.7 1 98.44 44 ALA B C 1
ATOM 2459 O O . ALA B 1 44 ? 13.586 30.906 -2.881 1 98.44 44 ALA B O 1
ATOM 2460 N N . LEU B 1 45 ? 13.047 30.922 -0.725 1 98.69 45 LEU B N 1
ATOM 2461 C CA . LEU B 1 45 ? 11.68 31.359 -0.998 1 98.69 45 LEU B CA 1
ATOM 2462 C C . LEU B 1 45 ? 11.664 32.812 -1.499 1 98.69 45 LEU B C 1
ATOM 2464 O O . LEU B 1 45 ? 10.891 33.156 -2.398 1 98.69 45 LEU B O 1
ATOM 2468 N N . THR B 1 46 ? 12.5 33.656 -0.945 1 98.38 46 THR B N 1
ATOM 2469 C CA . THR B 1 46 ? 12.602 35.031 -1.397 1 98.38 46 THR B CA 1
ATOM 2470 C C . THR B 1 46 ? 13.078 35.094 -2.846 1 98.38 46 THR B C 1
ATOM 2472 O O . THR B 1 46 ? 12.547 35.875 -3.646 1 98.38 46 THR B O 1
ATOM 2475 N N . GLU B 1 47 ? 13.977 34.25 -3.146 1 98.5 47 GLU B N 1
ATOM 2476 C CA . GLU B 1 47 ? 14.5 34.188 -4.508 1 98.5 47 GLU B CA 1
ATOM 2477 C C . GLU B 1 47 ? 13.438 33.688 -5.484 1 98.5 47 GLU B C 1
ATOM 2479 O O . GLU B 1 47 ? 13.461 34.062 -6.664 1 98.5 47 GLU B O 1
ATOM 2484 N N . ALA B 1 48 ? 12.539 32.938 -4.957 1 98.25 48 ALA B N 1
ATOM 2485 C CA . ALA B 1 48 ? 11.477 32.406 -5.797 1 98.25 48 ALA B CA 1
ATOM 2486 C C . ALA B 1 48 ? 10.391 33.438 -6.055 1 98.25 48 ALA B C 1
ATOM 2488 O O . ALA B 1 48 ? 9.516 33.219 -6.895 1 98.25 48 ALA B O 1
ATOM 2489 N N . GLY B 1 49 ? 10.367 34.562 -5.285 1 98.44 49 GLY B N 1
ATOM 2490 C CA . GLY B 1 49 ? 9.43 35.625 -5.586 1 98.44 49 GLY B CA 1
ATOM 2491 C C . GLY B 1 49 ? 8.547 36 -4.406 1 98.44 49 GLY B C 1
ATOM 2492 O O . GLY B 1 49 ? 7.617 36.781 -4.543 1 98.44 49 GLY B O 1
ATOM 2493 N N . ALA B 1 50 ? 8.828 35.469 -3.23 1 98.62 50 ALA B N 1
ATOM 2494 C CA . ALA B 1 50 ? 8.039 35.812 -2.045 1 98.62 50 ALA B CA 1
ATOM 2495 C C . ALA B 1 50 ? 8.234 37.281 -1.649 1 98.62 50 ALA B C 1
ATOM 2497 O O . ALA B 1 50 ? 9.297 37.844 -1.896 1 98.62 50 ALA B O 1
ATOM 2498 N N . VAL B 1 51 ? 7.25 37.844 -1.063 1 98.31 51 VAL B N 1
ATOM 2499 C CA . VAL B 1 51 ? 7.305 39.25 -0.616 1 98.31 51 VAL B CA 1
ATOM 2500 C C . VAL B 1 51 ? 8.352 39.375 0.489 1 98.31 51 VAL B C 1
ATOM 2502 O O . VAL B 1 51 ? 9.141 40.344 0.485 1 98.31 51 VAL B O 1
ATOM 2505 N N . ALA B 1 52 ? 8.344 38.469 1.419 1 97.81 52 ALA B N 1
ATOM 2506 C CA . ALA B 1 52 ? 9.305 38.438 2.518 1 97.81 52 ALA B CA 1
ATOM 2507 C C . ALA B 1 52 ? 9.352 37.062 3.162 1 97.81 52 ALA B C 1
ATOM 2509 O O . ALA B 1 52 ? 8.367 36.312 3.129 1 97.81 52 ALA B O 1
ATOM 2510 N N . ALA B 1 53 ? 10.461 36.719 3.689 1 98.31 53 ALA B N 1
ATOM 2511 C CA . ALA B 1 53 ? 10.648 35.5 4.477 1 98.31 53 ALA B CA 1
ATOM 2512 C C . ALA B 1 53 ? 11.695 35.719 5.57 1 98.31 53 ALA B C 1
ATOM 2514 O O . ALA B 1 53 ? 12.672 36.438 5.375 1 98.31 53 ALA B O 1
ATOM 2515 N N . GLY B 1 54 ? 11.453 35.125 6.695 1 97.19 54 GLY B N 1
ATOM 2516 C CA . GLY B 1 54 ? 12.375 35.25 7.809 1 97.19 54 GLY B CA 1
ATOM 2517 C C . GLY B 1 54 ? 12.195 34.188 8.875 1 97.19 54 GLY B C 1
ATOM 2518 O O . GLY B 1 54 ? 11.5 33.188 8.664 1 97.19 54 GLY B O 1
ATOM 2519 N N . PRO B 1 55 ? 12.859 34.344 10.031 1 96 55 PRO B N 1
ATOM 2520 C CA . PRO B 1 55 ? 12.812 33.344 11.094 1 96 55 PRO B CA 1
ATOM 2521 C C . PRO B 1 55 ? 11.438 33.25 11.758 1 96 55 PRO B C 1
ATOM 2523 O O . PRO B 1 55 ? 11.133 32.25 12.422 1 96 55 PRO B O 1
ATOM 2526 N N . ASP B 1 56 ? 10.68 34.344 11.664 1 93.5 56 ASP B N 1
ATOM 2527 C CA . ASP B 1 56 ? 9.281 34.344 12.086 1 93.5 56 ASP B CA 1
ATOM 2528 C C . ASP B 1 56 ? 8.453 35.312 11.234 1 93.5 56 ASP B C 1
ATOM 2530 O O . ASP B 1 56 ? 8.992 36 10.391 1 93.5 56 ASP B O 1
ATOM 2534 N N . ALA B 1 57 ? 7.129 35.344 11.453 1 94.5 57 ALA B N 1
ATOM 2535 C CA . ALA B 1 57 ? 6.227 36.125 10.602 1 94.5 57 ALA B CA 1
ATOM 2536 C C . ALA B 1 57 ? 5.785 37.406 11.289 1 94.5 57 ALA B C 1
ATOM 2538 O O . ALA B 1 57 ? 4.883 38.094 10.812 1 94.5 57 ALA B O 1
ATOM 2539 N N . SER B 1 58 ? 6.406 37.812 12.375 1 95.5 58 SER B N 1
ATOM 2540 C CA . SER B 1 58 ? 5.949 38.906 13.203 1 95.5 58 SER B CA 1
ATOM 2541 C C . SER B 1 58 ? 5.957 40.219 12.422 1 95.5 58 SER B C 1
ATOM 2543 O O . SER B 1 58 ? 5.043 41.031 12.555 1 95.5 58 SER B O 1
ATOM 2545 N N . ALA B 1 59 ? 6.922 40.375 11.578 1 93.75 59 ALA B N 1
ATOM 2546 C CA . ALA B 1 59 ? 7.137 41.656 10.891 1 93.75 59 ALA B CA 1
ATOM 2547 C C . ALA B 1 59 ? 6.016 41.938 9.891 1 93.75 59 ALA B C 1
ATOM 2549 O O . ALA B 1 59 ? 5.762 43.062 9.531 1 93.75 59 ALA B O 1
ATOM 2550 N N . PHE B 1 60 ? 5.309 40.906 9.492 1 94.62 60 PHE B N 1
ATOM 2551 C CA . PHE B 1 60 ? 4.301 41.125 8.461 1 94.62 60 PHE B CA 1
ATOM 2552 C C . PHE B 1 60 ? 2.973 40.5 8.867 1 94.62 60 PHE B C 1
ATOM 2554 O O . PHE B 1 60 ? 2.08 40.344 8.031 1 94.62 60 PHE B O 1
ATOM 2561 N N . ALA B 1 61 ? 2.785 40.156 10.086 1 97.25 61 ALA B N 1
ATOM 2562 C CA . ALA B 1 61 ? 1.605 39.469 10.602 1 97.25 61 ALA B CA 1
ATOM 2563 C C . ALA B 1 61 ? 0.34 40.281 10.352 1 97.25 61 ALA B C 1
ATOM 2565 O O . ALA B 1 61 ? -0.704 39.719 10 1 97.25 61 ALA B O 1
ATOM 2566 N N . GLY B 1 62 ? 0.455 41.562 10.492 1 95.69 62 GLY B N 1
ATOM 2567 C CA . GLY B 1 62 ? -0.697 42.438 10.398 1 95.69 62 GLY B CA 1
ATOM 2568 C C . GLY B 1 62 ? -1.238 42.562 8.984 1 95.69 62 GLY B C 1
ATOM 2569 O O . GLY B 1 62 ? -2.354 43.062 8.781 1 95.69 62 GLY B O 1
ATOM 2570 N N . GLU B 1 63 ? -0.564 42.062 8.039 1 95.19 63 GLU B N 1
ATOM 2571 C CA . GLU B 1 63 ? -0.962 42.188 6.641 1 95.19 63 GLU B CA 1
ATOM 2572 C C . GLU B 1 63 ? -1.571 40.906 6.109 1 95.19 63 GLU B C 1
ATOM 2574 O O . GLU B 1 63 ? -2.162 40.875 5.027 1 95.19 63 GLU B O 1
ATOM 2579 N N . LEU B 1 64 ? -1.533 39.906 6.848 1 98.19 64 LEU B N 1
ATOM 2580 C CA . LEU B 1 64 ? -1.807 38.562 6.32 1 98.19 64 LEU B CA 1
ATOM 2581 C C . LEU B 1 64 ? -3.305 38.281 6.301 1 98.19 64 LEU B C 1
ATOM 2583 O O . LEU B 1 64 ? -4.023 38.656 7.234 1 98.19 64 LEU B O 1
ATOM 2587 N N . ASP B 1 65 ? -3.734 37.656 5.246 1 98.56 65 ASP B N 1
ATOM 2588 C CA . ASP B 1 65 ? -5.09 37.125 5.156 1 98.56 65 ASP B CA 1
ATOM 2589 C C . ASP B 1 65 ? -5.141 35.688 5.664 1 98.56 65 ASP B C 1
ATOM 2591 O O . ASP B 1 65 ? -6.184 35.219 6.133 1 98.56 65 ASP B O 1
ATOM 2595 N N . ALA B 1 66 ? -4.008 35 5.527 1 98.81 66 ALA B N 1
ATOM 2596 C CA . ALA B 1 66 ? -3.955 33.562 5.875 1 98.81 66 ALA B CA 1
ATOM 2597 C C . ALA B 1 66 ? -2.561 33.156 6.352 1 98.81 66 ALA B C 1
ATOM 2599 O O . ALA B 1 66 ? -1.558 33.719 5.871 1 98.81 66 ALA B O 1
ATOM 2600 N N . VAL B 1 67 ? -2.504 32.25 7.254 1 98.81 67 VAL B N 1
ATOM 2601 C CA . VAL B 1 67 ? -1.278 31.594 7.719 1 98.81 67 VAL B CA 1
ATOM 2602 C C . VAL B 1 67 ? -1.412 30.078 7.602 1 98.81 67 VAL B C 1
ATOM 2604 O O . VAL B 1 67 ? -2.377 29.5 8.102 1 98.81 67 VAL B O 1
ATOM 2607 N N . LEU B 1 68 ? -0.489 29.453 6.906 1 98.81 68 LEU B N 1
ATOM 2608 C CA . LEU B 1 68 ? -0.417 28 6.766 1 98.81 68 LEU B CA 1
ATOM 2609 C C . LEU B 1 68 ? 0.719 27.438 7.609 1 98.81 68 LEU B C 1
ATOM 2611 O O . LEU B 1 68 ? 1.862 27.891 7.504 1 98.81 68 LEU B O 1
ATOM 2615 N N . LEU B 1 69 ? 0.398 26.516 8.461 1 98.81 69 LEU B N 1
ATOM 2616 C CA . LEU B 1 69 ? 1.422 25.875 9.289 1 98.81 69 LEU B CA 1
ATOM 2617 C C . LEU B 1 69 ? 1.744 24.484 8.766 1 98.81 69 LEU B C 1
ATOM 2619 O O . LEU B 1 69 ? 0.912 23.578 8.859 1 98.81 69 LEU B O 1
ATOM 2623 N 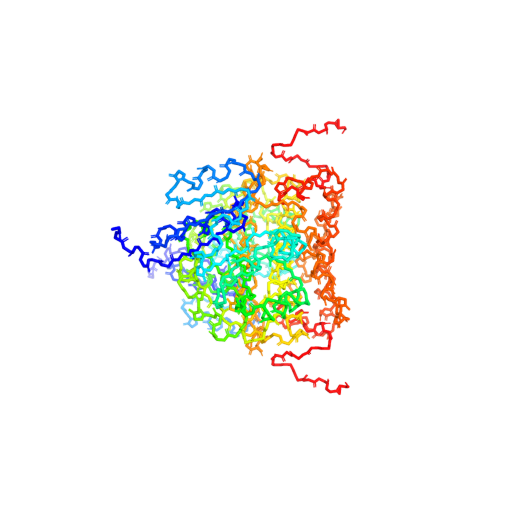N . LEU B 1 70 ? 2.861 24.297 8.211 1 98.19 70 LEU B N 1
ATOM 2624 C CA . LEU B 1 70 ? 3.422 23 7.832 1 98.19 70 LEU B CA 1
ATOM 2625 C C . LEU B 1 70 ? 4.676 22.688 8.641 1 98.19 70 LEU B C 1
ATOM 2627 O O . LEU B 1 70 ? 5.785 22.719 8.109 1 98.19 70 LEU B O 1
ATOM 2631 N N . VAL B 1 71 ? 4.414 22.406 9.945 1 97.62 71 VAL B N 1
ATOM 2632 C CA . VAL B 1 71 ? 5.453 22.094 10.922 1 97.62 71 VAL B CA 1
ATOM 2633 C C . VAL B 1 71 ? 5.258 20.672 11.461 1 97.62 71 VAL B C 1
ATOM 2635 O O . VAL B 1 71 ? 4.32 19.984 11.062 1 97.62 71 VAL B O 1
ATOM 2638 N N . VAL B 1 72 ? 6.07 20.188 12.297 1 96 72 VAL B N 1
ATOM 2639 C CA . VAL B 1 72 ? 6.238 18.766 12.57 1 96 72 VAL B CA 1
ATOM 2640 C C . VAL B 1 72 ? 5.109 18.281 13.477 1 96 72 VAL B C 1
ATOM 2642 O O . VAL B 1 72 ? 4.547 17.203 13.25 1 96 72 VAL B O 1
ATOM 2645 N N . ASN B 1 73 ? 4.793 19.062 14.523 1 97.69 73 ASN B N 1
ATOM 2646 C CA . ASN B 1 73 ? 3.908 18.5 15.539 1 97.69 73 ASN B CA 1
ATOM 2647 C C . ASN B 1 73 ? 3.143 19.609 16.281 1 97.69 73 ASN B C 1
ATOM 2649 O O . ASN B 1 73 ? 3.246 20.781 15.93 1 97.69 73 ASN B O 1
ATOM 2653 N N . ALA B 1 74 ? 2.365 19.219 17.25 1 98.5 74 ALA B N 1
ATOM 2654 C CA . ALA B 1 74 ? 1.489 20.125 17.984 1 98.5 74 ALA B CA 1
ATOM 2655 C C . ALA B 1 74 ? 2.299 21.156 18.766 1 98.5 74 ALA B C 1
ATOM 2657 O O . ALA B 1 74 ? 1.912 22.328 18.859 1 98.5 74 ALA B O 1
ATOM 2658 N N . ALA B 1 75 ? 3.35 20.719 19.328 1 98.12 75 ALA B N 1
ATOM 2659 C CA . ALA B 1 75 ? 4.195 21.625 20.109 1 98.12 75 ALA B CA 1
ATOM 2660 C C . ALA B 1 75 ? 4.715 22.766 19.234 1 98.12 75 ALA B C 1
ATOM 2662 O O . ALA B 1 75 ? 4.758 23.922 19.688 1 98.12 75 ALA B O 1
ATOM 2663 N N . GLN B 1 76 ? 5.105 22.5 18.078 1 97.81 76 GLN B N 1
ATOM 2664 C CA . GLN B 1 76 ? 5.594 23.516 17.156 1 97.81 76 GLN B CA 1
ATOM 2665 C C . GLN B 1 76 ? 4.465 24.453 16.719 1 97.81 76 GLN B C 1
ATOM 2667 O O . GLN B 1 76 ? 4.66 25.672 16.625 1 97.81 76 GLN B O 1
ATOM 2672 N N . CYS B 1 77 ? 3.295 23.906 16.453 1 98.5 77 CYS B N 1
ATOM 2673 C CA . CYS B 1 77 ? 2.146 24.75 16.125 1 98.5 77 CYS B CA 1
ATOM 2674 C C . CYS B 1 77 ? 1.874 25.75 17.25 1 98.5 77 CYS B C 1
ATOM 2676 O O . CYS B 1 77 ? 1.693 26.938 16.984 1 98.5 77 CYS B O 1
ATOM 2678 N N . ARG B 1 78 ? 1.862 25.266 18.453 1 98.5 78 ARG B N 1
ATOM 2679 C CA . ARG B 1 78 ? 1.575 26.109 19.594 1 98.5 78 ARG B CA 1
ATOM 2680 C C . ARG B 1 78 ? 2.654 27.172 19.781 1 98.5 78 ARG B C 1
ATOM 2682 O O . ARG B 1 78 ? 2.348 28.344 20.047 1 98.5 78 ARG B O 1
ATOM 2689 N N . ALA B 1 79 ? 3.867 26.75 19.656 1 97.62 79 ALA B N 1
ATOM 2690 C CA . ALA B 1 79 ? 4.973 27.688 19.781 1 97.62 79 ALA B CA 1
ATOM 2691 C C . ALA B 1 79 ? 4.855 28.828 18.766 1 97.62 79 ALA B C 1
ATOM 2693 O O . ALA B 1 79 ? 5.062 29.984 19.094 1 97.62 79 ALA B O 1
ATOM 2694 N N . VAL B 1 80 ? 4.516 28.484 17.547 1 97.94 80 VAL B N 1
ATOM 2695 C CA . VAL B 1 80 ? 4.43 29.453 16.453 1 97.94 80 VAL B CA 1
ATOM 2696 C C . VAL B 1 80 ? 3.252 30.391 16.672 1 97.94 80 VAL B C 1
ATOM 2698 O O . VAL B 1 80 ? 3.371 31.609 16.469 1 97.94 80 VAL B O 1
ATOM 2701 N N . LEU B 1 81 ? 2.129 29.891 17.125 1 98.31 81 LEU B N 1
ATOM 2702 C CA . LEU B 1 81 ? 0.892 30.672 17.156 1 98.31 81 LEU B CA 1
ATOM 2703 C C . LEU B 1 81 ? 0.701 31.328 18.516 1 98.31 81 LEU B C 1
ATOM 2705 O O . LEU B 1 81 ? 0.29 32.5 18.594 1 98.31 81 LEU B O 1
ATOM 2709 N N . LEU B 1 82 ? 1.051 30.594 19.625 1 97.94 82 LEU B N 1
ATOM 2710 C CA . LEU B 1 82 ? 0.575 31 20.938 1 97.94 82 LEU B CA 1
ATOM 2711 C C . LEU B 1 82 ? 1.738 31.172 21.906 1 97.94 82 LEU B C 1
ATOM 2713 O O . LEU B 1 82 ? 1.533 31.5 23.078 1 97.94 82 LEU B O 1
ATOM 2717 N N . GLY B 1 83 ? 2.867 30.891 21.5 1 96.12 83 GLY B N 1
ATOM 2718 C CA . GLY B 1 83 ? 4.02 31.062 22.375 1 96.12 83 GLY B CA 1
ATOM 2719 C C . GLY B 1 83 ? 4.227 32.5 22.812 1 96.12 83 GLY B C 1
ATOM 2720 O O . GLY B 1 83 ? 3.377 33.344 22.562 1 96.12 83 GLY B O 1
ATOM 2721 N N . GLU B 1 84 ? 5.371 32.781 23.438 1 93.19 84 GLU B N 1
ATOM 2722 C CA . GLU B 1 84 ? 5.688 34.125 23.969 1 93.19 84 GLU B CA 1
ATOM 2723 C C . GLU B 1 84 ? 5.637 35.188 22.875 1 93.19 84 GLU B C 1
ATOM 2725 O O . GLU B 1 84 ? 5.09 36.25 23.078 1 93.19 84 GLU B O 1
ATOM 2730 N N . ASN B 1 85 ? 6.172 34.875 21.75 1 90.19 85 ASN B N 1
ATOM 2731 C CA . ASN B 1 85 ? 6.109 35.75 20.578 1 90.19 85 ASN B CA 1
ATOM 2732 C C . ASN B 1 85 ? 5.215 35.188 19.5 1 90.19 85 ASN B C 1
ATOM 2734 O O . ASN B 1 85 ? 5.523 35.281 18.297 1 90.19 85 ASN B O 1
ATOM 2738 N N . GLY B 1 86 ? 4.156 34.594 19.922 1 95.12 86 GLY B N 1
ATOM 2739 C CA . GLY B 1 86 ? 3.279 33.875 19.016 1 95.12 86 GLY B CA 1
ATOM 2740 C C . GLY B 1 86 ? 2.604 34.781 18 1 95.12 86 GLY B C 1
ATOM 2741 O O . GLY B 1 86 ? 2.279 35.938 18.297 1 95.12 86 GLY B O 1
ATOM 2742 N N . LEU B 1 87 ? 2.289 34.281 16.906 1 97.31 87 LEU B N 1
ATOM 2743 C CA . LEU B 1 87 ? 1.761 35.031 15.766 1 97.31 87 LEU B CA 1
ATOM 2744 C C . LEU B 1 87 ? 0.302 35.406 15.984 1 97.31 87 LEU B C 1
ATOM 2746 O O . LEU B 1 87 ? -0.165 36.406 15.461 1 97.31 87 LEU B O 1
ATOM 2750 N N . ALA B 1 88 ? -0.416 34.656 16.734 1 98.06 88 ALA B N 1
ATOM 2751 C CA . ALA B 1 88 ? -1.868 34.781 16.828 1 98.06 88 ALA B CA 1
ATOM 2752 C C . ALA B 1 88 ? -2.281 36.156 17.312 1 98.06 88 ALA B C 1
ATOM 2754 O O . ALA B 1 88 ? -3.242 36.75 16.797 1 98.06 88 ALA B O 1
ATOM 2755 N N . ARG B 1 89 ? -1.508 36.719 18.219 1 96.81 89 ARG B N 1
ATOM 2756 C CA . ARG B 1 89 ? -1.854 38.031 18.797 1 96.81 89 ARG B CA 1
ATOM 2757 C C . ARG B 1 89 ? -1.523 39.156 17.844 1 96.81 89 ARG B C 1
ATOM 2759 O O . ARG B 1 89 ? -1.983 40.281 18.016 1 96.81 89 ARG B O 1
ATOM 2766 N N . LYS B 1 90 ? -0.804 38.812 16.875 1 98.06 90 LYS B N 1
ATOM 2767 C CA . LYS B 1 90 ? -0.349 39.844 15.93 1 98.06 90 LYS B CA 1
ATOM 2768 C C . LYS B 1 90 ? -1.174 39.812 14.648 1 98.06 90 LYS B C 1
ATOM 2770 O O . LYS B 1 90 ? -1.057 40.688 13.805 1 98.06 90 LYS B O 1
ATOM 2775 N N . LEU B 1 91 ? -2.033 38.812 14.484 1 98.31 91 LEU B N 1
ATOM 2776 C CA . LEU B 1 91 ? -2.875 38.688 13.297 1 98.31 91 LEU B CA 1
ATOM 2777 C C . LEU B 1 91 ? -4.148 39.5 13.438 1 98.31 91 LEU B C 1
ATOM 2779 O O . LEU B 1 91 ? -4.652 39.688 14.547 1 98.31 91 LEU B O 1
ATOM 2783 N N . ARG B 1 92 ? -4.672 39.969 12.367 1 97.5 92 ARG B N 1
ATOM 2784 C CA . ARG B 1 92 ? -5.949 40.656 12.383 1 97.5 92 ARG B CA 1
ATOM 2785 C C . ARG B 1 92 ? -7.105 39.719 12.625 1 97.5 92 ARG B C 1
ATOM 2787 O O . ARG B 1 92 ? -7.086 38.562 12.141 1 97.5 92 ARG B O 1
ATOM 2794 N N . PRO B 1 93 ? -8.109 40.188 13.312 1 97.75 93 PRO B N 1
ATOM 2795 C CA . PRO B 1 93 ? -9.32 39.375 13.391 1 97.75 93 PRO B CA 1
ATOM 2796 C C . PRO B 1 93 ? -9.828 38.938 12.016 1 97.75 93 PRO B C 1
ATOM 2798 O O . PRO B 1 93 ? -9.781 39.719 11.062 1 97.75 93 PRO B O 1
ATOM 2801 N N . GLY B 1 94 ? -10.219 37.688 11.977 1 98.06 94 GLY B N 1
ATOM 2802 C CA . GLY B 1 94 ? -10.734 37.188 10.719 1 98.06 94 GLY B CA 1
ATOM 2803 C C . GLY B 1 94 ? -9.68 36.469 9.883 1 98.06 94 GLY B C 1
ATOM 2804 O O . GLY B 1 94 ? -10.008 35.812 8.906 1 98.06 94 GLY B O 1
ATOM 2805 N N . THR B 1 95 ? -8.367 36.625 10.258 1 98.62 95 THR B N 1
ATOM 2806 C CA . THR B 1 95 ? -7.312 35.906 9.547 1 98.62 95 THR B CA 1
ATOM 2807 C C . THR B 1 95 ? -7.535 34.406 9.617 1 98.62 95 THR B C 1
ATOM 2809 O O . THR B 1 95 ? -7.918 33.875 10.656 1 98.62 95 THR B O 1
ATOM 2812 N N . GLY B 1 96 ? -7.371 33.75 8.43 1 98.81 96 GLY B N 1
ATOM 2813 C CA . GLY B 1 96 ? -7.484 32.281 8.383 1 98.81 96 GLY B CA 1
ATOM 2814 C C . GLY B 1 96 ? -6.191 31.578 8.734 1 98.81 96 GLY B C 1
ATOM 2815 O O . GLY B 1 96 ? -5.113 31.984 8.281 1 98.81 96 GLY B O 1
ATOM 2816 N N . VAL B 1 97 ? -6.293 30.562 9.586 1 98.94 97 VAL B N 1
ATOM 2817 C CA . VAL B 1 97 ? -5.152 29.734 9.953 1 98.94 97 VAL B CA 1
ATOM 2818 C C . VAL B 1 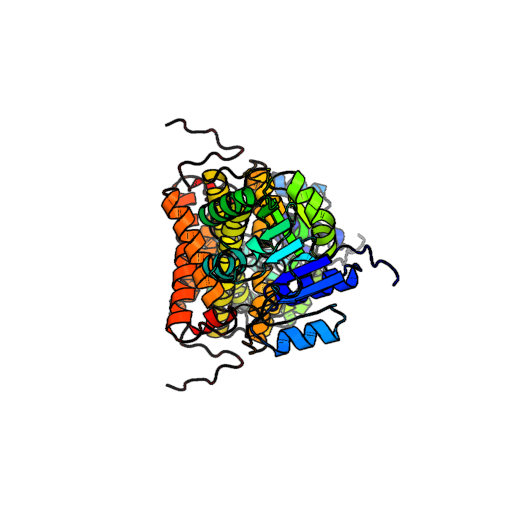97 ? -5.395 28.297 9.508 1 98.94 97 VAL B C 1
ATOM 2820 O O . VAL B 1 97 ? -6.387 27.672 9.898 1 98.94 97 VAL B O 1
ATOM 2823 N N . MET B 1 98 ? -4.551 27.828 8.648 1 98.94 98 MET B N 1
ATOM 2824 C CA . MET B 1 98 ? -4.586 26.453 8.18 1 98.94 98 MET B CA 1
ATOM 2825 C C . MET B 1 98 ? -3.531 25.609 8.891 1 98.94 98 MET B C 1
ATOM 2827 O O . MET B 1 98 ? -2.334 25.781 8.656 1 98.94 98 MET B O 1
ATOM 2831 N N . VAL B 1 99 ? -3.947 24.734 9.766 1 98.88 99 VAL B N 1
ATOM 2832 C CA . VAL B 1 99 ? -3.029 23.859 10.477 1 98.88 99 VAL B CA 1
ATOM 2833 C C . VAL B 1 99 ? -2.908 22.531 9.727 1 98.88 99 VAL B C 1
ATOM 2835 O O . VAL B 1 99 ? -3.84 21.719 9.719 1 98.88 99 VAL B O 1
ATOM 2838 N N . SER B 1 100 ? -1.72 22.312 9.156 1 98.75 100 SER B N 1
ATOM 2839 C CA . SER B 1 100 ? -1.535 21.156 8.297 1 98.75 100 SER B CA 1
ATOM 2840 C C . SER B 1 100 ? -0.528 20.172 8.898 1 98.75 100 SER B C 1
ATOM 2842 O O . SER B 1 100 ? -0.074 19.25 8.227 1 98.75 100 SER B O 1
ATOM 2844 N N . ALA B 1 101 ? -0.155 20.422 10.156 1 98.06 101 ALA B N 1
ATOM 2845 C CA . ALA B 1 101 ? 0.66 19.453 10.898 1 98.06 101 ALA B CA 1
ATOM 2846 C C . ALA B 1 101 ? -0.148 18.219 11.258 1 98.06 101 ALA B C 1
ATOM 2848 O O . ALA B 1 101 ? -1.367 18.281 11.438 1 98.06 101 ALA B O 1
ATOM 2849 N N . THR B 1 102 ? 0.544 17.062 11.305 1 98.25 102 THR B N 1
ATOM 2850 C CA . THR B 1 102 ? -0.094 15.859 11.828 1 98.25 102 THR B CA 1
ATOM 2851 C C . THR B 1 102 ? -0.129 15.883 13.352 1 98.25 102 THR B C 1
ATOM 2853 O O . THR B 1 102 ? 0.901 15.703 14 1 98.25 102 THR B O 1
ATOM 2856 N N . ILE B 1 103 ? -1.271 16.172 13.914 1 98.69 103 ILE B N 1
ATOM 2857 C CA . ILE B 1 103 ? -1.466 16.312 15.359 1 98.69 103 ILE B CA 1
ATOM 2858 C C . ILE B 1 103 ? -2.742 15.586 15.781 1 98.69 103 ILE B C 1
ATOM 2860 O O . ILE B 1 103 ? -3.559 15.211 14.93 1 98.69 103 ILE B O 1
ATOM 2864 N N . SER B 1 104 ? -2.912 15.328 17.078 1 98.62 104 SER B N 1
ATOM 2865 C CA . SER B 1 104 ? -4.105 14.641 17.562 1 98.62 104 SER B CA 1
ATOM 2866 C C . SER B 1 104 ? -5.352 15.492 17.375 1 98.62 104 SER B C 1
ATOM 2868 O O . SER B 1 104 ? -5.266 16.719 17.281 1 98.62 104 SER B O 1
ATOM 2870 N N . ALA B 1 105 ? -6.484 14.852 17.297 1 98.44 105 ALA B N 1
ATOM 2871 C CA . ALA B 1 105 ? -7.758 15.562 17.25 1 98.44 105 ALA B CA 1
ATOM 2872 C C . ALA B 1 105 ? -7.926 16.484 18.438 1 98.44 105 ALA B C 1
ATOM 2874 O O . ALA B 1 105 ? -8.422 17.609 18.312 1 98.44 105 ALA B O 1
ATOM 2875 N N . ALA B 1 106 ? -7.512 16.031 19.562 1 98.44 106 ALA B N 1
ATOM 2876 C CA . ALA B 1 106 ? -7.605 16.828 20.781 1 98.44 106 ALA B CA 1
ATOM 2877 C C . ALA B 1 106 ? -6.758 18.094 20.688 1 98.44 106 ALA B C 1
ATOM 2879 O O . ALA B 1 106 ? -7.207 19.172 21.062 1 98.44 106 ALA B O 1
ATOM 2880 N N . ASP B 1 107 ? -5.551 17.953 20.219 1 98.69 107 ASP B N 1
ATOM 2881 C CA . ASP B 1 107 ? -4.676 19.109 20.031 1 98.69 107 ASP B CA 1
ATOM 2882 C C . ASP B 1 107 ? -5.273 20.094 19.047 1 98.69 107 ASP B C 1
ATOM 2884 O O . ASP B 1 107 ? -5.195 21.312 19.25 1 98.69 107 ASP B O 1
ATOM 2888 N N . SER B 1 108 ? -5.793 19.594 17.984 1 98.75 108 SER B N 1
ATOM 2889 C CA . SER B 1 108 ? -6.418 20.438 16.984 1 98.75 108 SER B CA 1
ATOM 2890 C C . SER B 1 108 ? -7.574 21.234 17.578 1 98.75 108 SER B C 1
ATOM 2892 O O . SER B 1 108 ? -7.703 22.438 17.312 1 98.75 108 SER B O 1
ATOM 2894 N N . ARG B 1 109 ? -8.43 20.594 18.344 1 98.81 109 ARG B N 1
ATOM 2895 C CA . ARG B 1 109 ? -9.57 21.25 18.969 1 98.81 109 ARG B CA 1
ATOM 2896 C C . ARG B 1 109 ? -9.117 22.328 19.953 1 98.81 109 ARG B C 1
ATOM 2898 O O . ARG B 1 109 ? -9.688 23.422 19.984 1 98.81 109 ARG B O 1
ATOM 2905 N N . ALA B 1 110 ? -8.141 21.969 20.703 1 98.75 110 ALA B N 1
ATOM 2906 C CA . ALA B 1 110 ? -7.625 22.938 21.672 1 98.75 110 ALA B CA 1
ATOM 2907 C C . ALA B 1 110 ? -7.082 24.188 20.984 1 98.75 110 ALA B C 1
ATOM 2909 O O . ALA B 1 110 ? -7.371 25.312 21.391 1 98.75 110 ALA B O 1
ATOM 2910 N N . LEU B 1 111 ? -6.32 23.984 19.969 1 98.75 111 LEU B N 1
ATOM 2911 C CA . LEU B 1 111 ? -5.758 25.078 19.203 1 98.75 111 LEU B CA 1
ATOM 2912 C C . LEU B 1 111 ? -6.863 25.938 18.578 1 98.75 111 LEU B C 1
ATOM 2914 O O . LEU B 1 111 ? -6.809 27.172 18.641 1 98.75 111 LEU B O 1
ATOM 2918 N N . ALA B 1 112 ? -7.82 25.297 18.016 1 98.75 112 ALA B N 1
ATOM 2919 C CA . ALA B 1 112 ? -8.922 26 17.359 1 98.75 112 ALA B CA 1
ATOM 2920 C C . ALA B 1 112 ? -9.68 26.875 18.344 1 98.75 112 ALA B C 1
ATOM 2922 O O . ALA B 1 112 ? -10.047 28.016 18.031 1 98.75 112 ALA B O 1
ATOM 2923 N N . ALA B 1 113 ? -9.977 26.312 19.516 1 98.62 113 ALA B N 1
ATOM 2924 C CA . ALA B 1 113 ? -10.719 27.047 20.531 1 98.62 113 ALA B CA 1
ATOM 2925 C C . ALA B 1 113 ? -9.961 28.297 20.953 1 98.62 113 ALA B C 1
ATOM 2927 O O . ALA B 1 113 ? -10.562 29.359 21.109 1 98.62 113 ALA B O 1
ATOM 2928 N N . GLU B 1 114 ? -8.703 28.188 21.141 1 98.56 114 GLU B N 1
ATOM 2929 C CA . GLU B 1 114 ? -7.875 29.312 21.562 1 98.56 114 GLU B CA 1
ATOM 2930 C C . GLU B 1 114 ? -7.797 30.375 20.469 1 98.56 114 GLU B C 1
ATOM 2932 O O . GLU B 1 114 ? -7.836 31.578 20.766 1 98.56 114 GLU B O 1
ATOM 2937 N N . LEU B 1 115 ? -7.676 29.969 19.25 1 98.75 115 LEU B N 1
ATOM 2938 C CA . LEU B 1 115 ? -7.609 30.906 18.125 1 98.75 115 LEU B CA 1
ATOM 2939 C C . LEU B 1 115 ? -8.945 31.625 17.938 1 98.75 115 LEU B C 1
ATOM 2941 O O . LEU B 1 115 ? -8.977 32.812 17.641 1 98.75 115 LEU B O 1
ATOM 2945 N N . GLU B 1 116 ? -9.984 30.844 18.078 1 98.38 116 GLU B N 1
ATOM 2946 C CA . GLU B 1 116 ? -11.32 31.438 17.953 1 98.38 116 GLU B CA 1
ATOM 2947 C C . GLU B 1 116 ? -11.531 32.531 18.984 1 98.38 116 GLU B C 1
ATOM 2949 O O . GLU B 1 116 ? -12.141 33.562 18.688 1 98.38 116 GLU B O 1
ATOM 2954 N N . ALA B 1 117 ? -11.047 32.312 20.172 1 98.25 117 ALA B N 1
ATOM 2955 C CA . ALA B 1 117 ? -11.156 33.281 21.234 1 98.25 117 ALA B CA 1
ATOM 2956 C C . ALA B 1 117 ? -10.438 34.594 20.875 1 98.25 117 ALA B C 1
ATOM 2958 O O . ALA B 1 117 ? -10.727 35.656 21.422 1 98.25 117 ALA B O 1
ATOM 2959 N N . MET B 1 118 ? -9.578 34.5 19.922 1 97.88 118 MET B N 1
ATOM 2960 C CA . MET B 1 118 ? -8.812 35.656 19.484 1 97.88 118 MET B CA 1
ATOM 2961 C C . MET B 1 118 ? -9.367 36.219 18.172 1 97.88 118 MET B C 1
ATOM 2963 O O . MET B 1 118 ? -8.758 37.094 17.562 1 97.88 118 MET B O 1
ATOM 2967 N N . GLY B 1 119 ? -10.492 35.656 17.766 1 98.25 119 GLY B N 1
ATOM 2968 C CA . GLY B 1 119 ? -11.172 36.125 16.562 1 98.25 119 GLY B CA 1
ATOM 2969 C C . GLY B 1 119 ? -10.57 35.594 15.281 1 98.25 119 GLY B C 1
ATOM 2970 O O . GLY B 1 119 ? -10.773 36.156 14.203 1 98.25 119 GLY B O 1
ATOM 2971 N N . LEU B 1 120 ? -9.789 34.562 15.359 1 98.75 120 LEU B N 1
ATOM 2972 C CA . LEU B 1 120 ? -9.188 33.938 14.188 1 98.75 120 LEU B CA 1
ATOM 2973 C C . LEU B 1 120 ? -10 32.719 13.734 1 98.75 120 LEU B C 1
ATOM 2975 O O . LEU B 1 120 ? -10.781 32.188 14.516 1 98.75 120 LEU B O 1
ATOM 2979 N N . LEU B 1 121 ? -9.891 32.375 12.453 1 98.56 121 LEU B N 1
ATOM 2980 C CA . LEU B 1 121 ? -10.555 31.234 11.859 1 98.56 121 LEU B CA 1
ATOM 2981 C C . LEU B 1 121 ? -9.555 30.109 11.586 1 98.56 121 LEU B C 1
ATOM 2983 O O . LEU B 1 121 ? -8.508 30.344 10.977 1 98.56 121 LEU B O 1
ATOM 2987 N N . MET B 1 122 ? -9.82 28.922 12.078 1 98.81 122 MET B N 1
ATOM 2988 C CA . MET B 1 122 ? -8.867 27.828 11.859 1 98.81 122 MET B CA 1
ATOM 2989 C C . MET B 1 122 ? -9.508 26.703 11.055 1 98.81 122 MET B C 1
ATOM 2991 O O . MET B 1 122 ? -10.68 26.375 11.25 1 98.81 122 MET B O 1
ATOM 2995 N N . LEU B 1 123 ? -8.734 26.172 10.164 1 98.81 123 LEU B N 1
ATOM 2996 C CA . LEU B 1 123 ? -9.031 24.875 9.555 1 98.81 123 LEU B CA 1
ATOM 2997 C C . LEU B 1 123 ? -8.031 23.812 10.016 1 98.81 123 LEU B C 1
ATOM 2999 O O . LEU B 1 123 ? -6.824 24.062 10.039 1 98.81 123 LEU B O 1
ATOM 3003 N N . ASP B 1 124 ? -8.539 22.766 10.523 1 98.5 124 ASP B N 1
ATOM 3004 C CA . ASP B 1 124 ? -7.805 21.516 10.664 1 98.5 124 ASP B CA 1
ATOM 3005 C C . ASP B 1 124 ? -7.656 20.797 9.32 1 98.5 124 ASP B C 1
ATOM 3007 O O . ASP B 1 124 ? -8.594 20.172 8.844 1 98.5 124 ASP B O 1
ATOM 3011 N N . ALA B 1 125 ? -6.418 20.984 8.695 1 98.81 125 ALA B N 1
ATOM 3012 C CA . ALA B 1 125 ? -6.32 20.656 7.277 1 98.81 125 ALA B CA 1
ATOM 3013 C C . ALA B 1 125 ? -5.008 19.938 6.969 1 98.81 125 ALA B C 1
ATOM 3015 O O . ALA B 1 125 ? -4.18 20.453 6.207 1 98.81 125 ALA B O 1
ATOM 3016 N N . PRO B 1 126 ? -4.891 18.734 7.496 1 98.75 126 PRO B N 1
ATOM 3017 C CA . PRO B 1 126 ? -3.695 17.969 7.121 1 98.75 126 PRO B CA 1
ATOM 3018 C C . PRO B 1 126 ? -3.633 17.672 5.625 1 98.75 126 PRO B C 1
ATOM 3020 O O . PRO B 1 126 ? -4.637 17.812 4.922 1 98.75 126 PRO B O 1
ATOM 3023 N N . VAL B 1 127 ? -2.393 17.359 5.188 1 98.62 127 VAL B N 1
ATOM 3024 C CA . VAL B 1 127 ? -2.16 17.234 3.752 1 98.62 127 VAL B CA 1
ATOM 3025 C C . VAL B 1 127 ? -1.446 15.914 3.463 1 98.62 127 VAL B C 1
ATOM 3027 O O . VAL B 1 127 ? -0.895 15.281 4.371 1 98.62 127 VAL B O 1
ATOM 3030 N N . SER B 1 128 ? -1.533 15.484 2.227 1 98 128 SER B N 1
ATOM 3031 C CA . SER B 1 128 ? -0.862 14.289 1.718 1 98 128 SER B CA 1
ATOM 3032 C C . SER B 1 128 ? -0.433 14.477 0.266 1 98 128 SER B C 1
ATOM 3034 O O . SER B 1 128 ? -0.997 15.305 -0.453 1 98 128 SER B O 1
ATOM 3036 N N . GLY B 1 129 ? 0.641 13.68 -0.163 1 94.19 129 GLY B N 1
ATOM 3037 C CA . GLY B 1 129 ? 1.026 13.688 -1.565 1 94.19 129 GLY B CA 1
ATOM 3038 C C . GLY B 1 129 ? 2.527 13.773 -1.771 1 94.19 129 GLY B C 1
ATOM 3039 O O . GLY B 1 129 ? 3.033 13.414 -2.836 1 94.19 129 GLY B O 1
ATOM 3040 N N . GLY B 1 130 ? 3.254 14.305 -0.781 1 92.31 130 GLY B N 1
ATOM 3041 C CA . GLY B 1 130 ? 4.699 14.406 -0.899 1 92.31 130 GLY B CA 1
ATOM 3042 C C . GLY B 1 130 ? 5.164 15.734 -1.457 1 92.31 130 GLY B C 1
ATOM 3043 O O . GLY B 1 130 ? 4.348 16.562 -1.856 1 92.31 130 GLY B O 1
ATOM 3044 N N . ALA B 1 131 ? 6.449 15.891 -1.564 1 90.06 131 ALA B N 1
ATOM 3045 C CA . ALA B 1 131 ? 7.07 17.156 -1.918 1 90.06 131 ALA B CA 1
ATOM 3046 C C . ALA B 1 131 ? 6.75 17.547 -3.359 1 90.06 131 ALA B C 1
ATOM 3048 O O . ALA B 1 131 ? 6.484 18.719 -3.65 1 90.06 131 ALA B O 1
ATOM 3049 N N . ALA B 1 132 ? 6.781 16.594 -4.227 1 91.5 132 ALA B N 1
ATOM 3050 C CA . ALA B 1 132 ? 6.543 16.891 -5.637 1 91.5 132 ALA B CA 1
ATOM 3051 C C . ALA B 1 132 ? 5.121 17.391 -5.859 1 91.5 132 ALA B C 1
ATOM 3053 O O . ALA B 1 132 ? 4.914 18.391 -6.566 1 91.5 132 ALA B O 1
ATOM 3054 N N . LYS B 1 133 ? 4.176 16.734 -5.262 1 95.38 133 LYS B N 1
ATOM 3055 C CA . LYS B 1 133 ? 2.795 17.188 -5.402 1 95.38 133 LYS B CA 1
ATOM 3056 C C . LYS B 1 133 ? 2.582 18.531 -4.711 1 95.38 133 LYS B C 1
ATOM 3058 O O . LYS B 1 133 ? 1.788 19.359 -5.172 1 95.38 133 LYS B O 1
ATOM 3063 N N . ALA B 1 134 ? 3.209 18.75 -3.59 1 96.12 134 ALA B N 1
ATOM 3064 C CA . ALA B 1 134 ? 3.115 20.031 -2.908 1 96.12 134 ALA B CA 1
ATOM 3065 C C . ALA B 1 134 ? 3.578 21.172 -3.814 1 96.12 134 ALA B C 1
ATOM 3067 O O . ALA B 1 134 ? 2.896 22.188 -3.939 1 96.12 134 ALA B O 1
ATOM 3068 N N . ALA B 1 135 ? 4.672 20.953 -4.512 1 95 135 ALA B N 1
ATOM 3069 C CA . ALA B 1 135 ? 5.258 21.969 -5.375 1 95 135 ALA B CA 1
ATOM 3070 C C . ALA B 1 135 ? 4.375 22.219 -6.594 1 95 135 ALA B C 1
ATOM 3072 O O . ALA B 1 135 ? 4.375 23.328 -7.148 1 95 135 ALA B O 1
ATOM 3073 N N . ALA B 1 136 ? 3.609 21.25 -6.957 1 97.44 136 ALA B N 1
ATOM 3074 C CA . ALA B 1 136 ? 2.768 21.359 -8.148 1 97.44 136 ALA B CA 1
ATOM 3075 C C . ALA B 1 136 ? 1.369 21.859 -7.789 1 97.44 136 ALA B C 1
ATOM 3077 O O . ALA B 1 136 ? 0.521 22.031 -8.664 1 97.44 136 ALA B O 1
ATOM 3078 N N . GLY B 1 137 ? 1.138 22.094 -6.539 1 98.31 137 GLY B N 1
ATOM 3079 C CA . GLY B 1 137 ? -0.188 22.5 -6.105 1 98.31 137 GLY B CA 1
ATOM 3080 C C . GLY B 1 137 ? -1.226 21.391 -6.238 1 98.31 137 GLY B C 1
ATOM 3081 O O . GLY B 1 137 ? -2.373 21.656 -6.602 1 98.31 137 GLY B O 1
ATOM 3082 N N . GLN B 1 138 ? -0.761 20.156 -6.039 1 98.31 138 GLN B N 1
ATOM 3083 C CA . GLN B 1 138 ? -1.621 19.016 -6.289 1 98.31 138 GLN B CA 1
ATOM 3084 C C . GLN B 1 138 ? -1.744 18.141 -5.047 1 98.31 138 GLN B C 1
ATOM 3086 O O . GLN B 1 138 ? -1.946 16.922 -5.152 1 98.31 138 GLN B O 1
ATOM 3091 N N . MET B 1 139 ? -1.638 18.719 -3.83 1 98.5 139 MET B N 1
ATOM 3092 C CA . MET B 1 139 ? -1.765 17.938 -2.602 1 98.5 139 MET B CA 1
ATOM 3093 C C . MET B 1 139 ? -3.213 17.516 -2.371 1 98.5 139 MET B C 1
ATOM 3095 O O . MET B 1 139 ? -4.137 18.141 -2.896 1 98.5 139 MET B O 1
ATOM 3099 N N . THR B 1 140 ? -3.332 16.438 -1.7 1 98.75 140 THR B N 1
ATOM 3100 C CA . THR B 1 140 ? -4.629 16.094 -1.121 1 98.75 140 THR B CA 1
ATOM 3101 C C . THR B 1 140 ? -4.785 16.719 0.259 1 98.75 140 THR B C 1
ATOM 3103 O O . THR B 1 140 ? -3.939 16.531 1.135 1 98.75 140 THR B O 1
ATOM 3106 N N . VAL B 1 141 ? -5.797 17.516 0.418 1 98.88 141 VAL B N 1
ATOM 3107 C CA . VAL B 1 141 ? -6.09 18.141 1.71 1 98.88 141 VAL B CA 1
ATOM 3108 C C . VAL B 1 141 ? -7.324 17.484 2.326 1 98.88 141 VAL B C 1
ATOM 3110 O O . VAL B 1 141 ? -8.336 17.281 1.648 1 98.88 141 VAL B O 1
ATOM 3113 N N . MET B 1 142 ? -7.262 17 3.533 1 98.81 142 MET B N 1
ATOM 3114 C CA . MET B 1 142 ? -8.391 16.453 4.281 1 98.81 142 MET B CA 1
ATOM 3115 C C . MET B 1 142 ? -8.742 17.359 5.461 1 98.81 142 MET B C 1
ATOM 3117 O O . MET B 1 142 ? -8.25 17.156 6.57 1 98.81 142 MET B O 1
ATOM 3121 N N . ALA B 1 143 ? -9.672 18.25 5.203 1 98.81 143 ALA B N 1
ATOM 3122 C CA . ALA B 1 143 ? -9.859 19.375 6.117 1 98.81 143 ALA B CA 1
ATOM 3123 C C . ALA B 1 143 ? -11.203 19.281 6.828 1 98.81 143 ALA B C 1
ATOM 3125 O O . ALA B 1 143 ? -12.172 18.766 6.277 1 98.81 143 ALA B O 1
ATOM 3126 N N . SER B 1 144 ? -11.211 19.75 8.031 1 98.88 144 SER B N 1
ATOM 3127 C CA . SER B 1 144 ? -12.453 19.938 8.781 1 98.88 144 SER B CA 1
ATOM 3128 C C . SER B 1 144 ? -12.445 21.25 9.547 1 98.88 144 SER B C 1
ATOM 3130 O O . SER B 1 144 ? -11.383 21.75 9.945 1 98.88 144 SER B O 1
ATOM 3132 N N . GLY B 1 145 ? -13.578 21.891 9.719 1 98.69 145 GLY B N 1
ATOM 3133 C CA . GLY B 1 145 ? -13.773 23.172 10.391 1 98.69 145 GLY B CA 1
ATOM 3134 C C . GLY B 1 145 ? -15 23.922 9.906 1 98.69 145 GLY B C 1
ATOM 3135 O O . GLY B 1 145 ? -15.758 23.406 9.078 1 98.69 145 GLY B O 1
ATOM 3136 N N . PRO B 1 146 ? -15.211 25.109 10.461 1 98.25 146 PRO B N 1
ATOM 3137 C CA . PRO B 1 146 ? -16.406 25.891 10.094 1 98.25 146 PRO B CA 1
ATOM 3138 C C . PRO B 1 146 ? -16.344 26.406 8.664 1 98.25 146 PRO B C 1
ATOM 3140 O O . PRO B 1 146 ? -15.266 26.672 8.133 1 98.25 146 PRO B O 1
ATOM 3143 N N . LYS B 1 147 ? -17.5 26.656 8.094 1 98.25 147 LYS B N 1
ATOM 3144 C CA . LYS B 1 147 ? -17.625 27.125 6.719 1 98.25 147 LYS B CA 1
ATOM 3145 C C . LYS B 1 147 ? -16.875 28.438 6.512 1 98.25 147 LYS B C 1
ATOM 3147 O O . LYS B 1 147 ? -16.281 28.656 5.457 1 98.25 147 LYS B O 1
ATOM 3152 N N . GLN B 1 148 ? -16.922 29.297 7.488 1 98.25 148 GLN B N 1
ATOM 3153 C CA . GLN B 1 148 ? -16.266 30.594 7.379 1 98.25 148 GLN B CA 1
ATOM 3154 C C . GLN B 1 148 ? -14.75 30.422 7.191 1 98.25 148 GLN B C 1
ATOM 3156 O O . GLN B 1 148 ? -14.117 31.219 6.484 1 98.25 148 GLN B O 1
ATOM 3161 N N . ALA B 1 149 ? -14.203 29.453 7.871 1 98.69 149 ALA B N 1
ATOM 3162 C CA . ALA B 1 149 ? -12.773 29.188 7.723 1 98.69 149 ALA B CA 1
ATOM 3163 C C . ALA B 1 149 ? -12.453 28.672 6.324 1 98.69 149 ALA B C 1
ATOM 3165 O O . ALA B 1 149 ? -11.461 29.094 5.719 1 98.69 149 ALA B O 1
ATOM 3166 N N . PHE B 1 150 ? -13.289 27.797 5.789 1 98.75 150 PHE B N 1
ATOM 3167 C CA . PHE B 1 150 ? -13.117 27.344 4.414 1 98.75 150 PHE B CA 1
ATOM 3168 C C . PHE B 1 150 ? -13.156 28.516 3.441 1 98.75 150 PHE B C 1
ATOM 3170 O O . PHE B 1 150 ? -12.312 28.609 2.549 1 98.75 150 PHE B O 1
ATOM 3177 N N . ASP B 1 151 ? -14.117 29.359 3.65 1 98.5 151 ASP B N 1
ATOM 3178 C CA . ASP B 1 151 ? -14.266 30.516 2.764 1 98.5 151 ASP B CA 1
ATOM 3179 C C . ASP B 1 151 ? -13.039 31.422 2.822 1 98.5 151 ASP B C 1
ATOM 3181 O O . ASP B 1 151 ? -12.516 31.828 1.785 1 98.5 151 ASP B O 1
ATOM 3185 N N . ARG B 1 152 ? -12.617 31.703 3.992 1 98.5 152 ARG B N 1
ATOM 3186 C CA . ARG B 1 152 ? -11.477 32.594 4.195 1 98.5 152 ARG B CA 1
ATOM 3187 C C . ARG B 1 152 ? -10.203 31.984 3.602 1 98.5 152 ARG B C 1
ATOM 3189 O O . ARG B 1 152 ? -9.344 32.719 3.094 1 98.5 152 ARG B O 1
ATOM 3196 N N . LEU B 1 153 ? -10.062 30.672 3.627 1 98.81 153 LEU B N 1
ATOM 3197 C CA . LEU B 1 153 ? -8.82 30 3.232 1 98.81 153 LEU B CA 1
ATOM 3198 C C . LEU B 1 153 ? -8.93 29.453 1.818 1 98.81 153 LEU B C 1
ATOM 3200 O O . LEU B 1 153 ? -8.016 28.766 1.344 1 98.81 153 LEU B O 1
ATOM 3204 N N . ARG B 1 154 ? -9.992 29.719 1.112 1 98.75 154 ARG B N 1
ATOM 3205 C CA . ARG B 1 154 ? -10.258 29.156 -0.203 1 98.75 154 ARG B CA 1
ATOM 3206 C C . ARG B 1 154 ? -9.133 29.469 -1.179 1 98.75 154 ARG B C 1
ATOM 3208 O O . ARG B 1 154 ? -8.68 28.594 -1.917 1 98.75 154 ARG B O 1
ATOM 3215 N N . PRO B 1 155 ? -8.609 30.719 -1.209 1 98.75 155 PRO B N 1
ATOM 3216 C CA . PRO B 1 155 ? -7.523 31 -2.148 1 98.75 155 PRO B CA 1
ATOM 3217 C C . PRO B 1 155 ? -6.293 30.141 -1.913 1 98.75 155 PRO B C 1
ATOM 3219 O O . PRO B 1 155 ? -5.648 29.703 -2.871 1 98.75 155 PRO B O 1
ATOM 3222 N N . VAL B 1 156 ? -6 29.828 -0.652 1 98.75 156 VAL B N 1
ATOM 3223 C CA . VAL B 1 156 ? -4.859 29 -0.306 1 98.75 156 VAL B CA 1
ATOM 3224 C C . VAL B 1 156 ? -5.156 27.547 -0.68 1 98.75 156 VAL B C 1
ATOM 3226 O O . VAL B 1 156 ? -4.316 26.859 -1.275 1 98.75 156 VAL B O 1
ATOM 3229 N N . LEU B 1 157 ? -6.355 27.062 -0.337 1 98.88 157 LEU B N 1
ATOM 3230 C CA . LEU B 1 157 ? -6.754 25.703 -0.643 1 98.88 157 LEU B CA 1
ATOM 3231 C C . LEU B 1 157 ? -6.695 25.438 -2.145 1 98.88 157 LEU B C 1
ATOM 3233 O O . LEU B 1 157 ? -6.176 24.406 -2.58 1 98.88 157 LEU B O 1
ATOM 3237 N N . ASP B 1 158 ? -7.141 26.438 -2.928 1 98.69 158 ASP B N 1
ATOM 3238 C CA . ASP B 1 158 ? -7.148 26.297 -4.379 1 98.69 158 ASP B CA 1
ATOM 3239 C C . ASP B 1 158 ? -5.727 26.281 -4.938 1 98.69 158 ASP B C 1
ATOM 3241 O O . ASP B 1 158 ? -5.461 25.641 -5.957 1 98.69 158 ASP B O 1
ATOM 3245 N N . ALA B 1 159 ? -4.824 26.984 -4.281 1 98.75 159 ALA B N 1
ATOM 3246 C CA . ALA B 1 159 ? -3.447 27.094 -4.75 1 98.75 159 ALA B CA 1
ATOM 3247 C C . ALA B 1 159 ? -2.656 25.828 -4.465 1 98.75 159 ALA B C 1
ATOM 3249 O O . ALA B 1 159 ? -1.883 25.359 -5.309 1 98.75 159 ALA B O 1
ATOM 3250 N N . VAL B 1 160 ? -2.904 25.188 -3.309 1 98.75 160 VAL B N 1
ATOM 3251 C CA . VAL B 1 160 ? -1.948 24.188 -2.85 1 98.75 160 VAL B CA 1
ATOM 3252 C C . VAL B 1 160 ? -2.5 22.797 -3.113 1 98.75 160 VAL B C 1
ATOM 3254 O O . VAL B 1 160 ? -1.767 21.797 -3.037 1 98.75 160 VAL B O 1
ATOM 3257 N N . ALA B 1 161 ? -3.797 22.672 -3.396 1 98.75 161 ALA B N 1
ATOM 3258 C CA . ALA B 1 161 ? -4.41 21.344 -3.391 1 98.75 161 ALA B CA 1
ATOM 3259 C C . ALA B 1 161 ? -4.914 20.969 -4.781 1 98.75 161 ALA B C 1
ATOM 3261 O O . ALA B 1 161 ? -5.473 21.797 -5.492 1 98.75 161 ALA B O 1
ATOM 3262 N N . GLY B 1 162 ? -4.637 19.75 -5.199 1 98.31 162 GLY B N 1
ATOM 3263 C CA . GLY B 1 162 ? -5.363 19.188 -6.32 1 98.31 162 GLY B CA 1
ATOM 3264 C C . GLY B 1 162 ? -6.758 18.719 -5.953 1 98.31 162 GLY B C 1
ATOM 3265 O O . GLY B 1 162 ? -7.668 18.734 -6.785 1 98.31 162 GLY B O 1
ATOM 3266 N N . LYS B 1 163 ? -6.918 18.234 -4.742 1 98.19 163 LYS B N 1
ATOM 3267 C CA . LYS B 1 163 ? -8.203 17.812 -4.191 1 98.19 163 LYS B CA 1
ATOM 3268 C C . LYS B 1 163 ? -8.344 18.25 -2.732 1 98.19 163 LYS B C 1
ATOM 3270 O O . LYS B 1 163 ? -7.41 18.094 -1.94 1 98.19 163 LYS B O 1
ATOM 3275 N N . VAL B 1 164 ? -9.477 18.828 -2.385 1 98.69 164 VAL B N 1
ATOM 3276 C CA . VAL B 1 164 ? -9.812 19.172 -1.007 1 98.69 164 VAL B CA 1
ATOM 3277 C C . VAL B 1 164 ? -11.016 18.359 -0.549 1 98.69 164 VAL B C 1
ATOM 3279 O O . VAL B 1 164 ? -12.109 18.484 -1.107 1 98.69 164 VAL B O 1
ATOM 3282 N N . TYR B 1 165 ? -10.828 17.531 0.409 1 98.75 165 TYR B N 1
ATOM 3283 C CA . TYR B 1 165 ? -11.93 16.828 1.056 1 98.75 165 TYR B CA 1
ATOM 3284 C C . TYR B 1 165 ? -12.398 17.578 2.297 1 98.75 165 TYR B C 1
ATOM 3286 O O . TYR B 1 165 ? -11.656 17.703 3.273 1 98.75 165 TYR B O 1
ATOM 3294 N N . GLU B 1 166 ? -13.57 18.078 2.195 1 98.56 166 GLU B N 1
ATOM 3295 C CA . GLU B 1 166 ? -14.195 18.688 3.369 1 98.56 166 GLU B CA 1
ATOM 3296 C C . GLU B 1 166 ? -14.859 17.641 4.25 1 98.56 166 GLU B C 1
ATOM 3298 O O . GLU B 1 166 ? -16.031 17.297 4.051 1 98.56 166 GLU B O 1
ATOM 3303 N N . ILE B 1 167 ? -14.164 17.141 5.242 1 98.5 167 ILE B N 1
ATOM 3304 C CA . ILE B 1 167 ? -14.539 16 6.062 1 98.5 167 ILE B CA 1
ATOM 3305 C C . ILE B 1 167 ? -15.773 16.344 6.895 1 98.5 167 ILE B C 1
ATOM 3307 O O . ILE B 1 167 ? -16.609 15.477 7.168 1 98.5 167 ILE B O 1
ATOM 3311 N N . GLY B 1 168 ? -15.844 17.578 7.387 1 97.88 168 GLY B N 1
ATOM 3312 C CA . GLY B 1 168 ? -16.953 18.047 8.211 1 97.88 168 GLY B CA 1
ATOM 3313 C C . GLY B 1 168 ? -16.688 19.391 8.844 1 97.88 168 GLY B C 1
ATOM 3314 O O . GLY B 1 168 ? -15.625 19.984 8.656 1 97.88 168 GLY B O 1
ATOM 3315 N N .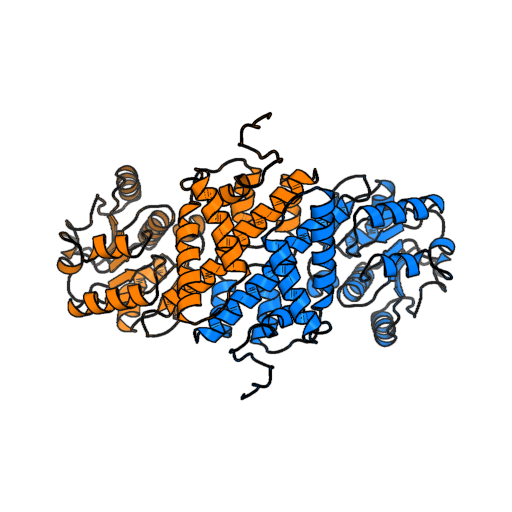 ASP B 1 169 ? -17.688 19.828 9.656 1 97.88 169 ASP B N 1
ATOM 3316 C CA . ASP B 1 169 ? -17.594 21.188 10.211 1 97.88 169 ASP B CA 1
ATOM 3317 C C . ASP B 1 169 ? -16.906 21.172 11.578 1 97.88 169 ASP B C 1
ATOM 3319 O O . ASP B 1 169 ? -16.562 22.219 12.109 1 97.88 169 ASP B O 1
ATOM 3323 N N . GLU B 1 170 ? -16.656 20 12.078 1 98 170 GLU B N 1
ATOM 3324 C CA . GLU B 1 170 ? -16.078 19.891 13.414 1 98 170 GLU B CA 1
ATOM 3325 C C . GLU B 1 170 ? -14.555 19.719 13.336 1 98 170 GLU B C 1
ATOM 3327 O O . GLU B 1 170 ? -14.055 18.812 12.664 1 98 170 GLU B O 1
ATOM 3332 N N . ILE B 1 171 ? -13.891 20.641 14.086 1 98.62 171 ILE B N 1
ATOM 3333 C CA . ILE B 1 171 ? -12.445 20.5 14.219 1 98.62 171 ILE B CA 1
ATOM 3334 C C . ILE B 1 171 ? -12.109 19.156 14.844 1 98.62 171 ILE B C 1
ATOM 3336 O O . ILE B 1 171 ? -12.766 18.719 15.789 1 98.62 171 ILE B O 1
ATOM 3340 N N . GLY B 1 172 ? -11.094 18.516 14.344 1 98.56 172 GLY B N 1
ATOM 3341 C CA . GLY B 1 172 ? -10.664 17.219 14.844 1 98.56 172 GLY B CA 1
ATOM 3342 C C . GLY B 1 172 ? -10.93 16.094 13.867 1 98.56 172 GLY B C 1
ATOM 3343 O O . GLY B 1 172 ? -10.211 15.086 13.859 1 98.56 172 GLY B O 1
ATOM 3344 N N . LEU B 1 173 ? -11.914 16.188 13.008 1 98.75 173 LEU B N 1
ATOM 3345 C CA . LEU B 1 173 ? -12.227 15.156 12.031 1 98.75 173 LEU B CA 1
ATOM 3346 C C . LEU B 1 173 ? -11.102 15.016 11.008 1 98.75 173 LEU B C 1
ATOM 3348 O O . LEU B 1 173 ? -10.719 13.906 10.648 1 98.75 173 LEU B O 1
ATOM 3352 N N . GLY B 1 174 ? -10.586 16.141 10.531 1 98.81 174 GLY B N 1
ATOM 3353 C CA . GLY B 1 174 ? -9.445 16.094 9.625 1 98.81 174 GLY B CA 1
ATOM 3354 C C . GLY B 1 174 ? -8.234 15.414 10.219 1 98.81 174 GLY B C 1
ATOM 3355 O O . GLY B 1 174 ? -7.609 14.57 9.578 1 98.81 174 GLY B O 1
ATOM 3356 N N . ALA B 1 175 ? -7.957 15.789 11.453 1 98.88 175 ALA B N 1
ATOM 3357 C CA . ALA B 1 175 ? -6.844 15.172 12.172 1 98.88 175 ALA B CA 1
ATOM 3358 C C . ALA B 1 175 ? -7.051 13.664 12.305 1 98.88 175 ALA B C 1
ATOM 3360 O O . ALA B 1 175 ? -6.109 12.883 12.141 1 98.88 175 ALA B O 1
ATOM 3361 N N . THR B 1 176 ? -8.25 13.25 12.617 1 98.81 176 THR B N 1
ATOM 3362 C CA . THR B 1 176 ? -8.555 11.828 12.773 1 98.81 176 THR B CA 1
ATOM 3363 C C . THR B 1 176 ? -8.352 11.086 11.461 1 98.81 176 THR B C 1
ATOM 3365 O O . THR B 1 176 ? -7.723 10.023 11.438 1 98.81 176 THR B O 1
ATOM 3368 N N . VAL B 1 177 ? -8.828 11.656 10.383 1 98.88 177 VAL B N 1
ATOM 3369 C CA . VAL B 1 177 ? -8.672 11.055 9.062 1 98.88 177 VAL B CA 1
ATOM 3370 C C . VAL B 1 177 ? -7.188 10.945 8.711 1 98.88 177 VAL B C 1
ATOM 3372 O O . VAL B 1 177 ? -6.734 9.914 8.211 1 98.88 177 VAL B O 1
ATOM 3375 N N . LYS B 1 178 ? -6.434 11.977 9.008 1 98.88 178 LYS B N 1
ATOM 3376 C CA . LYS B 1 178 ? -5 11.969 8.719 1 98.88 178 LYS B CA 1
ATOM 3377 C C . LYS B 1 178 ? -4.285 10.891 9.523 1 98.88 178 LYS B C 1
ATOM 3379 O O . LYS B 1 178 ? -3.381 10.219 9.016 1 98.88 178 LYS B O 1
ATOM 3384 N N . ILE B 1 179 ? -4.648 10.797 10.773 1 98.88 179 ILE B N 1
ATOM 3385 C CA . ILE B 1 179 ? -4.008 9.812 11.633 1 98.88 179 ILE B CA 1
ATOM 3386 C C . ILE B 1 179 ? -4.242 8.406 11.078 1 98.88 179 ILE B C 1
ATOM 3388 O O . ILE B 1 179 ? -3.318 7.59 11.031 1 98.88 179 ILE B O 1
ATOM 3392 N N . ILE B 1 180 ? -5.434 8.094 10.617 1 98.88 180 ILE B N 1
ATOM 3393 C CA . ILE B 1 180 ? -5.746 6.801 10.008 1 98.88 180 ILE B CA 1
ATOM 3394 C C . ILE B 1 180 ? -4.965 6.648 8.703 1 98.88 180 ILE B C 1
ATOM 3396 O O . ILE B 1 180 ? -4.449 5.57 8.406 1 98.88 180 ILE B O 1
ATOM 3400 N N . HIS B 1 181 ? -4.887 7.746 7.961 1 98.88 181 HIS B N 1
ATOM 3401 C CA . HIS B 1 181 ? -4.059 7.781 6.762 1 98.88 181 HIS B CA 1
ATOM 3402 C C . HIS B 1 181 ? -2.607 7.438 7.082 1 98.88 181 HIS B C 1
ATOM 3404 O O . HIS B 1 181 ? -1.974 6.664 6.359 1 98.88 181 HIS B O 1
ATOM 3410 N N . GLN B 1 182 ? -2.074 7.953 8.172 1 98.81 182 GLN B N 1
ATOM 3411 C CA . GLN B 1 182 ? -0.678 7.746 8.547 1 98.81 182 GLN B CA 1
ATOM 3412 C C . GLN B 1 182 ? -0.442 6.316 9.023 1 98.81 182 GLN B C 1
ATOM 3414 O O . GLN B 1 182 ? 0.665 5.789 8.891 1 98.81 182 GLN B O 1
ATOM 3419 N N . LEU B 1 183 ? -1.489 5.691 9.625 1 98.94 183 LEU B N 1
ATOM 3420 C CA . LEU B 1 183 ? -1.423 4.258 9.891 1 98.94 183 LEU B CA 1
ATOM 3421 C C . LEU B 1 183 ? -1.025 3.49 8.641 1 98.94 183 LEU B C 1
ATOM 3423 O O . LEU B 1 183 ? -0.063 2.719 8.656 1 98.94 183 LEU B O 1
ATOM 3427 N N . LEU B 1 184 ? -1.69 3.783 7.547 1 98.94 184 LEU B N 1
ATOM 3428 C CA . LEU B 1 184 ? -1.435 3.105 6.281 1 98.94 184 LEU B CA 1
ATOM 3429 C C . LEU B 1 184 ? -0.056 3.469 5.738 1 98.94 184 LEU B C 1
ATOM 3431 O O . LEU B 1 184 ? 0.715 2.588 5.355 1 98.94 184 LEU B O 1
ATOM 3435 N N . ALA B 1 185 ? 0.299 4.77 5.762 1 98.88 185 ALA B N 1
ATOM 3436 C CA . ALA B 1 185 ? 1.592 5.207 5.242 1 98.88 185 ALA B CA 1
ATOM 3437 C C . ALA B 1 185 ? 2.74 4.527 5.98 1 98.88 185 ALA B C 1
ATOM 3439 O O . ALA B 1 185 ? 3.65 3.977 5.355 1 98.88 185 ALA B O 1
ATOM 3440 N N . GLY B 1 186 ? 2.637 4.531 7.266 1 98.94 186 GLY B N 1
ATOM 3441 C CA . GLY B 1 186 ? 3.689 3.932 8.07 1 98.94 186 GLY B CA 1
ATOM 3442 C C . GLY B 1 186 ? 3.822 2.436 7.859 1 98.94 186 GLY B C 1
ATOM 3443 O O . GLY B 1 186 ? 4.93 1.927 7.676 1 98.94 186 GLY B O 1
ATOM 3444 N N . VAL B 1 187 ? 2.674 1.727 7.883 1 98.94 187 VAL B N 1
ATOM 3445 C CA . VAL B 1 187 ? 2.697 0.28 7.699 1 98.94 187 VAL B CA 1
ATOM 3446 C C . VAL B 1 187 ? 3.209 -0.055 6.301 1 98.94 187 VAL B C 1
ATOM 3448 O O . VAL B 1 187 ? 3.975 -1.006 6.125 1 98.94 187 VAL B O 1
ATOM 3451 N N . HIS B 1 188 ? 2.84 0.733 5.285 1 98.94 188 HIS B N 1
ATOM 3452 C CA . HIS B 1 188 ? 3.262 0.458 3.916 1 98.94 188 HIS B CA 1
ATOM 3453 C C . HIS B 1 188 ? 4.766 0.655 3.754 1 98.94 188 HIS B C 1
ATOM 3455 O O . HIS B 1 188 ? 5.422 -0.104 3.037 1 98.94 188 HIS B O 1
ATOM 3461 N N . ILE B 1 189 ? 5.352 1.694 4.371 1 98.94 189 ILE B N 1
ATOM 3462 C CA . ILE B 1 189 ? 6.797 1.887 4.309 1 98.94 189 ILE B CA 1
ATOM 3463 C C . ILE B 1 189 ? 7.504 0.703 4.961 1 98.94 189 ILE B C 1
ATOM 3465 O O . ILE B 1 189 ? 8.43 0.128 4.383 1 98.94 189 ILE B O 1
ATOM 3469 N N . ALA B 1 190 ? 7.035 0.353 6.156 1 98.94 190 ALA B N 1
ATOM 3470 C CA . ALA B 1 190 ? 7.648 -0.748 6.895 1 98.94 190 ALA B CA 1
ATOM 3471 C C . ALA B 1 190 ? 7.527 -2.059 6.125 1 98.94 190 ALA B C 1
ATOM 3473 O O . ALA B 1 190 ? 8.469 -2.859 6.094 1 98.94 190 ALA B O 1
ATOM 3474 N N . ALA B 1 191 ? 6.383 -2.297 5.523 1 98.94 191 ALA B N 1
ATOM 3475 C CA . ALA B 1 191 ? 6.168 -3.5 4.723 1 98.94 191 ALA B CA 1
ATOM 3476 C C . ALA B 1 191 ? 7.09 -3.52 3.508 1 98.94 191 ALA B C 1
ATOM 3478 O O . ALA B 1 191 ? 7.605 -4.574 3.129 1 98.94 191 ALA B O 1
ATOM 3479 N N . GLY B 1 192 ? 7.215 -2.359 2.846 1 98.94 192 GLY B N 1
ATOM 3480 C CA . GLY B 1 192 ? 8.18 -2.264 1.758 1 98.94 192 GLY B CA 1
ATOM 3481 C C . GLY B 1 192 ? 9.586 -2.633 2.176 1 98.94 192 GLY B C 1
ATOM 3482 O O . GLY B 1 192 ? 10.266 -3.398 1.485 1 98.94 192 GLY B O 1
ATOM 3483 N N . ALA B 1 193 ? 10.008 -2.076 3.299 1 98.94 193 ALA B N 1
ATOM 3484 C CA . ALA B 1 193 ? 11.336 -2.379 3.842 1 98.94 193 ALA B CA 1
ATOM 3485 C C . ALA B 1 193 ? 11.484 -3.875 4.102 1 98.94 193 ALA B C 1
ATOM 3487 O O . ALA B 1 193 ? 12.508 -4.469 3.744 1 98.94 193 ALA B O 1
ATOM 3488 N N . GLU B 1 194 ? 10.477 -4.43 4.734 1 98.88 194 GLU B N 1
ATOM 3489 C CA . GLU B 1 194 ? 10.492 -5.855 5.047 1 98.88 194 GLU B CA 1
ATOM 3490 C C . GLU B 1 194 ? 10.586 -6.703 3.781 1 98.88 194 GLU B C 1
ATOM 3492 O O . GLU B 1 194 ? 11.375 -7.652 3.723 1 98.88 194 GLU B O 1
ATOM 3497 N N . ALA B 1 195 ? 9.836 -6.375 2.773 1 98.94 195 ALA B N 1
ATOM 3498 C CA . ALA B 1 195 ? 9.82 -7.105 1.508 1 98.94 195 ALA B CA 1
ATOM 3499 C C . ALA B 1 195 ? 11.172 -6.992 0.8 1 98.94 195 ALA B C 1
ATOM 3501 O O . ALA B 1 195 ? 11.711 -7.988 0.316 1 98.94 195 ALA B O 1
ATOM 3502 N N . MET B 1 196 ? 11.719 -5.773 0.779 1 98.94 196 MET B N 1
ATOM 3503 C CA . MET B 1 196 ? 13 -5.551 0.104 1 98.94 196 MET B CA 1
ATOM 3504 C C . MET B 1 196 ? 14.141 -6.215 0.868 1 98.94 196 MET B C 1
ATOM 3506 O O . MET B 1 196 ? 15.094 -6.707 0.263 1 98.94 196 MET B O 1
ATOM 3510 N N . ALA B 1 197 ? 14.039 -6.191 2.174 1 98.81 197 ALA B N 1
ATOM 3511 C CA . ALA B 1 197 ? 15.039 -6.902 2.971 1 98.81 197 ALA B CA 1
ATOM 3512 C C . ALA B 1 197 ? 15 -8.398 2.684 1 98.81 197 ALA B C 1
ATOM 3514 O O . ALA B 1 197 ? 16.047 -9.039 2.537 1 98.81 197 ALA B O 1
ATOM 3515 N N . LEU B 1 198 ? 13.805 -8.953 2.59 1 98.81 198 LEU B N 1
ATOM 3516 C CA . LEU B 1 198 ? 13.672 -10.367 2.262 1 98.81 198 LEU B CA 1
ATOM 3517 C C . LEU B 1 198 ? 14.219 -10.664 0.87 1 98.81 198 LEU B C 1
ATOM 3519 O O . LEU B 1 198 ? 14.844 -11.703 0.65 1 98.81 198 LEU B O 1
ATOM 3523 N N . ALA B 1 199 ? 13.945 -9.766 -0.085 1 98.75 199 ALA B N 1
ATOM 3524 C CA . ALA B 1 199 ? 14.484 -9.93 -1.433 1 98.75 199 ALA B CA 1
ATOM 3525 C C . ALA B 1 199 ? 16.016 -9.977 -1.41 1 98.75 199 ALA B C 1
ATOM 3527 O O . ALA B 1 199 ? 16.625 -10.859 -2.027 1 98.75 199 ALA B O 1
ATOM 3528 N N . ALA B 1 200 ? 16.594 -9.016 -0.665 1 98.56 200 ALA B N 1
ATOM 3529 C CA . ALA B 1 200 ? 18.047 -9 -0.528 1 98.56 200 ALA B CA 1
ATOM 3530 C C . ALA B 1 200 ? 18.547 -10.312 0.06 1 98.56 200 ALA B C 1
ATOM 3532 O O . ALA B 1 200 ? 19.516 -10.891 -0.441 1 98.56 200 ALA B O 1
ATOM 3533 N N . LYS B 1 201 ? 17.938 -10.75 1.107 1 98.44 201 LYS B N 1
ATOM 3534 C CA . LYS B 1 201 ? 18.344 -11.984 1.785 1 98.44 201 LYS B CA 1
ATOM 3535 C C . LYS B 1 201 ? 18.203 -13.188 0.859 1 98.44 201 LYS B C 1
ATOM 3537 O O . LYS B 1 201 ? 19.016 -14.117 0.926 1 98.44 201 LYS B O 1
ATOM 3542 N N . ALA B 1 202 ? 17.234 -13.188 -0.034 1 97.88 202 ALA B N 1
ATOM 3543 C CA . ALA B 1 202 ? 16.922 -14.305 -0.924 1 97.88 202 ALA B CA 1
ATOM 3544 C C . ALA B 1 202 ? 17.75 -14.227 -2.203 1 97.88 202 ALA B C 1
ATOM 3546 O O . ALA B 1 202 ? 17.625 -15.078 -3.088 1 97.88 202 ALA B O 1
ATOM 3547 N N . GLY B 1 203 ? 18.516 -13.148 -2.369 1 96.88 203 GLY B N 1
ATOM 3548 C CA . GLY B 1 203 ? 19.391 -13.023 -3.525 1 96.88 203 GLY B CA 1
ATOM 3549 C C . GLY B 1 203 ? 18.688 -12.461 -4.746 1 96.88 203 GLY B C 1
ATOM 3550 O O . GLY B 1 203 ? 19.156 -12.625 -5.875 1 96.88 203 GLY B O 1
ATOM 3551 N N . ILE B 1 204 ? 17.531 -11.914 -4.629 1 98.31 204 ILE B N 1
ATOM 3552 C CA . ILE B 1 204 ? 16.844 -11.234 -5.711 1 98.31 204 ILE B CA 1
ATOM 3553 C C . ILE B 1 204 ? 17.359 -9.797 -5.832 1 98.31 204 ILE B C 1
ATOM 3555 O O . ILE B 1 204 ? 17.359 -9.047 -4.855 1 98.31 204 ILE B O 1
ATOM 3559 N N . PRO B 1 205 ? 17.859 -9.391 -7.023 1 98.25 205 PRO B N 1
ATOM 3560 C CA . PRO B 1 205 ? 18.297 -8 -7.172 1 98.25 205 PRO B CA 1
ATOM 3561 C C . PRO B 1 205 ? 17.203 -6.996 -6.801 1 98.25 205 PRO B C 1
ATOM 3563 O O . PRO B 1 205 ? 16.078 -7.109 -7.277 1 98.25 205 PRO B O 1
ATOM 3566 N N . LEU B 1 206 ? 17.594 -6.008 -6.008 1 98.69 206 LEU B N 1
ATOM 3567 C CA . LEU B 1 206 ? 16.609 -5.07 -5.473 1 98.69 206 LEU B CA 1
ATOM 3568 C C . LEU B 1 206 ? 15.945 -4.281 -6.594 1 98.69 206 LEU B C 1
ATOM 3570 O O . LEU B 1 206 ? 14.75 -3.986 -6.52 1 98.69 206 LEU B O 1
ATOM 3574 N N . GLY B 1 207 ? 16.703 -3.902 -7.602 1 98.69 207 GLY B N 1
ATOM 3575 C CA . GLY B 1 207 ? 16.125 -3.209 -8.742 1 98.69 207 GLY B CA 1
ATOM 3576 C C . GLY B 1 207 ? 15.031 -4.008 -9.422 1 98.69 207 GLY B C 1
ATOM 3577 O O . GLY B 1 207 ? 13.992 -3.455 -9.789 1 98.69 207 GLY B O 1
ATOM 3578 N N . THR B 1 208 ? 15.242 -5.344 -9.586 1 98.56 208 THR B N 1
ATOM 3579 C CA . THR B 1 208 ? 14.258 -6.227 -10.203 1 98.56 208 THR B CA 1
ATOM 3580 C C . THR B 1 208 ? 12.992 -6.309 -9.352 1 98.56 208 THR B C 1
ATOM 3582 O O . THR B 1 208 ? 11.883 -6.172 -9.859 1 98.56 208 THR B O 1
ATOM 3585 N N . MET B 1 209 ? 13.195 -6.5 -8.078 1 98.88 209 MET B N 1
ATOM 3586 C CA . MET B 1 209 ? 12.047 -6.59 -7.172 1 98.88 209 MET B CA 1
ATOM 3587 C C . MET B 1 209 ? 11.234 -5.305 -7.199 1 98.88 209 MET B C 1
ATOM 3589 O O . MET B 1 209 ? 10 -5.348 -7.25 1 98.88 209 MET B O 1
ATOM 3593 N N . TYR B 1 210 ? 11.914 -4.164 -7.184 1 98.88 210 TYR B N 1
ATOM 3594 C CA . TYR B 1 210 ? 11.25 -2.867 -7.223 1 98.88 210 TYR B CA 1
ATOM 3595 C C . TYR B 1 210 ? 10.406 -2.717 -8.484 1 98.88 210 TYR B C 1
ATOM 3597 O O . TYR B 1 210 ? 9.242 -2.314 -8.422 1 98.88 210 TYR B O 1
ATOM 3605 N N . GLU B 1 211 ? 10.938 -3.061 -9.594 1 98.69 211 GLU B N 1
ATOM 3606 C CA . GLU B 1 211 ? 10.242 -2.908 -10.875 1 98.69 211 GLU B CA 1
ATOM 3607 C C . GLU B 1 211 ? 9.023 -3.82 -10.945 1 98.69 211 GLU B C 1
ATOM 3609 O O . GLU B 1 211 ? 7.949 -3.395 -11.375 1 98.69 211 GLU B O 1
ATOM 3614 N N . VAL B 1 212 ? 9.188 -5.031 -10.516 1 98.75 212 VAL B N 1
ATOM 3615 C CA . VAL B 1 212 ? 8.086 -5.984 -10.562 1 98.75 212 VAL B CA 1
ATOM 3616 C C . VAL B 1 212 ? 6.938 -5.488 -9.688 1 98.75 212 VAL B C 1
ATOM 3618 O O . VAL B 1 212 ? 5.797 -5.402 -10.148 1 98.75 212 VAL B O 1
ATOM 3621 N N . VAL B 1 213 ? 7.23 -5.121 -8.445 1 98.81 213 VAL B N 1
ATOM 3622 C CA . VAL B 1 213 ? 6.195 -4.758 -7.48 1 98.81 213 VAL B CA 1
ATOM 3623 C C . VAL B 1 213 ? 5.477 -3.494 -7.953 1 98.81 213 VAL B C 1
ATOM 3625 O O . VAL B 1 213 ? 4.246 -3.404 -7.867 1 98.81 213 VAL B O 1
ATOM 3628 N N . THR B 1 214 ? 6.219 -2.504 -8.477 1 98.62 214 THR B N 1
ATOM 3629 C CA . THR B 1 214 ? 5.633 -1.234 -8.898 1 98.62 214 THR B CA 1
ATOM 3630 C C . THR B 1 214 ? 4.656 -1.442 -10.047 1 98.62 214 THR B C 1
ATOM 3632 O O . THR B 1 214 ? 3.826 -0.575 -10.328 1 98.62 214 THR B O 1
ATOM 3635 N N . ASN B 1 215 ? 4.734 -2.6 -10.695 1 97.94 215 ASN B N 1
ATOM 3636 C CA . ASN B 1 215 ? 3.852 -2.9 -11.82 1 97.94 215 ASN B CA 1
ATOM 3637 C C . ASN B 1 215 ? 2.924 -4.07 -11.5 1 97.94 215 ASN B C 1
ATOM 3639 O O . ASN B 1 215 ? 2.43 -4.738 -12.414 1 97.94 215 ASN B O 1
ATOM 3643 N N . ALA B 1 216 ? 2.744 -4.359 -10.266 1 98.38 216 ALA B N 1
ATOM 3644 C CA . ALA B 1 216 ? 1.915 -5.484 -9.828 1 98.38 216 ALA B CA 1
ATOM 3645 C C . ALA B 1 216 ? 1.023 -5.082 -8.656 1 98.38 216 ALA B C 1
ATOM 3647 O O . ALA B 1 216 ? 1.099 -3.953 -8.172 1 98.38 216 ALA B O 1
ATOM 3648 N N . ALA B 1 217 ? 0.186 -5.984 -8.227 1 98.12 217 ALA B N 1
ATOM 3649 C CA . ALA B 1 217 ? -0.867 -5.699 -7.25 1 98.12 217 ALA B CA 1
ATOM 3650 C C . ALA B 1 217 ? -0.284 -5.488 -5.855 1 98.12 217 ALA B C 1
ATOM 3652 O O . ALA B 1 217 ? -0.961 -4.969 -4.965 1 98.12 217 ALA B O 1
ATOM 3653 N N . GLY B 1 218 ? 0.983 -5.844 -5.625 1 98.62 218 GLY B N 1
ATOM 3654 C CA . GLY B 1 218 ? 1.626 -5.637 -4.34 1 98.62 218 GLY B CA 1
ATOM 3655 C C . GLY B 1 218 ? 2.086 -4.207 -4.125 1 98.62 218 GLY B C 1
ATOM 3656 O O . GLY B 1 218 ? 2.605 -3.869 -3.057 1 98.62 218 GLY B O 1
ATOM 3657 N N . ASN B 1 219 ? 1.828 -3.342 -5.086 1 98.81 219 ASN B N 1
ATOM 3658 C CA . ASN B 1 219 ? 2.334 -1.975 -5.043 1 98.81 219 ASN B CA 1
ATOM 3659 C C . ASN B 1 219 ? 1.521 -1.105 -4.086 1 98.81 219 ASN B C 1
ATOM 3661 O O . ASN B 1 219 ? 0.336 -1.361 -3.863 1 98.81 219 ASN B O 1
ATOM 3665 N N . SER B 1 220 ? 2.16 -0.134 -3.5 1 98.88 220 SER B N 1
ATOM 3666 C CA . SER B 1 220 ? 1.579 1.014 -2.811 1 98.88 220 SER B CA 1
ATOM 3667 C C . SER B 1 220 ? 2.307 2.303 -3.172 1 98.88 220 SER B C 1
ATOM 3669 O O . SER B 1 220 ? 3.406 2.268 -3.729 1 98.88 220 SER B O 1
ATOM 3671 N N . TRP B 1 221 ? 1.622 3.439 -2.896 1 98.62 221 TRP B N 1
ATOM 3672 C CA . TRP B 1 221 ? 2.285 4.719 -3.127 1 98.62 221 TRP B CA 1
ATOM 3673 C C . TRP B 1 221 ? 3.602 4.797 -2.359 1 98.62 221 TRP B C 1
ATOM 3675 O O . TRP B 1 221 ? 4.633 5.18 -2.92 1 98.62 221 TRP B O 1
ATOM 3685 N N . MET B 1 222 ? 3.592 4.371 -1.103 1 98.81 222 MET B N 1
ATOM 3686 C CA . MET B 1 222 ? 4.766 4.469 -0.238 1 98.81 222 MET B CA 1
ATOM 3687 C C . MET B 1 222 ? 5.867 3.525 -0.708 1 98.81 222 MET B C 1
ATOM 3689 O O . MET B 1 222 ? 7.047 3.873 -0.666 1 98.81 222 MET B O 1
ATOM 3693 N N . PHE B 1 223 ? 5.473 2.297 -1.146 1 98.88 223 PHE B N 1
ATOM 3694 C CA . PHE B 1 223 ? 6.477 1.395 -1.7 1 98.88 223 PHE B CA 1
ATOM 3695 C C . PHE B 1 223 ? 7.195 2.041 -2.879 1 98.88 223 PHE B C 1
ATOM 3697 O O . PHE B 1 223 ? 8.43 2.104 -2.902 1 98.88 223 PHE B O 1
ATOM 3704 N N . GLU B 1 224 ? 6.402 2.482 -3.811 1 98.44 224 GLU B N 1
ATOM 3705 C CA . GLU B 1 224 ? 6.941 3.053 -5.043 1 98.44 224 GLU B CA 1
ATOM 3706 C C . GLU B 1 224 ? 7.871 4.227 -4.746 1 98.44 224 GLU B C 1
ATOM 3708 O O . GLU B 1 224 ? 8.953 4.328 -5.328 1 98.44 224 GLU B O 1
ATOM 3713 N N . ASN B 1 225 ? 7.516 5.02 -3.811 1 97.94 225 ASN B N 1
ATOM 3714 C CA . ASN B 1 225 ? 8.297 6.215 -3.498 1 97.94 225 ASN B CA 1
ATOM 3715 C C . ASN B 1 225 ? 9.508 5.883 -2.631 1 97.94 225 ASN B C 1
ATOM 3717 O O . ASN B 1 225 ? 10.641 6.215 -2.984 1 97.94 225 ASN B O 1
ATOM 3721 N N . ARG B 1 226 ? 9.352 5.168 -1.565 1 98.44 226 ARG B N 1
ATOM 3722 C CA . ARG B 1 226 ? 10.406 4.996 -0.568 1 98.44 226 ARG B CA 1
ATOM 3723 C C . ARG B 1 226 ? 11.398 3.92 -0.994 1 98.44 226 ARG B C 1
ATOM 3725 O O . ARG B 1 226 ? 12.594 4.023 -0.718 1 98.44 226 ARG B O 1
ATOM 3732 N N . MET B 1 227 ? 10.883 2.865 -1.616 1 98.75 227 MET B N 1
ATOM 3733 C CA . MET B 1 227 ? 11.805 1.786 -1.952 1 98.75 227 MET B CA 1
ATOM 3734 C C . MET B 1 227 ? 12.711 2.184 -3.119 1 98.75 227 MET B C 1
ATOM 3736 O O . MET B 1 227 ? 13.75 1.568 -3.338 1 98.75 227 MET B O 1
ATOM 3740 N N . LYS B 1 228 ? 12.336 3.215 -3.891 1 98.56 228 LYS B N 1
ATOM 3741 C CA . LYS B 1 228 ? 13.266 3.779 -4.863 1 98.56 228 LYS B CA 1
ATOM 3742 C C . LYS B 1 228 ? 14.5 4.352 -4.176 1 98.56 228 LYS B C 1
ATOM 3744 O O . LYS B 1 228 ? 15.617 4.238 -4.695 1 98.56 228 LYS B O 1
ATOM 3749 N N . HIS B 1 229 ? 14.305 4.98 -2.998 1 98.31 229 HIS B N 1
ATOM 3750 C CA . HIS B 1 229 ? 15.43 5.5 -2.232 1 98.31 229 HIS B CA 1
ATOM 3751 C C . HIS B 1 229 ? 16.375 4.375 -1.82 1 98.31 229 HIS B C 1
ATOM 3753 O O . HIS B 1 229 ? 17.594 4.547 -1.846 1 98.31 229 HIS B O 1
ATOM 3759 N N . VAL B 1 230 ? 15.82 3.24 -1.431 1 98.62 230 VAL B N 1
ATOM 3760 C CA . VAL B 1 230 ? 16.609 2.076 -1.035 1 98.62 230 VAL B CA 1
ATOM 3761 C C . VAL B 1 230 ? 17.422 1.566 -2.229 1 98.62 230 VAL B C 1
ATOM 3763 O O . VAL B 1 230 ? 18.625 1.336 -2.117 1 98.62 230 VAL B O 1
ATOM 3766 N N . VAL B 1 231 ? 16.734 1.416 -3.412 1 98.75 231 VAL B N 1
ATOM 3767 C CA . VAL B 1 231 ? 17.375 0.904 -4.617 1 98.75 231 VAL B CA 1
ATOM 3768 C C . VAL B 1 231 ? 18.516 1.83 -5.031 1 98.75 231 VAL B C 1
ATOM 3770 O O . VAL B 1 231 ? 19.578 1.368 -5.457 1 98.75 231 VAL B O 1
ATOM 3773 N N . ASP B 1 232 ? 18.328 3.133 -4.805 1 98.31 232 ASP B N 1
ATOM 3774 C CA . ASP B 1 232 ? 19.297 4.137 -5.211 1 98.31 232 ASP B CA 1
ATOM 3775 C C . ASP B 1 232 ? 20.391 4.297 -4.156 1 98.31 232 ASP B C 1
ATOM 3777 O O . ASP B 1 232 ? 21.422 4.922 -4.414 1 98.31 232 ASP B O 1
ATOM 3781 N N . GLY B 1 233 ? 20.188 3.785 -3.014 1 97.94 233 GLY B N 1
ATOM 3782 C CA . GLY B 1 233 ? 21.125 3.953 -1.91 1 97.94 233 GLY B CA 1
ATOM 3783 C C . GLY B 1 233 ? 21.203 5.383 -1.41 1 97.94 233 GLY B C 1
ATOM 3784 O O . GLY B 1 233 ? 22.266 5.84 -0.996 1 97.94 233 GLY B O 1
ATOM 3785 N N . ASP B 1 234 ? 20.172 6.152 -1.602 1 97.69 234 ASP B N 1
ATOM 3786 C CA . ASP B 1 234 ? 20.094 7.543 -1.17 1 97.69 234 ASP B CA 1
ATOM 3787 C C . ASP B 1 234 ? 19.109 7.715 -0.021 1 97.69 234 ASP B C 1
ATOM 3789 O O . ASP B 1 234 ? 17.891 7.723 -0.239 1 97.69 234 ASP B O 1
ATOM 3793 N N . TYR B 1 235 ? 19.594 7.973 1.157 1 97.56 235 TYR B N 1
ATOM 3794 C CA . TYR B 1 235 ? 18.766 8.07 2.348 1 97.56 235 TYR B CA 1
ATOM 3795 C C . TYR B 1 235 ? 18.703 9.508 2.857 1 97.56 235 TYR B C 1
ATOM 3797 O O . TYR B 1 235 ? 18.547 9.742 4.059 1 97.56 235 TYR B O 1
ATOM 3805 N N . THR B 1 236 ? 18.922 10.492 1.923 1 95.88 236 THR B N 1
ATOM 3806 C CA . THR B 1 236 ? 18.672 11.898 2.25 1 95.88 236 THR B CA 1
ATOM 3807 C C . THR B 1 236 ? 17.203 12.117 2.588 1 95.88 236 THR B C 1
ATOM 3809 O O . THR B 1 236 ? 16.312 11.711 1.833 1 95.88 236 THR B O 1
ATOM 3812 N N . PRO B 1 237 ? 16.922 12.734 3.68 1 94.56 237 PRO B N 1
ATOM 3813 C CA . PRO B 1 237 ? 15.531 12.766 4.164 1 94.56 237 PRO B CA 1
ATOM 3814 C C . PRO B 1 237 ? 14.68 13.805 3.441 1 94.56 237 PRO B C 1
ATOM 3816 O O . PRO B 1 237 ? 15.047 14.984 3.385 1 94.56 237 PRO B O 1
ATOM 3819 N N . HIS B 1 238 ? 13.602 13.359 2.854 1 90.38 238 HIS B N 1
ATOM 3820 C CA . HIS B 1 238 ? 12.469 14.227 2.551 1 90.38 238 HIS B CA 1
ATOM 3821 C C . HIS B 1 238 ? 11.391 14.109 3.619 1 90.38 238 HIS B C 1
ATOM 3823 O O . HIS B 1 238 ? 10.562 15.016 3.773 1 90.38 238 HIS B O 1
ATOM 3829 N N . SER B 1 239 ? 11.312 13.055 4.23 1 95.06 239 SER B N 1
ATOM 3830 C CA . SER B 1 239 ? 10.672 12.68 5.484 1 95.06 239 SER B CA 1
ATOM 3831 C C . SER B 1 239 ? 11.539 11.734 6.297 1 95.06 239 SER B C 1
ATOM 3833 O O . SER B 1 239 ? 12.188 10.844 5.734 1 95.06 239 SER B O 1
ATOM 3835 N N . ALA B 1 240 ? 11.594 11.891 7.578 1 97.75 240 ALA B N 1
ATOM 3836 C CA . ALA B 1 240 ? 12.578 11.172 8.391 1 97.75 240 ALA B CA 1
ATOM 3837 C C . ALA B 1 240 ? 11.922 10.023 9.148 1 97.75 240 ALA B C 1
ATOM 3839 O O . ALA B 1 240 ? 10.703 10.023 9.359 1 97.75 240 ALA B O 1
ATOM 3840 N N . VAL B 1 241 ? 12.727 9.031 9.609 1 98.81 241 VAL B N 1
ATOM 3841 C CA . VAL B 1 241 ? 12.305 7.918 10.445 1 98.81 241 VAL B CA 1
ATOM 3842 C C . VAL B 1 241 ? 11.531 8.445 11.656 1 98.81 241 VAL B C 1
ATOM 3844 O O . VAL B 1 241 ? 10.453 7.941 11.977 1 98.81 241 VAL B O 1
ATOM 3847 N N . ASP B 1 242 ? 11.945 9.516 12.234 1 98.75 242 ASP B N 1
ATOM 3848 C CA . ASP B 1 242 ? 11.359 10.039 13.469 1 98.75 242 ASP B CA 1
ATOM 3849 C C . ASP B 1 242 ? 9.977 10.625 13.211 1 98.75 242 ASP B C 1
ATOM 3851 O O . ASP B 1 242 ? 9.172 10.758 14.133 1 98.75 242 ASP B O 1
ATOM 3855 N N . ILE B 1 243 ? 9.734 11.078 11.984 1 98.25 243 ILE B N 1
ATOM 3856 C CA . ILE B 1 243 ? 8.398 11.547 11.641 1 98.25 243 ILE B CA 1
ATOM 3857 C C . ILE B 1 243 ? 7.391 10.414 11.828 1 98.25 243 ILE B C 1
ATOM 3859 O O . ILE B 1 243 ? 6.297 10.633 12.359 1 98.25 243 ILE B O 1
ATOM 3863 N N . PHE B 1 244 ? 7.809 9.18 11.492 1 98.69 244 PHE B N 1
ATOM 3864 C CA . PHE B 1 244 ? 6.863 8.078 11.594 1 98.69 244 PHE B CA 1
ATOM 3865 C C . PHE B 1 244 ? 6.887 7.473 12.992 1 98.69 244 PHE B C 1
ATOM 3867 O O . PHE B 1 244 ? 5.926 6.816 13.406 1 98.69 244 PHE B O 1
ATOM 3874 N N . VAL B 1 245 ? 7.973 7.719 13.766 1 98.81 245 VAL B N 1
ATOM 3875 C CA . VAL B 1 245 ? 7.875 7.426 15.195 1 98.81 245 VAL B CA 1
ATOM 3876 C C . VAL B 1 245 ? 6.777 8.289 15.82 1 98.81 245 VAL B C 1
ATOM 3878 O O . VAL B 1 245 ? 5.906 7.773 16.531 1 98.81 245 VAL B O 1
ATOM 3881 N N . LYS B 1 246 ? 6.758 9.5 15.461 1 98.5 246 LYS B N 1
ATOM 3882 C CA . LYS B 1 246 ? 5.754 10.43 15.977 1 98.5 246 LYS B CA 1
ATOM 3883 C C . LYS B 1 246 ? 4.367 10.094 15.438 1 98.5 246 LYS B C 1
ATOM 3885 O O . LYS B 1 246 ? 3.4 10.031 16.203 1 98.5 246 LYS B O 1
ATOM 3890 N N . ASP B 1 247 ? 4.211 9.906 14.141 1 98.81 247 ASP B N 1
ATOM 3891 C CA . ASP B 1 247 ? 2.904 9.688 13.523 1 98.81 247 ASP B CA 1
ATOM 3892 C C . ASP B 1 247 ? 2.273 8.383 14.008 1 98.81 247 ASP B C 1
ATOM 3894 O O . ASP B 1 247 ? 1.081 8.344 14.32 1 98.81 247 ASP B O 1
ATOM 3898 N N . LEU B 1 248 ? 3.08 7.309 14.094 1 98.94 248 LEU B N 1
ATOM 3899 C CA . LEU B 1 248 ? 2.535 6.035 14.547 1 98.94 248 LEU B CA 1
ATOM 3900 C C . LEU B 1 248 ? 2.27 6.055 16.047 1 98.94 248 LEU B C 1
ATOM 3902 O O . LEU B 1 248 ? 1.414 5.32 16.547 1 98.94 248 LEU B O 1
ATOM 3906 N N . ARG B 1 249 ? 3.014 6.883 16.766 1 98.62 249 ARG B N 1
ATOM 3907 C CA . ARG B 1 249 ? 2.633 7.113 18.156 1 98.62 249 ARG B CA 1
ATOM 3908 C C . ARG B 1 249 ? 1.242 7.73 18.25 1 98.62 249 ARG B C 1
ATOM 3910 O O . ARG B 1 249 ? 0.426 7.309 19.078 1 98.62 249 ARG B O 1
ATOM 3917 N N . LEU B 1 250 ? 0.965 8.727 17.438 1 98.75 250 LEU B N 1
ATOM 3918 C CA . LEU B 1 250 ? -0.355 9.344 17.406 1 98.75 250 LEU B CA 1
ATOM 3919 C C . LEU B 1 250 ? -1.428 8.312 17.062 1 98.75 250 LEU B C 1
ATOM 3921 O O . LEU B 1 250 ? -2.518 8.336 17.641 1 98.75 250 LEU B O 1
ATOM 3925 N N . VAL B 1 251 ? -1.109 7.395 16.094 1 98.88 251 VAL B N 1
ATOM 3926 C CA . VAL B 1 251 ? -2.023 6.316 15.742 1 98.88 251 VAL B CA 1
ATOM 3927 C C . VAL B 1 251 ? -2.309 5.453 16.969 1 98.88 251 VAL B C 1
ATOM 3929 O O . VAL B 1 251 ? -3.467 5.176 17.297 1 98.88 251 VAL B O 1
ATOM 3932 N N . THR B 1 252 ? -1.281 5.07 17.656 1 98.31 252 THR B N 1
ATOM 3933 C CA . THR B 1 252 ? -1.385 4.219 18.828 1 98.31 252 THR B CA 1
ATOM 3934 C C . THR B 1 252 ? -2.184 4.91 19.938 1 98.31 252 THR B C 1
ATOM 3936 O O . THR B 1 252 ? -3.053 4.297 20.562 1 98.31 252 THR B O 1
ATOM 3939 N N . GLU B 1 253 ? -1.903 6.145 20.141 1 98.06 253 GLU B N 1
ATOM 3940 C CA . GLU B 1 253 ? -2.611 6.91 21.156 1 98.06 253 GLU B CA 1
ATOM 3941 C C . GLU B 1 253 ? -4.098 7.023 20.828 1 98.06 253 GLU B C 1
ATOM 3943 O O . GLU B 1 253 ? -4.945 6.922 21.719 1 98.06 253 GLU B O 1
ATOM 3948 N N . THR B 1 254 ? -4.41 7.277 19.562 1 97.81 254 THR B N 1
ATOM 3949 C CA . THR B 1 254 ? -5.801 7.332 19.125 1 97.81 254 THR B CA 1
ATOM 3950 C C . THR B 1 254 ? -6.5 6 19.391 1 97.81 254 THR B C 1
ATOM 3952 O O . THR B 1 254 ? -7.613 5.965 19.922 1 97.81 254 THR B O 1
ATOM 3955 N N . ALA B 1 255 ? -5.848 4.898 19.031 1 97.25 255 ALA B N 1
ATOM 3956 C CA . ALA B 1 255 ? -6.402 3.562 19.234 1 97.25 255 ALA B CA 1
ATOM 3957 C C . ALA B 1 255 ? -6.621 3.268 20.719 1 97.25 255 ALA B C 1
ATOM 3959 O O . ALA B 1 255 ? -7.645 2.697 21.094 1 97.25 255 ALA B O 1
ATOM 3960 N N . LEU B 1 256 ? -5.684 3.631 21.547 1 96.75 256 LEU B N 1
ATOM 3961 C CA . LEU B 1 256 ? -5.777 3.414 22.984 1 96.75 256 LEU B CA 1
ATOM 3962 C C . LEU B 1 256 ? -6.953 4.188 23.562 1 96.75 256 LEU B C 1
ATOM 3964 O O . LEU B 1 256 ? -7.684 3.664 24.422 1 96.75 256 LEU B O 1
ATOM 3968 N N . SER B 1 257 ? -7.125 5.41 23.094 1 97.31 257 SER B N 1
ATOM 3969 C CA . SER B 1 257 ? -8.227 6.234 23.578 1 97.31 257 SER B CA 1
ATOM 3970 C C . SER B 1 257 ? -9.578 5.629 23.234 1 97.31 257 SER B C 1
ATOM 3972 O O . SER B 1 257 ? -10.57 5.867 23.922 1 97.31 257 SER B O 1
ATOM 3974 N N . LEU B 1 258 ? -9.617 4.781 22.203 1 97.19 258 LEU B N 1
ATOM 3975 C CA . LEU B 1 258 ? -10.852 4.156 21.75 1 97.19 258 LEU B CA 1
ATOM 3976 C C . LEU B 1 258 ? -10.945 2.715 22.234 1 97.19 258 LEU B C 1
ATOM 3978 O O . LEU B 1 258 ? -11.93 2.023 21.953 1 97.19 258 LEU B O 1
ATOM 3982 N N . GLY B 1 259 ? -9.867 2.197 22.984 1 97.38 259 GLY B N 1
ATOM 3983 C CA . GLY B 1 259 ? -9.82 0.8 23.375 1 97.38 259 GLY B CA 1
ATOM 3984 C C . GLY B 1 259 ? -9.812 -0.16 22.203 1 97.38 259 GLY B C 1
ATOM 3985 O O . GLY B 1 259 ? -10.484 -1.191 22.234 1 97.38 259 GLY B O 1
ATOM 3986 N N . PHE B 1 260 ? -9.133 0.205 21.188 1 97.88 260 PHE B N 1
ATOM 3987 C CA . PHE B 1 260 ? -9.203 -0.518 19.922 1 97.88 260 PHE B CA 1
ATOM 3988 C C . PHE B 1 260 ? -7.836 -1.056 19.531 1 97.88 260 PHE B C 1
ATOM 3990 O O . PHE B 1 260 ? -6.887 -0.287 19.359 1 97.88 260 PHE B O 1
ATOM 3997 N N . PRO B 1 261 ? -7.648 -2.355 19.344 1 96.75 261 PRO B N 1
ATOM 3998 C CA . PRO B 1 261 ? -6.336 -2.924 19.031 1 96.75 261 PRO B CA 1
ATOM 3999 C C . PRO B 1 261 ? -5.93 -2.713 17.578 1 96.75 261 PRO B C 1
ATOM 4001 O O . PRO B 1 261 ? -6.758 -2.846 16.672 1 96.75 261 PRO B O 1
ATOM 4004 N N . LEU B 1 262 ? -4.652 -2.377 17.328 1 98.62 262 LEU B N 1
ATOM 4005 C CA . LEU B 1 262 ? -4.086 -2.201 15.992 1 98.62 262 LEU B CA 1
ATOM 4006 C C . LEU B 1 262 ? -2.797 -3.002 15.844 1 98.62 262 LEU B C 1
ATOM 4008 O O . LEU B 1 262 ? -1.7 -2.445 15.93 1 98.62 262 LEU B O 1
ATOM 4012 N N . PRO B 1 263 ? -2.9 -4.27 15.547 1 98.56 263 PRO B N 1
ATOM 4013 C CA . PRO B 1 263 ? -1.716 -5.133 15.547 1 98.56 263 PRO B CA 1
ATOM 4014 C C . PRO B 1 263 ? -0.665 -4.695 14.531 1 98.56 263 PRO B C 1
ATOM 4016 O O . PRO B 1 263 ? 0.528 -4.672 14.844 1 98.56 263 PRO B O 1
ATOM 4019 N N . LEU B 1 264 ? -1.029 -4.324 13.344 1 98.88 264 LEU B N 1
ATOM 4020 C CA . LEU B 1 264 ? -0.056 -3.982 12.312 1 98.88 264 LEU B CA 1
ATOM 4021 C C . LEU B 1 264 ? 0.6 -2.637 12.609 1 98.88 264 LEU B C 1
ATOM 4023 O O . LEU B 1 264 ? 1.819 -2.498 12.492 1 98.88 264 LEU B O 1
ATOM 4027 N N . ALA B 1 265 ? -0.245 -1.636 12.977 1 98.88 265 ALA B N 1
ATOM 4028 C CA . ALA B 1 265 ? 0.304 -0.321 13.305 1 98.88 265 ALA B CA 1
ATOM 4029 C C . ALA B 1 265 ? 1.29 -0.407 14.461 1 98.88 265 ALA B C 1
ATOM 4031 O O . ALA B 1 265 ? 2.33 0.255 14.453 1 98.88 265 ALA B O 1
ATOM 4032 N N . SER B 1 266 ? 0.974 -1.243 15.445 1 98.75 266 SER B N 1
ATOM 4033 C CA . SER B 1 266 ? 1.856 -1.426 16.594 1 98.75 266 SER B CA 1
ATOM 4034 C C . SER B 1 266 ? 3.178 -2.064 16.172 1 98.75 266 SER B C 1
ATOM 4036 O O . SER B 1 266 ? 4.242 -1.676 16.672 1 98.75 266 SER B O 1
ATOM 4038 N N . THR B 1 267 ? 3.117 -3.037 15.328 1 98.88 267 THR B N 1
ATOM 4039 C CA . THR B 1 267 ? 4.324 -3.68 14.82 1 98.88 267 THR B CA 1
ATOM 4040 C C . THR B 1 267 ? 5.176 -2.686 14.039 1 98.88 267 THR B C 1
ATOM 4042 O O . THR B 1 267 ? 6.391 -2.617 14.227 1 98.88 267 THR B O 1
ATOM 4045 N N . ALA B 1 268 ? 4.531 -1.883 13.188 1 98.94 268 ALA B N 1
ATOM 4046 C CA . ALA B 1 268 ? 5.254 -0.875 12.414 1 98.94 268 ALA B CA 1
ATOM 4047 C C . ALA B 1 268 ? 5.891 0.165 13.328 1 98.94 268 ALA B C 1
ATOM 4049 O O . ALA B 1 268 ? 7.031 0.582 13.109 1 98.94 268 ALA B O 1
ATOM 4050 N N . TYR B 1 269 ? 5.125 0.599 14.367 1 98.88 269 TYR B N 1
ATOM 4051 C CA . TYR B 1 269 ? 5.676 1.547 15.336 1 98.88 269 TYR B CA 1
ATOM 4052 C C . TYR B 1 269 ? 6.98 1.026 15.93 1 98.88 269 TYR B C 1
ATOM 4054 O O . TYR B 1 269 ? 7.969 1.759 16.016 1 98.88 269 TYR B O 1
ATOM 4062 N N . THR B 1 270 ? 6.98 -0.248 16.312 1 98.75 270 THR B N 1
ATOM 4063 C CA . THR B 1 270 ? 8.164 -0.859 16.922 1 98.75 270 THR B CA 1
ATOM 4064 C C . THR B 1 270 ? 9.328 -0.866 15.938 1 98.75 270 THR B C 1
ATOM 4066 O O . THR B 1 270 ? 10.477 -0.622 16.312 1 98.75 270 THR B O 1
ATOM 4069 N N . MET B 1 271 ? 9.07 -1.129 14.68 1 98.81 271 MET B N 1
ATOM 4070 C CA . MET B 1 271 ? 10.117 -1.143 13.664 1 98.81 271 MET B CA 1
ATOM 4071 C C . MET B 1 271 ? 10.75 0.238 13.508 1 98.81 271 MET B C 1
ATOM 4073 O O . MET B 1 271 ? 11.969 0.366 13.484 1 98.81 271 MET B O 1
ATOM 4077 N N . PHE B 1 272 ? 9.914 1.272 13.453 1 98.94 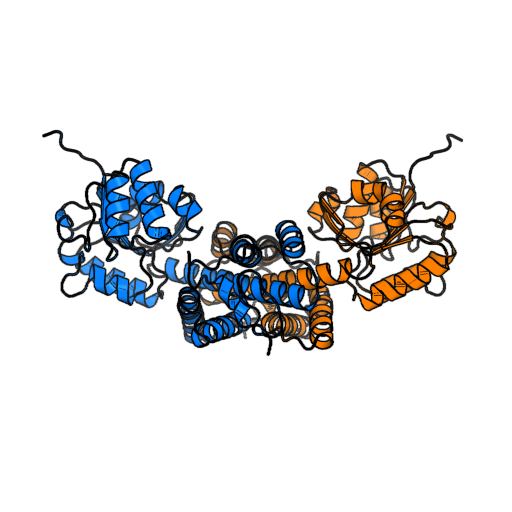272 PHE B N 1
ATOM 4078 C CA . PHE B 1 272 ? 10.438 2.627 13.305 1 98.94 272 PHE B CA 1
ATOM 4079 C C . PHE B 1 272 ? 11.164 3.07 14.562 1 98.94 272 PHE B C 1
ATOM 4081 O O . PHE B 1 272 ? 12.203 3.73 14.492 1 98.94 272 PHE B O 1
ATOM 4088 N N . ALA B 1 273 ? 10.586 2.732 15.711 1 98.88 273 ALA B N 1
ATOM 4089 C CA . ALA B 1 273 ? 11.25 3.061 16.969 1 98.88 273 ALA B CA 1
ATOM 4090 C C . ALA B 1 273 ? 12.625 2.41 17.047 1 98.88 273 ALA B C 1
ATOM 4092 O O . ALA B 1 273 ? 13.586 3.033 17.516 1 98.88 273 ALA B O 1
ATOM 4093 N N . ASN B 1 274 ? 12.711 1.18 16.609 1 98.69 274 ASN B N 1
ATOM 4094 C CA . ASN B 1 274 ? 13.992 0.482 16.578 1 98.69 274 ASN B CA 1
ATOM 4095 C C . ASN B 1 274 ? 14.992 1.184 15.664 1 98.69 274 ASN B C 1
ATOM 4097 O O . ASN B 1 274 ? 16.172 1.319 16.016 1 98.69 274 ASN B O 1
ATOM 4101 N N . ALA B 1 275 ? 14.539 1.595 14.508 1 98.75 275 ALA B N 1
ATOM 4102 C CA . ALA B 1 275 ? 15.406 2.311 13.578 1 98.75 275 ALA B CA 1
ATOM 4103 C C . ALA B 1 275 ? 15.914 3.609 14.195 1 98.75 275 ALA B C 1
ATOM 4105 O O . ALA B 1 275 ? 17.094 3.941 14.078 1 98.75 275 ALA B O 1
ATOM 4106 N N . SER B 1 276 ? 14.984 4.336 14.836 1 98.81 276 SER B N 1
ATOM 4107 C CA . SER B 1 276 ? 15.359 5.57 15.516 1 98.81 276 SER B CA 1
ATOM 4108 C C . SER B 1 276 ? 16.406 5.312 16.594 1 98.81 276 SER B C 1
ATOM 4110 O O . SER B 1 276 ? 17.422 6.012 16.656 1 98.81 276 SER B O 1
ATOM 4112 N N . ASN B 1 277 ? 16.188 4.277 17.359 1 98.5 277 ASN B N 1
ATOM 4113 C CA . ASN B 1 277 ? 17.109 3.924 18.453 1 98.5 277 ASN B CA 1
ATOM 4114 C C . ASN B 1 277 ? 18.469 3.471 17.922 1 98.5 277 ASN B C 1
ATOM 4116 O O . ASN B 1 277 ? 19.484 3.607 18.594 1 98.5 277 ASN B O 1
ATOM 4120 N N . ALA B 1 278 ? 18.484 2.973 16.75 1 98.19 278 ALA B N 1
ATOM 4121 C CA . ALA B 1 278 ? 19.719 2.508 16.125 1 98.19 278 ALA B CA 1
ATOM 4122 C C . ALA B 1 278 ? 20.484 3.668 15.484 1 98.19 278 ALA B C 1
ATOM 4124 O O . ALA B 1 278 ? 21.516 3.465 14.859 1 98.19 278 ALA B O 1
ATOM 4125 N N . GLY B 1 279 ? 19.953 4.895 15.609 1 98.12 279 GLY B N 1
ATOM 4126 C CA . GLY B 1 279 ? 20.688 6.082 15.18 1 98.12 279 GLY B CA 1
ATOM 4127 C C . GLY B 1 279 ? 20.25 6.582 13.812 1 98.12 279 GLY B C 1
ATOM 4128 O O . GLY B 1 279 ? 20.875 7.48 13.25 1 98.12 279 GLY B O 1
ATOM 4129 N N . HIS B 1 280 ? 19.109 6.043 13.266 1 98.31 280 HIS B N 1
ATOM 4130 C CA . HIS B 1 280 ? 18.703 6.406 11.914 1 98.31 280 HIS B CA 1
ATOM 4131 C C . HIS B 1 280 ? 17.578 7.43 11.93 1 98.31 280 HIS B C 1
ATOM 4133 O O . HIS B 1 280 ? 16.922 7.672 10.906 1 98.31 280 HIS B O 1
ATOM 4139 N N . GLY B 1 281 ? 17.266 8.055 13.055 1 98.62 281 GLY B N 1
ATOM 4140 C CA . GLY B 1 281 ? 16.094 8.883 13.273 1 98.62 281 GLY B CA 1
ATOM 4141 C C . GLY B 1 281 ? 15.992 10.039 12.297 1 98.62 281 GLY B C 1
ATOM 4142 O O . GLY B 1 281 ? 14.898 10.422 11.883 1 98.62 281 GLY B O 1
ATOM 4143 N N . ARG B 1 282 ? 17.141 10.633 11.898 1 97.62 282 ARG B N 1
ATOM 4144 C CA . ARG B 1 282 ? 17.141 11.836 11.07 1 97.62 282 ARG B CA 1
ATOM 4145 C C . ARG B 1 282 ? 17.344 11.492 9.602 1 97.62 282 ARG B C 1
ATOM 4147 O O . ARG B 1 282 ? 17.359 12.375 8.742 1 97.62 282 ARG B O 1
ATOM 4154 N N . GLU B 1 283 ? 17.5 10.18 9.281 1 98.12 283 GLU B N 1
ATOM 4155 C CA . GLU B 1 283 ? 17.578 9.727 7.898 1 98.12 283 GLU B CA 1
ATOM 4156 C C . GLU B 1 283 ? 16.188 9.602 7.277 1 98.12 283 GLU B C 1
ATOM 4158 O O . GLU B 1 283 ? 15.18 9.656 7.984 1 98.12 283 GLU B O 1
ATOM 4163 N N . ASP B 1 284 ? 16.188 9.422 5.949 1 98.12 284 ASP B N 1
ATOM 4164 C CA . ASP B 1 284 ? 14.945 9.133 5.246 1 98.12 284 ASP B CA 1
ATOM 4165 C C . ASP B 1 284 ? 14.203 7.973 5.898 1 98.12 284 ASP B C 1
ATOM 4167 O O . ASP B 1 284 ? 14.82 7.02 6.371 1 98.12 284 ASP B O 1
ATOM 4171 N N . ASP B 1 285 ? 12.883 8.086 5.898 1 98.56 285 ASP B N 1
ATOM 4172 C CA . ASP B 1 285 ? 12.117 7.066 6.605 1 98.56 285 ASP B CA 1
ATOM 4173 C C . ASP B 1 285 ? 12.258 5.703 5.934 1 98.56 285 ASP B C 1
ATOM 4175 O O . ASP B 1 285 ? 12.008 4.668 6.559 1 98.56 285 ASP B O 1
ATOM 4179 N N . ALA B 1 286 ? 12.773 5.562 4.715 1 98.62 286 ALA B N 1
ATOM 4180 C CA . ALA B 1 286 ? 13.109 4.289 4.082 1 98.62 286 ALA B CA 1
ATOM 4181 C C . ALA B 1 286 ? 14.242 3.59 4.82 1 98.62 286 ALA B C 1
ATOM 4183 O O . ALA B 1 286 ? 14.453 2.385 4.656 1 98.62 286 ALA B O 1
ATOM 4184 N N . ALA B 1 287 ? 14.977 4.332 5.648 1 98.69 287 ALA B N 1
ATOM 4185 C CA . ALA B 1 287 ? 16.109 3.787 6.387 1 98.69 287 ALA B CA 1
ATOM 4186 C C . ALA B 1 287 ? 15.648 2.785 7.441 1 98.69 287 ALA B C 1
ATOM 4188 O O . ALA B 1 287 ? 16.469 2.066 8.023 1 98.69 287 ALA B O 1
ATOM 4189 N N . VAL B 1 288 ? 14.359 2.658 7.652 1 98.81 288 VAL B N 1
ATOM 4190 C CA . VAL B 1 288 ? 13.828 1.627 8.539 1 98.81 288 VAL B CA 1
ATOM 4191 C C . VAL B 1 288 ? 14.312 0.253 8.086 1 98.81 288 VAL B C 1
ATOM 4193 O O . VAL B 1 288 ? 14.477 -0.658 8.898 1 98.81 288 VAL B O 1
ATOM 4196 N N . ILE B 1 289 ? 14.672 0.09 6.82 1 98.81 289 ILE B N 1
ATOM 4197 C CA . ILE B 1 289 ? 15.133 -1.181 6.27 1 98.81 289 ILE B CA 1
ATOM 4198 C C . ILE B 1 289 ? 16.5 -1.539 6.863 1 98.81 289 ILE B C 1
ATOM 4200 O O . ILE B 1 289 ? 16.875 -2.711 6.891 1 98.81 289 ILE B O 1
ATOM 4204 N N . LYS B 1 290 ? 17.234 -0.56 7.359 1 98.12 290 LYS B N 1
ATOM 4205 C CA . LYS B 1 290 ? 18.594 -0.771 7.855 1 98.12 290 LYS B CA 1
ATOM 4206 C C . LYS B 1 290 ? 18.594 -1.571 9.156 1 98.12 290 LYS B C 1
ATOM 4208 O O . LYS B 1 290 ? 19.625 -2.057 9.594 1 98.12 290 LYS B O 1
ATOM 4213 N N . THR B 1 291 ? 17.406 -1.717 9.719 1 96.38 291 THR B N 1
ATOM 4214 C CA . THR B 1 291 ? 17.328 -2.457 10.969 1 96.38 291 THR B CA 1
ATOM 4215 C C . THR B 1 291 ? 17.344 -3.961 10.711 1 96.38 291 THR B C 1
ATOM 4217 O O . THR B 1 291 ? 17.5 -4.754 11.641 1 96.38 291 THR B O 1
ATOM 4220 N N . PHE B 1 292 ? 17.109 -4.406 9.5 1 97.31 292 PHE B N 1
ATOM 4221 C CA . PHE B 1 292 ? 17.25 -5.812 9.156 1 97.31 292 PHE B CA 1
ATOM 4222 C C . PHE B 1 292 ? 18.719 -6.199 9.039 1 97.31 292 PHE B C 1
ATOM 4224 O O . PHE B 1 292 ? 19.469 -5.59 8.266 1 97.31 292 PHE B O 1
ATOM 4231 N N . ALA B 1 293 ? 19.156 -7.16 9.781 1 94.5 293 ALA B N 1
ATOM 4232 C CA . ALA B 1 293 ? 20.562 -7.582 9.805 1 94.5 293 ALA B CA 1
ATOM 4233 C C . ALA B 1 293 ? 20.812 -8.695 8.789 1 94.5 293 ALA B C 1
ATOM 4235 O O . ALA B 1 293 ? 19.891 -9.406 8.391 1 94.5 293 ALA B O 1
ATOM 4236 N N . GLY B 1 294 ? 22.016 -8.781 8.328 1 94.38 294 GLY B N 1
ATOM 4237 C CA . GLY B 1 294 ? 22.438 -9.906 7.512 1 94.38 294 GLY B CA 1
ATOM 4238 C C . GLY B 1 294 ? 22.172 -9.703 6.035 1 94.38 294 GLY B C 1
ATOM 4239 O O . GLY B 1 294 ? 22.078 -10.672 5.273 1 94.38 294 GLY B O 1
ATOM 4240 N N . ILE B 1 295 ? 21.938 -8.43 5.676 1 96.25 295 ILE B N 1
ATOM 4241 C CA . ILE B 1 295 ? 21.703 -8.148 4.262 1 96.25 295 ILE B CA 1
ATOM 4242 C C . ILE B 1 295 ? 22.609 -7.004 3.809 1 96.25 295 ILE B C 1
ATOM 4244 O O . ILE B 1 295 ? 23.078 -6.207 4.629 1 96.25 295 ILE B O 1
ATOM 4248 N N . GLU B 1 296 ? 22.875 -6.988 2.518 1 95.56 296 GLU B N 1
ATOM 4249 C CA . GLU B 1 296 ? 23.594 -5.887 1.893 1 95.56 296 GLU B CA 1
ATOM 4250 C C . GLU B 1 296 ? 22.641 -4.914 1.211 1 95.56 296 GLU B C 1
ATOM 4252 O O . GLU B 1 296 ? 21.75 -5.328 0.471 1 95.56 296 GLU B O 1
ATOM 4257 N N . LEU B 1 297 ? 22.812 -3.643 1.516 1 96.62 297 LEU B N 1
ATOM 4258 C CA . LEU B 1 297 ? 21.969 -2.598 0.943 1 96.62 297 LEU B CA 1
ATOM 4259 C C . LEU B 1 297 ? 22.812 -1.557 0.217 1 96.62 297 LEU B C 1
ATOM 4261 O O . LEU B 1 297 ? 23.906 -1.207 0.677 1 96.62 297 LEU B O 1
ATOM 4265 N N . PRO B 1 298 ? 22.297 -1.106 -0.944 1 94.69 298 PRO B N 1
ATOM 4266 C CA . PRO B 1 298 ? 23 0.002 -1.599 1 94.69 298 PRO B CA 1
ATOM 4267 C C . PRO B 1 298 ? 23.172 1.212 -0.684 1 94.69 298 PRO B C 1
ATOM 4269 O O . PRO B 1 298 ? 22.266 1.54 0.091 1 94.69 298 PRO B O 1
ATOM 4272 N N . GLY B 1 299 ? 24.344 1.835 -0.774 1 89.94 299 GLY B N 1
ATOM 4273 C CA . GLY B 1 299 ? 24.578 3.059 -0.027 1 89.94 299 GLY B CA 1
ATOM 4274 C C . GLY B 1 299 ? 24.906 2.812 1.432 1 89.94 299 GLY B C 1
ATOM 4275 O O . GLY B 1 299 ? 25.062 3.758 2.207 1 89.94 299 GLY B O 1
ATOM 4276 N N . VAL B 1 300 ? 24.891 1.536 1.895 1 87.88 300 VAL B N 1
ATOM 4277 C CA . VAL B 1 300 ? 25.219 1.195 3.275 1 87.88 300 VAL B CA 1
ATOM 4278 C C . VAL B 1 300 ? 26.516 0.411 3.324 1 87.88 300 VAL B C 1
ATOM 4280 O O . VAL B 1 300 ? 26.672 -0.601 2.635 1 87.88 300 VAL B O 1
ATOM 4283 N N . GLU B 1 301 ? 27.547 0.944 3.834 1 75.56 301 GLU B N 1
ATOM 4284 C CA . GLU B 1 301 ? 28.859 0.294 3.91 1 75.56 301 GLU B CA 1
ATOM 4285 C C . GLU B 1 301 ? 28.781 -1.013 4.695 1 75.56 301 GLU B C 1
ATOM 4287 O O . GLU B 1 301 ? 28.031 -1.112 5.672 1 75.56 301 GLU B O 1
ATOM 4292 N N . GLY B 1 302 ? 28.875 -2.189 4.09 1 62.59 302 GLY B N 1
ATOM 4293 C CA . GLY B 1 302 ? 28.828 -3.547 4.609 1 62.59 302 GLY B CA 1
ATOM 4294 C C . GLY B 1 302 ? 29.578 -3.715 5.91 1 62.59 302 GLY B C 1
ATOM 4295 O O . GLY B 1 302 ? 30.719 -3.25 6.039 1 62.59 302 GLY B O 1
ATOM 4296 N N . LYS B 1 303 ? 29.078 -3.748 7.098 1 44.72 303 LYS B N 1
ATOM 4297 C CA . LYS B 1 303 ? 29.906 -4.227 8.195 1 44.72 303 LYS B CA 1
ATOM 4298 C C . LYS B 1 303 ? 30.266 -5.695 8.016 1 44.72 303 LYS B C 1
ATOM 4300 O O . LYS B 1 303 ? 29.391 -6.551 7.91 1 44.72 303 LYS B O 1
ATOM 4305 N N . THR B 1 304 ? 31.312 -6.066 7.309 1 34.16 304 THR B N 1
ATOM 4306 C CA . THR B 1 304 ? 31.938 -7.387 7.375 1 34.16 304 THR B CA 1
ATOM 4307 C C . THR B 1 304 ? 32 -7.887 8.812 1 34.16 304 THR B C 1
ATOM 4309 O O . THR B 1 304 ? 32.781 -7.375 9.625 1 34.16 304 THR B O 1
ATOM 4312 N N . ARG B 1 305 ? 31.047 -7.914 9.742 1 26.84 305 ARG B N 1
ATOM 4313 C CA . ARG B 1 305 ? 31.438 -8.82 10.812 1 26.84 305 ARG B CA 1
ATOM 4314 C C . ARG B 1 305 ? 31.281 -10.281 10.383 1 26.84 305 ARG B C 1
ATOM 4316 O O . ARG B 1 305 ? 30.281 -10.633 9.742 1 26.84 305 ARG B O 1
#

Radius of gyration: 27.37 Å; Cα contacts (8 Å, |Δi|>4): 1367; chains: 2; bounding box: 58×94×68 Å

Nearest PDB structures (foldseek):
  3g0o-assembly1_A  TM=9.922E-01  e=1.834E-41  Salmonella enterica subsp. enterica serovar Typhimurium
  3cky-assembly1_A  TM=8.175E-01  e=9.423E-26  unclassified
  3ws7-assembly1_A  TM=9.300E-01  e=1.654E-23  Pyrobaculum calidifontis JCM 11548
  6smz-assembly1_B  TM=6.269E-01  e=8.254E-21  Escherichia coli K-12
  6smy-assembly1_D  TM=5.988E-01  e=1.372E-18  Escherichia coli K-12